Protein AF-A0A7X7KPQ0-F1 (afdb_monomer_lite)

Radius of gyration: 31.59 Å; chains: 1; bounding box: 66×69×85 Å

Sequence (508 aa):
SVRVAAQLVETLHAPEELTEAQRDRLWEPPRETTDCLDAAFTMAPGETRPIAFTYAIAGGGAKRISLRVAWERMATTIFAGSAATNVYDLRTATRDQRLALETLSNQFAAIGRLEDYRTLVEAFGGRLEAARRQLTLIDAPGGDPNANIVRSQDLAGQIRDLRRRYANELAPAVWAVKTGVKDLDFCVGVVHPTDKVFRDDVFAGSLGDQVEIGLAANEYESAQFVILRLGDRPGRLVCSATDLVHADDAGAVIPAGRIEFAEVGYIQVGDTGKGTRSGAWPDILYPTNSVAYGQHDLQPVMLTVFAAPGQKPGRYMGRVTFANERGQALSMRLGVTVFDFELPRFRSLRSSFWFWVHRPRTYYGHRLEGAFFSVELYREFADILGRYQMAPSPRGDLMPRLIRLRRDTGGNVTFDFSGIDPYWKASIEAGANVLYIDRLGTNFFLKPEKSWQPHAVIVDEATGAEEDFVADDPERMADDYLRAVVRHFKARGWFDKAVTQVSDEPWS

Structure (mmCIF, N/CA/C/O backbone):
data_AF-A0A7X7KPQ0-F1
#
_entry.id   AF-A0A7X7KPQ0-F1
#
loop_
_atom_site.group_PDB
_atom_site.id
_atom_site.type_symbol
_atom_site.label_atom_id
_atom_site.label_alt_id
_atom_site.label_comp_id
_atom_site.label_asym_id
_atom_site.label_entity_id
_atom_site.label_seq_id
_atom_site.pdbx_PDB_ins_code
_atom_site.Cartn_x
_atom_site.Cartn_y
_atom_site.Cartn_z
_atom_site.occupancy
_atom_site.B_iso_or_equiv
_atom_site.auth_seq_id
_atom_site.auth_comp_id
_atom_site.auth_asym_id
_atom_site.auth_atom_id
_atom_site.pdbx_PDB_model_num
ATOM 1 N N . SER A 1 1 ? 36.322 36.842 6.035 1.00 55.03 1 SER A N 1
ATOM 2 C CA . SER A 1 1 ? 35.451 37.438 7.066 1.00 55.03 1 SER A CA 1
ATOM 3 C C . SER A 1 1 ? 34.043 36.943 6.817 1.00 55.03 1 SER A C 1
ATOM 5 O O . SER A 1 1 ? 33.648 36.829 5.663 1.00 55.03 1 SER A O 1
ATOM 7 N N . VAL A 1 2 ? 33.314 36.596 7.873 1.00 54.75 2 VAL A N 1
ATOM 8 C CA . VAL A 1 2 ? 31.917 36.154 7.799 1.00 54.75 2 VAL A CA 1
ATOM 9 C C . VAL A 1 2 ? 31.077 37.257 8.424 1.00 54.75 2 VAL A C 1
ATOM 11 O O . VAL A 1 2 ? 31.297 37.606 9.584 1.00 54.75 2 VAL A O 1
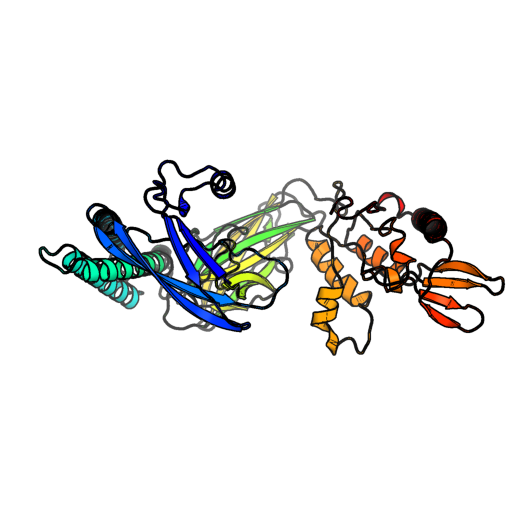ATOM 14 N N . ARG A 1 3 ? 30.155 37.849 7.663 1.00 54.16 3 ARG A N 1
ATOM 15 C CA . ARG A 1 3 ? 29.173 38.796 8.205 1.00 54.16 3 ARG A CA 1
ATOM 16 C C . ARG A 1 3 ? 27.871 38.043 8.410 1.00 54.16 3 ARG A C 1
ATOM 18 O O . ARG A 1 3 ? 27.388 37.408 7.478 1.00 54.16 3 ARG A O 1
ATOM 25 N N . VAL A 1 4 ? 27.342 38.095 9.623 1.00 53.47 4 VAL A N 1
ATOM 26 C CA . VAL A 1 4 ? 26.060 37.486 9.964 1.00 53.47 4 VAL A CA 1
ATOM 27 C C . VAL A 1 4 ? 25.117 38.628 10.305 1.00 53.47 4 VAL A C 1
ATOM 29 O O . VAL A 1 4 ? 25.308 39.311 11.308 1.00 53.47 4 VAL A O 1
ATOM 32 N N . ALA A 1 5 ? 24.125 38.841 9.446 1.00 54.78 5 ALA A N 1
ATOM 33 C CA . ALA A 1 5 ? 23.028 39.761 9.699 1.00 54.78 5 ALA A CA 1
ATOM 34 C C . ALA A 1 5 ? 21.781 38.938 10.032 1.00 54.78 5 ALA A C 1
ATOM 36 O O . ALA A 1 5 ? 21.442 38.005 9.304 1.00 54.78 5 ALA A O 1
ATOM 37 N N . ALA A 1 6 ? 21.121 39.268 11.137 1.00 53.78 6 ALA A N 1
ATOM 38 C CA . ALA A 1 6 ? 19.837 38.703 11.515 1.00 53.78 6 ALA A CA 1
ATOM 39 C C . ALA A 1 6 ? 18.778 39.803 11.423 1.00 53.78 6 ALA A C 1
ATOM 41 O O . ALA A 1 6 ? 18.865 40.823 12.105 1.00 53.78 6 ALA A O 1
ATOM 42 N N . GLN A 1 7 ? 17.780 39.588 10.572 1.00 53.16 7 GLN A N 1
ATOM 43 C CA . GLN A 1 7 ? 16.610 40.449 10.482 1.00 53.16 7 GLN A CA 1
ATOM 44 C C . GLN A 1 7 ? 15.493 39.809 11.299 1.00 53.16 7 GLN A C 1
ATOM 46 O O . GLN A 1 7 ? 15.141 38.650 11.062 1.00 53.16 7 GLN A O 1
ATOM 51 N N . LEU A 1 8 ? 14.954 40.541 12.272 1.00 52.06 8 LEU A N 1
ATOM 52 C CA . LEU A 1 8 ? 13.753 40.097 12.965 1.00 52.06 8 LEU A CA 1
ATOM 53 C C . LEU A 1 8 ? 12.549 40.441 12.084 1.00 52.06 8 LEU A C 1
ATOM 55 O O . LEU A 1 8 ? 12.340 41.605 11.746 1.00 52.06 8 LEU A O 1
ATOM 59 N N . VAL A 1 9 ? 11.784 39.423 11.696 1.00 51.19 9 VAL A N 1
ATOM 60 C CA . VAL A 1 9 ? 10.539 39.597 10.947 1.00 51.19 9 VAL A CA 1
ATOM 61 C C . VAL A 1 9 ? 9.406 39.043 11.793 1.00 51.19 9 VAL A C 1
ATOM 63 O O . VAL A 1 9 ? 9.348 37.841 12.058 1.00 51.19 9 VAL A O 1
ATOM 66 N N . GLU A 1 10 ? 8.511 39.921 12.232 1.00 46.94 10 GLU A N 1
ATOM 67 C CA . GLU A 1 10 ? 7.268 39.514 12.872 1.00 46.94 10 GLU A CA 1
ATOM 68 C C . GLU A 1 10 ? 6.284 39.098 11.774 1.00 46.94 10 GLU A C 1
ATOM 70 O O . GLU A 1 10 ? 5.876 39.903 10.939 1.00 46.94 10 GLU A O 1
ATOM 75 N N . THR A 1 11 ? 5.954 37.809 11.718 1.00 47.19 11 THR A N 1
ATOM 76 C CA . THR A 1 11 ? 4.972 37.280 10.765 1.00 47.19 11 THR A CA 1
ATOM 77 C C . THR A 1 11 ? 3.665 37.012 11.502 1.00 47.19 11 THR A C 1
ATOM 79 O O . THR A 1 11 ? 3.640 36.325 12.518 1.00 47.19 11 THR A O 1
ATOM 82 N N . LEU A 1 12 ? 2.562 37.568 10.993 1.00 42.78 12 LEU A N 1
ATOM 83 C CA . LEU A 1 12 ? 1.218 37.437 11.579 1.00 42.78 12 LEU A CA 1
ATOM 84 C C . LEU A 1 12 ? 0.555 36.070 11.305 1.00 42.78 12 LEU A C 1
ATOM 86 O O . LEU A 1 12 ? -0.612 35.880 11.640 1.00 42.78 12 LEU A O 1
ATOM 90 N N . HIS A 1 13 ? 1.270 35.130 10.683 1.00 42.28 13 HIS A N 1
ATOM 91 C CA . HIS A 1 13 ? 0.754 33.825 10.272 1.00 42.28 13 HIS A CA 1
ATOM 92 C C . HIS A 1 13 ? 1.662 32.709 10.783 1.00 42.28 13 HIS A C 1
ATOM 94 O O . HIS A 1 13 ? 2.887 32.819 10.689 1.00 42.28 13 HIS A O 1
ATOM 100 N N . ALA A 1 14 ? 1.075 31.623 11.292 1.00 47.34 14 ALA A N 1
ATOM 101 C CA . ALA A 1 14 ? 1.849 30.438 11.638 1.00 47.34 14 ALA A CA 1
ATOM 102 C C . ALA A 1 14 ? 2.444 29.819 10.350 1.00 47.34 14 ALA A C 1
ATOM 104 O O . ALA A 1 14 ? 1.742 29.746 9.339 1.00 47.34 14 ALA A O 1
ATOM 105 N N . PRO A 1 15 ? 3.707 29.347 10.338 1.00 43.91 15 PRO A N 1
ATOM 106 C CA . PRO A 1 15 ? 4.342 28.782 9.137 1.00 43.91 15 PRO A CA 1
ATOM 107 C C . PRO A 1 15 ? 3.569 27.609 8.510 1.00 43.91 15 PRO A C 1
ATOM 109 O O . PRO A 1 15 ? 3.638 27.375 7.299 1.00 43.91 15 PRO A O 1
ATOM 112 N N . GLU A 1 16 ? 2.819 26.883 9.340 1.00 45.25 16 GLU A N 1
ATOM 113 C CA . GLU A 1 16 ? 1.917 25.796 8.952 1.00 45.25 16 GLU A CA 1
ATOM 114 C C . GLU A 1 16 ? 0.645 26.259 8.216 1.00 45.25 16 GLU A C 1
ATOM 116 O O . GLU A 1 16 ? 0.072 25.472 7.465 1.00 45.25 16 GLU A O 1
ATOM 121 N N . GLU A 1 17 ? 0.226 27.518 8.367 1.00 43.38 17 GLU A N 1
ATOM 122 C CA . GLU A 1 17 ? -0.970 28.086 7.719 1.00 43.38 17 GLU A CA 1
ATOM 123 C C . GLU A 1 17 ? -0.679 28.686 6.332 1.00 43.38 17 GLU A C 1
ATOM 125 O O . GLU A 1 17 ? -1.598 29.064 5.604 1.00 43.38 17 GLU A O 1
ATOM 130 N N . LEU A 1 18 ? 0.597 28.766 5.941 1.00 50.44 18 LEU A N 1
ATOM 131 C CA . LEU A 1 18 ? 1.011 29.281 4.638 1.00 50.44 18 LEU A CA 1
ATOM 132 C C . LEU A 1 18 ? 0.859 28.207 3.553 1.00 50.44 18 LEU A C 1
ATOM 134 O O . LEU A 1 18 ? 1.383 27.095 3.662 1.00 50.44 18 LEU A O 1
ATOM 138 N N . THR A 1 19 ? 0.188 28.563 2.459 1.00 56.75 19 THR A N 1
ATOM 139 C CA . THR A 1 19 ? 0.162 27.749 1.235 1.00 56.75 19 THR A CA 1
ATOM 140 C C . THR A 1 19 ? 1.561 27.645 0.618 1.00 56.75 19 THR A C 1
ATOM 142 O O . THR A 1 19 ? 2.427 28.489 0.846 1.00 56.75 19 THR A O 1
ATOM 145 N N . GLU A 1 20 ? 1.797 26.621 -0.202 1.00 45.91 20 GLU A N 1
ATOM 146 C CA . GLU A 1 20 ? 3.072 26.413 -0.910 1.00 45.91 20 GLU A CA 1
ATOM 147 C C . GLU A 1 20 ? 3.477 27.644 -1.746 1.00 45.91 20 GLU A C 1
ATOM 149 O O . GLU A 1 20 ? 4.596 28.134 -1.630 1.00 45.91 20 GLU A O 1
ATOM 154 N N . ALA A 1 21 ? 2.513 28.273 -2.429 1.00 47.84 21 ALA A N 1
ATOM 155 C CA . ALA A 1 21 ? 2.718 29.521 -3.168 1.00 47.84 21 ALA A CA 1
ATOM 156 C C . ALA A 1 21 ? 3.050 30.739 -2.279 1.00 47.84 21 ALA A C 1
ATOM 158 O O . ALA A 1 21 ? 3.679 31.687 -2.745 1.00 47.84 21 ALA A O 1
ATOM 159 N N . GLN A 1 22 ? 2.622 30.748 -1.012 1.00 53.03 22 GLN A N 1
ATOM 160 C CA . GLN A 1 22 ? 2.979 31.794 -0.044 1.00 53.03 22 GLN A CA 1
ATOM 161 C C . GLN A 1 22 ? 4.364 31.554 0.565 1.00 53.03 22 GLN A C 1
ATOM 163 O O . GLN A 1 22 ? 5.072 32.521 0.840 1.00 53.03 22 GLN A O 1
ATOM 168 N N . ARG A 1 23 ? 4.780 30.290 0.719 1.00 57.81 23 ARG A N 1
ATOM 169 C CA . ARG A 1 23 ? 6.148 29.930 1.124 1.00 57.81 23 ARG A CA 1
ATOM 170 C C . ARG A 1 23 ? 7.172 30.311 0.052 1.00 57.81 23 ARG A C 1
ATOM 172 O O . ARG A 1 23 ? 8.201 30.894 0.382 1.00 57.81 23 ARG A O 1
ATOM 179 N N . ASP A 1 24 ? 6.848 30.104 -1.221 1.00 49.34 24 ASP A N 1
ATOM 180 C CA . ASP A 1 24 ? 7.722 30.479 -2.343 1.00 49.34 24 ASP A CA 1
ATOM 181 C C . ASP A 1 24 ? 7.819 32.002 -2.567 1.00 49.34 24 ASP A C 1
ATOM 183 O O . ASP A 1 24 ? 8.777 32.493 -3.165 1.00 49.34 24 ASP A O 1
ATOM 187 N N . ARG A 1 25 ? 6.859 32.780 -2.045 1.00 45.47 25 ARG A N 1
ATOM 188 C CA . ARG A 1 25 ? 6.833 34.254 -2.113 1.00 45.47 25 ARG A CA 1
ATOM 189 C C . ARG A 1 25 ? 7.531 34.962 -0.949 1.00 45.47 25 ARG A C 1
ATOM 191 O O . ARG A 1 25 ? 7.400 36.176 -0.827 1.00 45.47 25 ARG A O 1
ATOM 198 N N . LEU A 1 26 ? 8.347 34.272 -0.149 1.00 46.75 26 LEU A N 1
ATOM 199 C CA . LEU A 1 26 ? 9.178 34.885 0.908 1.00 46.75 26 LEU A CA 1
ATOM 200 C C . LEU A 1 26 ? 10.210 35.929 0.405 1.00 46.75 26 LEU A C 1
ATOM 202 O O . LEU A 1 26 ? 10.970 36.476 1.198 1.00 46.75 26 LEU A O 1
ATOM 206 N N . TRP A 1 27 ? 10.219 36.237 -0.896 1.00 41.25 27 TRP A N 1
ATOM 207 C CA . TRP A 1 27 ? 10.870 37.407 -1.496 1.00 41.25 27 TRP A CA 1
ATOM 208 C C . TRP A 1 27 ? 10.009 38.687 -1.510 1.00 41.25 27 TRP A C 1
ATOM 210 O O . TRP A 1 27 ? 10.426 39.690 -2.092 1.00 41.25 27 TRP A O 1
ATOM 220 N N . GLU A 1 28 ? 8.825 38.708 -0.891 1.00 43.50 28 GLU A N 1
ATOM 221 C CA . GLU A 1 28 ? 8.164 39.979 -0.575 1.00 43.50 28 GLU A CA 1
ATOM 222 C C . GLU A 1 28 ? 8.866 40.652 0.619 1.00 43.50 28 GLU A C 1
ATOM 224 O O . GLU A 1 28 ? 9.105 40.002 1.639 1.00 43.50 28 GLU A O 1
ATOM 229 N N . PRO A 1 29 ? 9.221 41.949 0.524 1.00 35.47 29 PRO A N 1
ATOM 230 C CA . PRO A 1 29 ? 9.895 42.634 1.614 1.00 35.47 29 PRO A CA 1
ATOM 231 C C . PRO A 1 29 ? 8.988 42.653 2.854 1.00 35.47 29 PRO A C 1
ATOM 233 O O . PRO A 1 29 ? 7.799 42.972 2.732 1.00 35.47 29 PRO A O 1
ATOM 236 N N . PRO A 1 30 ? 9.524 42.342 4.048 1.00 42.84 30 PRO A N 1
ATOM 237 C CA . PRO A 1 30 ? 8.750 42.379 5.279 1.00 42.84 30 PRO A CA 1
ATOM 238 C C . PRO A 1 30 ? 8.140 43.769 5.469 1.00 42.84 30 PRO A C 1
ATOM 240 O O . PRO A 1 30 ? 8.830 44.790 5.385 1.00 42.84 30 PRO A O 1
ATOM 243 N N . ARG A 1 31 ? 6.825 43.816 5.705 1.00 46.94 31 ARG A N 1
ATOM 244 C CA . ARG A 1 31 ? 6.149 45.051 6.102 1.00 46.94 31 ARG A CA 1
ATOM 245 C C . ARG A 1 31 ? 6.492 45.298 7.569 1.00 46.94 31 ARG A C 1
ATOM 247 O O . ARG A 1 31 ? 6.074 44.538 8.427 1.00 46.94 31 ARG A O 1
ATOM 254 N N . GLU A 1 32 ? 7.283 46.349 7.773 1.00 45.97 32 GLU A N 1
ATOM 255 C CA . GLU A 1 32 ? 7.939 46.777 9.016 1.00 45.97 32 GLU A CA 1
ATOM 256 C C . GLU A 1 32 ? 9.116 45.893 9.458 1.00 45.97 32 GLU A C 1
ATOM 258 O O . GLU A 1 32 ? 8.982 44.833 10.057 1.00 45.97 32 GLU A O 1
ATOM 263 N N . THR A 1 33 ? 10.325 46.371 9.147 1.00 42.41 33 THR A N 1
ATOM 264 C CA . THR A 1 33 ? 11.573 45.865 9.726 1.00 42.41 33 THR A CA 1
ATOM 265 C C . THR A 1 33 ? 11.858 46.679 10.978 1.00 42.41 33 THR A C 1
ATOM 267 O O . THR A 1 33 ? 12.162 47.865 10.859 1.00 42.41 33 THR A O 1
ATOM 270 N N . THR A 1 34 ? 11.737 46.087 12.161 1.00 50.34 34 THR A N 1
ATOM 271 C CA . THR A 1 34 ? 11.918 46.834 13.415 1.00 50.34 34 THR A CA 1
ATOM 272 C C . THR A 1 34 ? 13.352 46.814 13.927 1.00 50.34 34 THR A C 1
ATOM 274 O O . THR A 1 34 ? 13.770 47.826 14.467 1.00 50.34 34 THR A O 1
ATOM 277 N N . ASP A 1 35 ? 14.147 45.766 13.674 1.00 52.72 35 ASP A N 1
ATOM 278 C CA . ASP A 1 35 ? 15.564 45.730 14.068 1.00 52.72 35 ASP A CA 1
ATOM 279 C C . ASP A 1 35 ? 16.400 44.799 13.170 1.00 52.72 35 ASP A C 1
ATOM 281 O O . ASP A 1 35 ? 16.029 43.652 12.902 1.00 52.72 35 ASP A O 1
ATOM 285 N N . CYS A 1 36 ? 17.564 45.284 12.724 1.00 49.38 36 CYS A N 1
ATOM 286 C CA . CYS A 1 36 ? 18.579 44.480 12.042 1.00 49.38 36 CYS A CA 1
ATOM 287 C C . CYS A 1 36 ? 19.779 44.315 12.980 1.00 49.38 36 CYS A C 1
ATOM 289 O O . CYS A 1 36 ? 20.446 45.292 13.327 1.00 49.38 36 CYS A O 1
ATOM 291 N N . LEU A 1 37 ? 20.039 43.085 13.419 1.00 59.12 37 LEU A N 1
ATOM 292 C CA . LEU A 1 37 ? 21.166 42.757 14.286 1.00 59.12 37 LEU A CA 1
ATOM 293 C C . LEU A 1 37 ? 22.339 42.320 13.406 1.00 59.12 37 LEU A C 1
ATOM 295 O O . LEU A 1 37 ? 22.319 41.244 12.811 1.00 59.12 37 LEU A O 1
ATOM 299 N N . ASP A 1 38 ? 23.354 43.173 13.302 1.00 60.19 38 ASP A N 1
ATOM 300 C CA . ASP A 1 38 ? 24.506 42.982 12.420 1.00 60.19 38 ASP A CA 1
ATOM 301 C C . ASP A 1 38 ? 25.779 42.742 13.233 1.00 60.19 38 ASP A C 1
ATOM 303 O O . ASP A 1 38 ? 26.175 43.568 14.060 1.00 60.19 38 ASP A O 1
ATOM 307 N N . ALA A 1 39 ? 26.422 41.597 13.008 1.00 59.44 39 ALA A N 1
ATOM 308 C CA . ALA A 1 39 ? 27.684 41.255 13.645 1.00 59.44 39 ALA A CA 1
ATOM 309 C C . ALA A 1 39 ? 28.666 40.646 12.633 1.00 59.44 39 ALA A C 1
ATOM 311 O O . ALA A 1 39 ? 28.358 39.708 11.891 1.00 59.44 39 ALA A O 1
ATOM 312 N N . ALA A 1 40 ? 29.890 41.175 12.622 1.00 60.66 40 ALA A N 1
ATOM 313 C CA . ALA A 1 40 ? 30.972 40.698 11.771 1.00 60.66 40 ALA A CA 1
ATOM 314 C C . ALA A 1 40 ? 31.969 39.859 12.577 1.00 60.66 40 ALA A C 1
ATOM 316 O O . ALA A 1 40 ? 32.425 40.268 13.646 1.00 60.66 40 ALA A O 1
ATOM 317 N N . PHE A 1 41 ? 32.349 38.705 12.031 1.00 65.19 41 PHE A N 1
ATOM 318 C CA . PHE A 1 41 ? 33.295 37.784 12.651 1.00 65.19 41 PHE A CA 1
ATOM 319 C C . PHE A 1 41 ? 34.434 37.438 11.688 1.00 65.19 41 PHE A C 1
ATOM 321 O O . PHE A 1 41 ? 34.250 37.258 10.480 1.00 65.19 41 PHE A O 1
ATOM 328 N N . THR A 1 42 ? 35.635 37.288 12.237 1.00 67.19 42 THR A N 1
ATOM 329 C CA . THR A 1 42 ? 36.750 36.634 11.546 1.00 67.19 42 THR A CA 1
ATOM 330 C C . THR A 1 42 ? 36.816 35.197 12.045 1.00 67.19 42 THR A C 1
ATOM 332 O O . THR A 1 42 ? 36.888 34.983 13.254 1.00 67.19 42 THR A O 1
ATOM 335 N N . MET A 1 43 ? 36.741 34.236 11.122 1.00 63.22 43 MET A N 1
ATOM 336 C CA . MET A 1 43 ? 36.769 32.798 11.402 1.00 63.22 43 MET A CA 1
ATOM 337 C C . MET A 1 43 ? 37.821 32.119 10.524 1.00 63.22 43 MET A C 1
ATOM 339 O O . MET A 1 43 ? 38.013 32.520 9.370 1.00 63.22 43 MET A O 1
ATOM 343 N N . ALA A 1 44 ? 38.494 31.110 11.068 1.00 66.19 44 ALA A N 1
ATOM 344 C CA . ALA A 1 44 ? 39.420 30.260 10.333 1.00 66.19 44 ALA A CA 1
ATOM 345 C C . ALA A 1 44 ? 38.673 29.157 9.552 1.00 66.19 44 ALA A C 1
ATOM 347 O O . ALA A 1 44 ? 37.569 28.760 9.937 1.00 66.19 44 ALA A O 1
ATOM 348 N N . PRO A 1 45 ? 39.258 28.615 8.465 1.00 56.22 45 PRO A N 1
ATOM 349 C CA . PRO A 1 45 ? 38.669 27.483 7.762 1.00 56.22 45 PRO A CA 1
ATOM 350 C C . PRO A 1 45 ? 38.429 26.269 8.671 1.00 56.22 45 PRO A C 1
ATOM 352 O O . PRO A 1 45 ? 39.351 25.835 9.356 1.00 56.22 45 PRO A O 1
ATOM 355 N N . GLY A 1 46 ? 37.211 25.716 8.666 1.00 54.78 46 GLY A N 1
ATOM 356 C CA . GLY A 1 46 ? 36.807 24.595 9.525 1.00 54.78 46 GLY A CA 1
ATOM 357 C C . GLY A 1 46 ? 36.372 24.992 10.943 1.00 54.78 46 GLY A C 1
ATOM 358 O O . GLY A 1 46 ? 35.980 24.129 11.724 1.00 54.78 46 GLY A O 1
ATOM 359 N N . GLU A 1 47 ? 36.419 26.280 11.299 1.00 55.53 47 GLU A N 1
ATOM 360 C CA . GLU A 1 47 ? 35.981 26.764 12.611 1.00 55.53 47 GLU A CA 1
ATOM 361 C C . GLU A 1 47 ? 34.447 26.749 12.726 1.00 55.53 47 GLU A C 1
ATOM 363 O O . GLU A 1 47 ? 33.731 27.155 11.809 1.00 55.53 47 GLU A O 1
ATOM 368 N N . THR A 1 48 ? 33.937 26.322 13.886 1.00 61.47 48 THR A N 1
ATOM 369 C CA . THR A 1 48 ? 32.523 26.456 14.266 1.00 61.47 48 THR A CA 1
ATOM 370 C C . THR A 1 48 ? 32.400 27.375 15.472 1.00 61.47 48 THR A C 1
ATOM 372 O O . THR A 1 48 ? 33.027 27.124 16.503 1.00 61.47 48 THR A O 1
ATOM 375 N N . ARG A 1 49 ? 31.555 28.407 15.386 1.00 59.88 49 ARG A N 1
ATOM 376 C CA . ARG A 1 49 ? 31.385 29.410 16.444 1.00 59.88 49 ARG A CA 1
ATOM 377 C C . ARG A 1 49 ? 29.915 29.573 16.847 1.00 59.88 49 ARG A C 1
ATOM 379 O O . ARG A 1 49 ? 29.057 29.711 15.974 1.00 59.88 49 ARG A O 1
ATOM 386 N N . PRO A 1 50 ? 29.593 29.560 18.155 1.00 62.44 50 PRO A N 1
ATOM 387 C CA . PRO A 1 50 ? 28.272 29.945 18.626 1.00 62.44 50 PRO A CA 1
ATOM 388 C C . PRO A 1 50 ? 28.115 31.470 18.556 1.00 62.44 50 PRO A C 1
ATOM 390 O O . PRO A 1 50 ? 28.999 32.213 18.984 1.00 62.44 50 PRO A O 1
ATOM 393 N N . ILE A 1 51 ? 26.979 31.931 18.047 1.00 64.44 51 ILE A N 1
ATOM 394 C CA . ILE A 1 51 ? 26.600 33.345 17.973 1.00 64.44 51 ILE A CA 1
ATOM 395 C C . ILE A 1 51 ? 25.270 33.494 18.699 1.00 64.44 51 ILE A C 1
ATOM 397 O O . ILE A 1 51 ? 24.393 32.649 18.546 1.00 64.44 51 ILE A O 1
ATOM 401 N N . ALA A 1 52 ? 25.108 34.543 19.502 1.00 60.47 52 ALA A N 1
ATOM 402 C CA . ALA A 1 52 ? 23.836 34.826 20.145 1.00 60.47 52 ALA A CA 1
ATOM 403 C C . ALA A 1 52 ? 23.439 36.287 19.972 1.00 60.47 52 ALA A C 1
ATOM 405 O O . ALA A 1 52 ? 24.273 37.182 20.084 1.00 60.47 52 ALA A O 1
ATOM 406 N N . PHE A 1 53 ? 22.149 36.493 19.748 1.00 64.25 53 PHE A N 1
ATOM 407 C CA . PHE A 1 53 ? 21.521 37.790 19.580 1.00 64.25 53 PHE A CA 1
ATOM 408 C C . PHE A 1 53 ? 20.474 37.972 20.673 1.00 64.25 53 PHE A C 1
ATOM 410 O O . PHE A 1 53 ? 19.668 37.069 20.909 1.00 64.25 53 PHE A O 1
ATOM 417 N N . THR A 1 54 ? 20.489 39.124 21.338 1.00 59.31 54 THR A N 1
ATOM 418 C CA . THR A 1 54 ? 19.465 39.497 22.318 1.00 59.31 54 THR A CA 1
ATOM 419 C C . THR A 1 54 ? 18.572 40.561 21.703 1.00 59.31 54 THR A C 1
ATOM 421 O O . THR A 1 54 ? 19.081 41.531 21.151 1.00 59.31 54 THR A O 1
ATOM 424 N N . TYR A 1 55 ? 17.260 40.391 21.811 1.00 62.53 55 TYR A N 1
ATOM 425 C CA . TYR A 1 55 ? 16.266 41.343 21.314 1.00 62.53 55 TYR A CA 1
ATOM 426 C C . TYR A 1 55 ? 15.107 41.450 22.304 1.00 62.53 55 TYR A C 1
ATOM 428 O O . TYR A 1 55 ? 14.926 40.575 23.153 1.00 62.53 55 TYR A O 1
ATOM 436 N N . ALA A 1 56 ? 14.339 42.531 22.235 1.00 52.97 56 ALA A N 1
ATOM 437 C CA . ALA A 1 56 ? 13.174 42.740 23.086 1.00 52.97 56 ALA A CA 1
ATOM 438 C C . ALA A 1 56 ? 11.897 42.557 22.265 1.00 52.97 56 ALA A C 1
ATOM 440 O O . ALA A 1 56 ? 11.778 43.116 21.181 1.00 52.97 56 ALA A O 1
ATOM 441 N N . ILE A 1 57 ? 10.938 41.793 22.791 1.00 54.25 57 ILE A N 1
ATOM 442 C CA . ILE A 1 57 ? 9.586 41.713 22.220 1.00 54.25 57 ILE A CA 1
ATOM 443 C C . ILE A 1 57 ? 8.680 42.624 23.048 1.00 54.25 57 ILE A C 1
ATOM 445 O O . ILE A 1 57 ? 8.725 42.580 24.285 1.00 54.25 57 ILE A O 1
ATOM 449 N N . ALA A 1 58 ? 7.845 43.431 22.389 1.00 46.78 58 ALA A N 1
ATOM 450 C CA . ALA A 1 58 ? 6.859 44.269 23.063 1.00 46.78 58 ALA A CA 1
ATOM 451 C C . ALA A 1 58 ? 5.972 43.410 23.990 1.00 46.78 58 ALA A C 1
ATOM 453 O O . ALA A 1 58 ? 5.323 42.465 23.557 1.00 46.78 58 ALA A O 1
ATOM 454 N N . GLY A 1 59 ? 6.002 43.689 25.299 1.00 48.88 59 GLY A N 1
ATOM 455 C CA . GLY A 1 59 ? 5.253 42.935 26.316 1.00 48.88 59 GLY A CA 1
ATOM 456 C C . GLY A 1 59 ? 5.833 41.569 26.731 1.00 48.88 59 GLY A C 1
ATOM 457 O O . GLY A 1 59 ? 5.301 40.960 27.655 1.00 48.88 59 GLY A O 1
ATOM 458 N N . GLY A 1 60 ? 6.921 41.090 26.110 1.00 49.72 60 GLY A N 1
ATOM 459 C CA . GLY A 1 60 ? 7.478 39.739 26.323 1.00 49.72 60 GLY A CA 1
ATOM 460 C C . GLY A 1 60 ? 8.864 39.668 26.984 1.00 49.72 60 GLY A C 1
ATOM 461 O O . GLY A 1 60 ? 9.377 38.566 27.209 1.00 49.72 60 GLY A O 1
ATOM 462 N N . GLY A 1 61 ? 9.475 40.819 27.286 1.00 54.75 61 GLY A N 1
ATOM 463 C CA . GLY A 1 61 ? 10.825 40.919 27.852 1.00 54.75 61 GLY A CA 1
ATOM 464 C C . GLY A 1 61 ? 11.945 40.615 26.846 1.00 54.75 61 GLY A C 1
ATOM 465 O O . GLY A 1 61 ? 11.704 40.421 25.654 1.00 54.75 61 GLY A O 1
ATOM 466 N N . ALA A 1 62 ? 13.191 40.590 27.331 1.00 51.38 62 ALA A N 1
ATOM 467 C CA . ALA A 1 62 ? 14.360 40.266 26.514 1.00 51.38 62 ALA A CA 1
ATOM 468 C C . ALA A 1 62 ? 14.395 38.765 26.165 1.00 51.38 62 ALA A C 1
ATOM 470 O O . ALA A 1 62 ? 14.270 37.905 27.040 1.00 51.38 62 ALA A O 1
ATOM 471 N N . LYS A 1 63 ? 14.595 38.448 24.888 1.00 57.53 63 LYS A N 1
ATOM 472 C CA . LYS A 1 63 ? 14.764 37.097 24.343 1.00 57.53 63 LYS A CA 1
ATOM 473 C C . LYS A 1 63 ? 16.164 36.943 23.758 1.00 57.53 63 LYS A C 1
ATOM 475 O O . LYS A 1 63 ? 16.789 37.922 23.360 1.00 57.53 63 LYS A O 1
ATOM 480 N N . ARG A 1 64 ? 16.661 35.704 23.716 1.00 56.12 64 ARG A N 1
ATOM 481 C CA . ARG A 1 64 ? 17.986 35.359 23.188 1.00 56.12 64 ARG A CA 1
ATOM 482 C C . ARG A 1 64 ? 17.860 34.279 22.119 1.00 56.12 64 ARG A C 1
ATOM 484 O O . ARG A 1 64 ? 17.461 33.162 22.431 1.00 56.12 64 ARG A O 1
ATOM 491 N N . ILE A 1 65 ? 18.256 34.590 20.891 1.00 58.69 65 ILE A N 1
ATOM 492 C CA . ILE A 1 65 ? 18.469 33.601 19.827 1.00 58.69 65 ILE A CA 1
ATOM 493 C C . ILE A 1 65 ? 19.926 33.156 19.890 1.00 58.69 65 ILE A C 1
ATOM 495 O O . ILE A 1 65 ? 20.816 33.987 20.049 1.00 58.69 65 ILE A O 1
ATOM 499 N N . SER A 1 66 ? 20.177 31.850 19.790 1.00 54.56 66 SER A N 1
ATOM 500 C CA . SER A 1 66 ? 21.529 31.287 19.708 1.00 54.56 66 SER A CA 1
ATOM 501 C C . SER A 1 66 ? 21.648 30.420 18.457 1.00 54.56 66 SER A C 1
ATOM 503 O O . SER A 1 66 ? 20.798 29.575 18.203 1.00 54.56 66 SER A O 1
ATOM 505 N N . LEU A 1 67 ? 22.706 30.638 17.686 1.00 57.19 67 LEU A N 1
ATOM 506 C CA . LEU A 1 67 ? 23.007 29.996 16.412 1.00 57.19 67 LEU A CA 1
ATOM 507 C C . LEU A 1 67 ? 24.402 29.371 16.477 1.00 57.19 67 LEU A C 1
ATOM 509 O O . LEU A 1 67 ? 25.269 29.841 17.216 1.00 57.19 67 LEU A O 1
ATOM 513 N N . ARG A 1 68 ? 24.646 28.338 15.672 1.00 54.84 68 ARG A N 1
ATOM 514 C CA . ARG A 1 68 ? 25.993 27.827 15.391 1.00 54.84 68 ARG A CA 1
ATOM 515 C C . ARG A 1 68 ? 26.314 28.084 13.929 1.00 54.84 68 ARG A C 1
ATOM 517 O O . ARG A 1 68 ? 25.561 27.660 13.063 1.00 54.84 68 ARG A O 1
ATOM 524 N N . VAL A 1 69 ? 27.430 28.755 13.674 1.00 58.59 69 VAL A N 1
ATOM 525 C CA . VAL A 1 69 ? 27.935 28.998 12.319 1.00 58.59 69 VAL A CA 1
ATOM 526 C C . VAL A 1 69 ? 29.207 28.187 12.138 1.00 58.59 69 VAL A C 1
ATOM 528 O O . VAL A 1 69 ? 30.124 28.314 12.948 1.00 58.59 69 VAL A O 1
ATOM 531 N N . ALA A 1 70 ? 29.251 27.349 11.106 1.00 53.22 70 ALA A N 1
ATOM 532 C CA . ALA A 1 70 ? 30.425 26.576 10.715 1.00 53.22 70 ALA A CA 1
ATOM 533 C C . ALA A 1 70 ? 30.954 27.095 9.374 1.00 53.22 70 ALA A C 1
ATOM 535 O O . ALA A 1 70 ? 30.183 27.287 8.435 1.00 53.22 70 ALA A O 1
ATOM 536 N N . TRP A 1 71 ? 32.262 27.343 9.283 1.00 54.72 71 TRP A N 1
ATOM 537 C CA . TRP A 1 71 ? 32.909 27.699 8.021 1.00 54.72 71 TRP A CA 1
ATOM 538 C C . TRP A 1 71 ? 33.438 26.437 7.340 1.00 54.72 71 TRP A C 1
ATOM 540 O O . TRP A 1 71 ? 34.582 26.025 7.553 1.00 54.72 71 TRP A O 1
ATOM 550 N N . GLU A 1 72 ? 32.604 25.817 6.510 1.00 50.91 72 GLU A N 1
ATOM 551 C CA . GLU A 1 72 ? 33.004 24.683 5.679 1.00 50.91 72 GLU A CA 1
ATOM 552 C C . GLU A 1 72 ? 33.523 25.173 4.323 1.00 50.91 72 GLU A C 1
ATOM 554 O O . GLU A 1 72 ? 32.963 26.068 3.690 1.00 50.91 72 GLU A O 1
ATOM 559 N N . ARG A 1 73 ? 34.660 24.630 3.883 1.00 41.72 73 ARG A N 1
ATOM 560 C CA . ARG A 1 73 ? 35.363 25.089 2.681 1.00 41.72 73 ARG A CA 1
ATOM 561 C C . ARG A 1 73 ? 34.628 24.593 1.426 1.00 41.72 73 ARG A C 1
ATOM 563 O O . ARG A 1 73 ? 34.992 23.557 0.885 1.00 41.72 73 ARG A O 1
ATOM 570 N N . MET A 1 74 ? 33.629 25.335 0.949 1.00 37.88 74 MET A N 1
ATOM 571 C CA . MET A 1 74 ? 33.009 25.133 -0.370 1.00 37.88 74 MET A CA 1
ATOM 572 C C . MET A 1 74 ? 32.901 26.453 -1.144 1.00 37.88 74 MET A C 1
ATOM 574 O O . MET A 1 74 ? 32.682 27.513 -0.564 1.00 37.88 74 MET A O 1
ATOM 578 N N . ALA A 1 75 ? 33.113 26.386 -2.461 1.00 40.59 75 ALA A N 1
ATOM 579 C CA . ALA A 1 75 ? 33.409 27.537 -3.316 1.00 40.59 75 ALA A CA 1
ATOM 580 C C . ALA A 1 75 ? 32.227 28.489 -3.583 1.00 40.59 75 ALA A C 1
ATOM 582 O O . ALA A 1 75 ? 32.469 29.623 -3.981 1.00 40.59 75 ALA A O 1
ATOM 583 N N . THR A 1 76 ? 30.976 28.090 -3.346 1.00 42.25 76 THR A N 1
ATOM 584 C CA . THR A 1 76 ? 29.803 28.915 -3.682 1.00 42.25 76 THR A CA 1
ATOM 585 C C . THR A 1 76 ? 28.552 28.450 -2.932 1.00 42.25 76 THR A C 1
ATOM 587 O O . THR A 1 76 ? 27.817 27.627 -3.461 1.00 42.25 76 THR A O 1
ATOM 590 N N . THR A 1 77 ? 28.268 28.977 -1.734 1.00 41.19 77 THR A N 1
ATOM 591 C CA . THR A 1 77 ? 26.877 29.039 -1.230 1.00 41.19 77 THR A CA 1
ATOM 592 C C . THR A 1 77 ? 26.724 30.141 -0.180 1.00 41.19 77 THR A C 1
ATOM 594 O O . THR A 1 77 ? 27.481 30.192 0.787 1.00 41.19 77 THR A O 1
ATOM 597 N N . ILE A 1 78 ? 25.737 31.020 -0.360 1.00 40.03 78 ILE A N 1
ATOM 598 C CA . ILE A 1 78 ? 25.226 31.901 0.698 1.00 40.03 78 ILE A CA 1
ATOM 599 C C . ILE A 1 78 ? 24.311 31.037 1.571 1.00 40.03 78 ILE A C 1
ATOM 601 O O . ILE A 1 78 ? 23.341 30.478 1.066 1.00 40.03 78 ILE A O 1
ATOM 605 N N . PHE A 1 79 ? 24.604 30.913 2.865 1.00 40.62 79 PHE A N 1
ATOM 606 C CA . PHE A 1 79 ? 23.684 30.277 3.808 1.00 40.62 79 PHE A CA 1
ATOM 607 C C . PHE A 1 79 ? 22.623 31.295 4.242 1.00 40.62 79 PHE A C 1
ATOM 609 O O . PHE A 1 79 ? 22.945 32.273 4.914 1.00 40.62 79 PHE A O 1
ATOM 616 N N . ALA A 1 80 ? 21.362 31.057 3.881 1.00 40.31 80 ALA A N 1
ATOM 617 C CA . ALA A 1 80 ? 20.216 31.670 4.542 1.00 40.31 80 ALA A CA 1
ATOM 618 C C . ALA A 1 80 ? 19.736 30.705 5.635 1.00 40.31 80 ALA A C 1
ATOM 620 O O . ALA A 1 80 ? 19.419 29.553 5.350 1.00 40.31 80 ALA A O 1
ATOM 621 N N . GLY A 1 81 ? 19.729 31.151 6.890 1.00 37.94 81 GLY A N 1
ATOM 622 C CA . GLY A 1 81 ? 19.177 30.396 8.013 1.00 37.94 81 GLY A CA 1
ATOM 623 C C . GLY A 1 81 ? 18.047 31.189 8.655 1.00 37.94 81 GLY A C 1
ATOM 624 O O . GLY A 1 81 ? 18.229 32.361 8.972 1.00 37.94 81 GLY A O 1
ATOM 625 N N . SER A 1 82 ? 16.889 30.567 8.858 1.00 38.28 82 SER A N 1
ATOM 626 C CA . SER A 1 82 ? 15.790 31.145 9.633 1.00 38.28 82 SER A CA 1
ATOM 627 C C . SER A 1 82 ? 15.845 30.626 11.069 1.00 38.28 82 SER A C 1
ATOM 629 O O . SER A 1 82 ? 15.816 29.415 11.288 1.00 38.28 82 SER A O 1
ATOM 631 N N . ALA A 1 83 ? 15.885 31.521 12.055 1.00 37.62 83 ALA A N 1
ATOM 632 C CA . ALA A 1 83 ? 15.596 31.173 13.443 1.00 37.62 83 ALA A CA 1
ATOM 633 C C . ALA A 1 83 ? 14.144 31.556 13.740 1.00 37.62 83 ALA A C 1
ATOM 635 O O . ALA A 1 83 ? 13.842 32.731 13.932 1.00 37.62 83 ALA A O 1
ATOM 636 N N . ALA A 1 84 ? 13.241 30.577 13.759 1.00 37.81 84 ALA A N 1
ATOM 637 C CA . ALA A 1 84 ? 11.871 30.803 14.200 1.00 37.81 84 ALA A CA 1
ATOM 638 C C . ALA A 1 84 ? 11.831 30.794 15.734 1.00 37.81 84 ALA A C 1
ATOM 640 O O . ALA A 1 84 ? 12.106 29.773 16.367 1.00 37.81 84 ALA A O 1
ATOM 641 N N . THR A 1 85 ? 11.493 31.925 16.350 1.00 42.88 85 THR A N 1
ATOM 642 C CA . THR A 1 85 ? 11.053 31.935 17.748 1.00 42.88 85 THR A CA 1
ATOM 643 C C . THR A 1 85 ? 9.537 31.937 17.767 1.00 42.88 85 THR A C 1
ATOM 645 O O . THR A 1 85 ? 8.918 32.984 17.599 1.00 42.88 85 THR A O 1
ATOM 648 N N . ASN A 1 86 ? 8.935 30.767 17.965 1.00 45.12 86 ASN A N 1
ATOM 649 C CA . ASN A 1 86 ? 7.490 30.668 18.123 1.00 45.12 86 ASN A CA 1
ATOM 650 C C . ASN A 1 86 ? 7.099 31.302 19.464 1.00 45.12 86 ASN A C 1
ATOM 652 O O . ASN A 1 86 ? 7.536 30.849 20.527 1.00 45.12 86 ASN A O 1
ATOM 656 N N . VAL A 1 87 ? 6.285 32.359 19.425 1.00 53.38 87 VAL A N 1
ATOM 657 C CA . VAL A 1 87 ? 5.623 32.871 20.627 1.00 53.38 87 VAL A CA 1
ATOM 658 C C . VAL A 1 87 ? 4.600 31.819 21.044 1.00 53.38 87 VAL A C 1
ATOM 660 O O . VAL A 1 87 ? 3.595 31.612 20.373 1.00 53.38 87 VAL A O 1
ATOM 663 N N . TYR A 1 88 ? 4.882 31.102 22.131 1.00 62.53 88 TYR A N 1
ATOM 664 C CA . TYR A 1 88 ? 3.960 30.103 22.655 1.00 62.53 88 TYR A CA 1
ATOM 665 C C . TYR A 1 88 ? 2.825 30.797 23.416 1.00 62.53 88 TYR A C 1
ATOM 667 O O . TYR A 1 88 ? 3.010 31.226 24.559 1.00 62.53 88 TYR A O 1
ATOM 675 N N . ASP A 1 89 ? 1.654 30.918 22.788 1.00 76.06 89 ASP A N 1
ATOM 676 C CA . ASP A 1 89 ? 0.454 31.433 23.448 1.00 76.06 89 ASP A CA 1
ATOM 677 C C . ASP A 1 89 ? -0.132 30.375 24.389 1.00 76.06 89 ASP A C 1
ATOM 679 O O . ASP A 1 89 ? -0.923 29.509 24.005 1.00 76.06 89 ASP A O 1
ATOM 683 N N . LEU A 1 90 ? 0.258 30.478 25.658 1.00 78.56 90 LEU A N 1
ATOM 684 C CA . LEU A 1 90 ? -0.197 29.581 26.710 1.00 78.56 90 LEU A CA 1
ATOM 685 C C . LEU A 1 90 ? -1.725 29.601 26.884 1.00 78.56 90 LEU A C 1
ATOM 687 O O . LEU A 1 90 ? -2.292 28.563 27.207 1.00 78.56 90 LEU A O 1
ATOM 691 N N . ARG A 1 91 ? -2.408 30.735 26.668 1.00 80.88 91 ARG A N 1
ATOM 692 C CA . ARG A 1 91 ? -3.868 30.828 26.873 1.00 80.88 91 ARG A CA 1
ATOM 693 C C . ARG A 1 91 ? -4.629 30.068 25.797 1.00 80.88 91 ARG A C 1
ATOM 695 O O . ARG A 1 91 ? -5.562 29.329 26.109 1.00 80.88 91 ARG A O 1
ATOM 702 N N . THR A 1 92 ? -4.235 30.255 24.542 1.00 79.25 92 THR A N 1
ATOM 703 C CA . THR A 1 92 ? -4.824 29.521 23.417 1.00 79.25 92 THR A CA 1
ATOM 704 C C . THR A 1 92 ? -4.520 28.030 23.546 1.00 79.25 92 THR A C 1
ATOM 706 O O . THR A 1 92 ? -5.438 27.213 23.469 1.00 79.25 92 THR A O 1
ATOM 709 N N . ALA A 1 93 ? -3.272 27.676 23.878 1.00 80.69 93 ALA A N 1
ATOM 710 C CA . ALA A 1 93 ? -2.879 26.289 24.099 1.00 80.69 93 ALA A CA 1
ATOM 711 C C . ALA A 1 93 ? -3.717 25.604 25.194 1.00 80.69 93 ALA A C 1
ATOM 713 O O . ALA A 1 93 ? -4.273 24.534 24.947 1.00 80.69 93 ALA A O 1
ATOM 714 N N . THR A 1 94 ? -3.874 26.209 26.378 1.00 89.69 94 THR A N 1
ATOM 715 C CA . THR A 1 94 ? -4.650 25.589 27.469 1.00 89.69 94 THR A CA 1
ATOM 716 C C . THR A 1 94 ? -6.142 25.513 27.167 1.00 89.69 94 THR A C 1
ATOM 718 O O . THR A 1 94 ? -6.792 24.541 27.557 1.00 89.69 94 THR A O 1
ATOM 721 N N . ARG A 1 95 ? -6.707 26.486 26.438 1.00 92.50 95 ARG A N 1
ATOM 722 C CA . ARG A 1 95 ? -8.090 26.415 25.939 1.00 92.50 95 ARG A CA 1
ATOM 723 C C . ARG A 1 95 ? -8.297 25.189 25.050 1.00 92.50 95 ARG A C 1
ATOM 725 O O . ARG A 1 95 ? -9.230 24.422 25.287 1.00 92.50 95 ARG A O 1
ATOM 732 N N . ASP A 1 96 ? -7.428 24.989 24.068 1.00 91.88 96 ASP A N 1
ATOM 733 C CA . ASP A 1 96 ? -7.562 23.899 23.100 1.00 91.88 96 ASP A CA 1
ATOM 734 C C . ASP A 1 96 ? -7.290 22.532 23.756 1.00 91.88 96 ASP A C 1
ATOM 736 O O . ASP A 1 96 ? -7.981 21.545 23.484 1.00 91.88 96 ASP A O 1
ATOM 740 N N . GLN A 1 97 ? -6.342 22.478 24.696 1.00 96.88 97 GLN A N 1
ATOM 741 C CA . GLN A 1 97 ? -6.078 21.299 25.526 1.00 96.88 97 GLN A CA 1
ATOM 742 C C . GLN A 1 97 ? -7.279 20.924 26.400 1.00 96.88 97 GLN A C 1
ATOM 744 O O . GLN A 1 97 ? -7.605 19.740 26.509 1.00 96.88 97 GLN A O 1
ATOM 749 N N . ARG A 1 98 ? -7.969 21.910 26.991 1.00 97.62 98 ARG A N 1
ATOM 750 C CA . ARG A 1 98 ? -9.189 21.687 27.782 1.00 97.62 98 ARG A CA 1
ATOM 751 C C . ARG A 1 98 ? -10.283 21.046 26.936 1.00 97.62 98 ARG A C 1
ATOM 753 O O . ARG A 1 98 ? -10.794 19.994 27.311 1.00 97.62 98 ARG A O 1
ATOM 760 N N . LEU A 1 99 ? -10.556 21.609 25.758 1.00 97.50 99 LEU A N 1
ATOM 761 C CA . LEU A 1 99 ? -11.537 21.063 24.817 1.00 97.50 99 LEU A CA 1
ATOM 762 C C . LEU A 1 99 ? -11.183 19.628 24.385 1.00 97.50 99 LEU A C 1
ATOM 764 O O . LEU A 1 99 ? -12.050 18.752 24.304 1.00 97.50 99 LEU A O 1
ATOM 768 N N . ALA A 1 100 ? -9.899 19.362 24.133 1.00 96.81 100 ALA A N 1
ATOM 769 C CA . ALA A 1 100 ? -9.425 18.030 23.773 1.00 96.81 100 ALA A CA 1
ATOM 770 C C . ALA A 1 100 ? -9.635 17.009 24.904 1.00 96.81 100 ALA A C 1
ATOM 772 O O . ALA A 1 100 ? -10.105 15.899 24.644 1.00 96.81 100 ALA A O 1
ATOM 773 N N . LEU A 1 101 ? -9.314 17.377 26.149 1.00 98.06 101 LEU A N 1
ATOM 774 C CA . LEU A 1 101 ? -9.524 16.516 27.313 1.00 98.06 101 LEU A CA 1
ATOM 775 C C . LEU A 1 101 ? -11.010 16.291 27.596 1.00 98.06 101 LEU A C 1
ATOM 777 O O . LEU A 1 101 ? -11.389 15.162 27.899 1.00 98.06 101 LEU A O 1
ATOM 781 N N . GLU A 1 102 ? -11.861 17.310 27.465 1.00 97.81 102 GLU A N 1
ATOM 782 C CA . GLU A 1 102 ? -13.321 17.171 27.586 1.00 97.81 102 GLU A CA 1
ATOM 783 C C . GLU A 1 102 ? -13.878 16.183 26.556 1.00 97.81 102 GLU A C 1
ATOM 785 O O . GLU A 1 102 ? -14.618 15.266 26.915 1.00 97.81 102 GLU A O 1
ATOM 790 N N . THR A 1 103 ? -13.448 16.299 25.298 1.00 97.31 103 THR A N 1
ATOM 791 C CA . THR A 1 103 ? -13.839 15.373 24.223 1.00 97.31 103 THR A CA 1
ATOM 792 C C . THR A 1 103 ? -13.460 13.932 24.562 1.00 97.31 103 THR A C 1
ATOM 794 O O . THR A 1 103 ? -14.324 13.053 24.552 1.00 97.31 103 THR A O 1
ATOM 797 N N . LEU A 1 104 ? -12.196 13.696 24.937 1.00 96.88 104 LEU A N 1
ATOM 798 C CA . LEU A 1 104 ? -11.704 12.372 25.338 1.00 96.88 104 LEU A CA 1
ATOM 799 C C . LEU A 1 104 ? -12.448 11.826 26.559 1.00 96.88 104 LEU A C 1
ATOM 801 O O . LEU A 1 104 ? -12.688 10.627 26.659 1.00 96.88 104 LEU A O 1
ATOM 805 N N . SER A 1 105 ? -12.842 12.700 27.481 1.00 96.19 105 SER A N 1
ATOM 806 C CA . SER A 1 105 ? -13.578 12.312 28.684 1.00 96.19 105 SER A CA 1
ATOM 807 C C . SER A 1 105 ? -14.990 11.845 28.367 1.00 96.19 105 SER A C 1
ATOM 809 O O . SER A 1 105 ? -15.421 10.817 28.882 1.00 96.19 105 SER A O 1
ATOM 811 N N . ASN A 1 106 ? -15.694 12.567 27.495 1.00 95.50 106 ASN A N 1
ATOM 812 C CA . ASN A 1 106 ? -17.032 12.188 27.046 1.00 95.50 106 ASN A CA 1
ATOM 813 C C . ASN A 1 106 ? -16.989 10.868 26.267 1.00 95.50 106 ASN A C 1
ATOM 815 O O . ASN A 1 106 ? -17.785 9.963 26.511 1.00 95.50 106 ASN A O 1
ATOM 819 N N . GLN A 1 107 ? -16.006 10.741 25.377 1.00 94.06 107 GLN A N 1
ATOM 820 C CA . GLN A 1 107 ? -15.724 9.521 24.629 1.00 94.06 107 GLN A CA 1
ATOM 821 C C . GLN A 1 107 ? -15.422 8.326 25.539 1.00 94.06 107 GLN A C 1
ATOM 823 O O . GLN A 1 107 ? -15.936 7.235 25.302 1.00 94.06 107 GLN A O 1
ATOM 828 N N . PHE A 1 108 ? -14.612 8.523 26.579 1.00 94.62 108 PHE A N 1
ATOM 829 C CA . PHE A 1 108 ? -14.269 7.487 27.550 1.00 94.62 108 PHE A CA 1
ATOM 830 C C . PHE A 1 108 ? -15.462 7.101 28.429 1.00 94.62 108 PHE A C 1
ATOM 832 O O . PHE A 1 108 ? -15.717 5.919 28.630 1.00 94.62 108 PHE A O 1
ATOM 839 N N . ALA A 1 109 ? -16.251 8.072 28.894 1.00 91.00 109 ALA A N 1
ATOM 840 C CA . ALA A 1 109 ? -17.458 7.805 29.676 1.00 91.00 109 ALA A CA 1
ATOM 841 C C . ALA A 1 109 ? -18.491 6.970 28.895 1.00 91.00 109 ALA A C 1
ATOM 843 O O . ALA A 1 109 ? -19.175 6.130 29.480 1.00 91.00 109 ALA A O 1
ATOM 844 N N . ALA A 1 110 ? -18.570 7.151 27.572 1.00 88.62 110 ALA A N 1
ATOM 845 C CA . ALA A 1 110 ? -19.471 6.401 26.699 1.00 88.62 110 ALA A CA 1
ATOM 846 C C . ALA A 1 110 ? -19.094 4.915 26.519 1.00 88.62 110 ALA A C 1
ATOM 848 O O . ALA A 1 110 ? -19.916 4.137 26.033 1.00 88.62 110 ALA A O 1
ATOM 849 N N . ILE A 1 111 ? -17.877 4.505 26.899 1.00 85.88 111 ILE A N 1
ATOM 850 C CA . ILE A 1 111 ? -17.407 3.115 26.773 1.00 85.88 111 ILE A CA 1
ATOM 851 C C . ILE A 1 111 ? -18.163 2.168 27.717 1.00 85.88 111 ILE A C 1
ATOM 853 O O . ILE A 1 111 ? -18.433 1.024 27.354 1.00 85.88 111 ILE A O 1
ATOM 857 N N . GLY A 1 112 ? -18.539 2.635 28.911 1.00 77.81 112 GLY A N 1
ATOM 858 C CA . GLY A 1 112 ? -19.122 1.780 29.946 1.00 77.81 112 GLY A CA 1
ATOM 859 C C . GLY A 1 112 ? -18.107 0.790 30.539 1.00 77.81 112 GLY A C 1
ATOM 860 O O . GLY A 1 112 ? -16.918 1.087 30.636 1.00 77.81 112 GLY A O 1
ATOM 861 N N . ARG A 1 113 ? -18.574 -0.385 30.986 1.00 80.06 113 ARG A N 1
ATOM 862 C CA . ARG A 1 113 ? -17.703 -1.447 31.523 1.00 80.06 113 ARG A CA 1
ATOM 863 C C . ARG A 1 113 ? -17.274 -2.396 30.403 1.00 80.06 113 ARG A C 1
ATOM 865 O O . ARG A 1 113 ? -18.129 -3.014 29.779 1.00 80.06 113 ARG A O 1
ATOM 872 N N . LEU A 1 114 ? -15.964 -2.554 30.214 1.00 84.88 114 LEU A N 1
ATOM 873 C CA . LEU A 1 114 ? -15.365 -3.590 29.367 1.00 84.88 114 LEU A CA 1
ATOM 874 C C . LEU A 1 114 ? -14.591 -4.566 30.258 1.00 84.88 114 LEU A C 1
ATOM 876 O O . LEU A 1 114 ? -13.413 -4.347 30.528 1.00 84.88 114 LEU A O 1
ATOM 880 N N . GLU A 1 115 ? -15.253 -5.608 30.764 1.00 85.00 115 GLU A N 1
ATOM 881 C CA . GLU A 1 115 ? -14.619 -6.567 31.688 1.00 85.00 115 GLU A CA 1
ATOM 882 C C . GLU A 1 115 ? -13.434 -7.293 31.037 1.00 85.00 115 GLU A C 1
ATOM 884 O O . GLU A 1 115 ? -12.362 -7.354 31.638 1.00 85.00 115 GLU A O 1
ATOM 889 N N . ASP A 1 116 ? -13.591 -7.712 29.778 1.00 84.31 116 ASP A N 1
ATOM 890 C CA . ASP A 1 116 ? -12.551 -8.392 28.991 1.00 84.31 116 ASP A CA 1
ATOM 891 C C . ASP A 1 116 ? -11.315 -7.500 28.732 1.00 84.31 116 ASP A C 1
ATOM 893 O O . ASP A 1 116 ? -10.221 -7.999 28.502 1.00 84.31 116 ASP A O 1
ATOM 897 N N . TYR A 1 117 ? -11.462 -6.171 28.829 1.00 87.88 117 TYR A N 1
ATOM 898 C CA . TYR A 1 117 ? -10.397 -5.187 28.580 1.00 87.88 117 TYR A CA 1
ATOM 899 C C . TYR A 1 117 ? -10.159 -4.261 29.780 1.00 87.88 117 TYR A C 1
ATOM 901 O O . TYR A 1 117 ? -9.750 -3.105 29.631 1.00 87.88 117 TYR A O 1
ATOM 909 N N . ARG A 1 118 ? -10.411 -4.758 30.997 1.00 89.56 118 ARG A N 1
ATOM 910 C CA . ARG A 1 118 ? -10.364 -3.959 32.229 1.00 89.56 118 ARG A CA 1
ATOM 911 C C . ARG A 1 118 ? -9.037 -3.219 32.418 1.00 89.56 118 ARG A C 1
ATOM 913 O O . ARG A 1 118 ? -9.049 -2.026 32.711 1.00 89.56 118 ARG A O 1
ATOM 920 N N . THR A 1 119 ? -7.909 -3.899 32.213 1.00 89.88 119 THR A N 1
ATOM 921 C CA . THR A 1 119 ? -6.565 -3.313 32.356 1.00 89.88 119 THR A CA 1
ATOM 922 C C . THR A 1 119 ? -6.370 -2.110 31.433 1.00 89.88 119 THR A C 1
ATOM 924 O O . THR A 1 119 ? -5.833 -1.085 31.847 1.00 89.88 119 THR A O 1
ATOM 927 N N . LEU A 1 120 ? -6.854 -2.208 30.194 1.00 90.00 120 LEU A N 1
ATOM 928 C CA . LEU A 1 120 ? -6.750 -1.165 29.175 1.00 90.00 120 LEU A CA 1
ATOM 929 C C . LEU A 1 120 ? -7.608 0.054 29.558 1.00 90.00 120 LEU A C 1
ATOM 931 O O . LEU A 1 120 ? -7.130 1.190 29.517 1.00 90.00 120 LEU A O 1
ATOM 935 N N . VAL A 1 121 ? -8.837 -0.180 30.034 1.00 92.56 121 VAL A N 1
ATOM 936 C CA . VAL A 1 121 ? -9.737 0.872 30.541 1.00 92.56 121 VAL A CA 1
ATOM 937 C C . VAL A 1 121 ? -9.143 1.591 31.756 1.00 92.56 121 VAL A C 1
ATOM 939 O O . VAL A 1 121 ? -9.106 2.823 31.782 1.00 92.56 121 VAL A O 1
ATOM 942 N N . GLU A 1 122 ? -8.643 0.852 32.750 1.00 93.50 122 GLU A N 1
ATOM 943 C CA . GLU A 1 122 ? -8.027 1.425 33.956 1.00 93.50 122 GLU A CA 1
ATOM 944 C C . GLU A 1 122 ? -6.767 2.235 33.613 1.00 93.50 122 GLU A C 1
ATOM 946 O O . GLU A 1 122 ? -6.591 3.362 34.089 1.00 93.50 122 GLU A O 1
ATOM 951 N N . ALA A 1 123 ? -5.916 1.704 32.733 1.00 93.44 123 ALA A N 1
ATOM 952 C CA . ALA A 1 123 ? -4.687 2.364 32.315 1.00 93.44 123 ALA A CA 1
ATOM 953 C C . ALA A 1 123 ? -4.955 3.644 31.503 1.00 93.44 123 ALA A C 1
ATOM 955 O O . ALA A 1 123 ? -4.211 4.623 31.634 1.00 93.44 123 ALA A O 1
ATOM 956 N N . PHE A 1 124 ? -5.999 3.669 30.672 1.00 95.62 124 PHE A N 1
ATOM 957 C CA . PHE A 1 124 ? -6.416 4.887 29.977 1.00 95.62 124 PHE A CA 1
ATOM 958 C C . PHE A 1 124 ? -6.982 5.924 30.950 1.00 95.62 124 PHE A C 1
ATOM 960 O O . PHE A 1 124 ? -6.544 7.076 30.939 1.00 95.62 124 PHE A O 1
ATOM 967 N N . GLY A 1 125 ? -7.895 5.513 31.836 1.00 96.25 125 GLY A N 1
ATOM 968 C CA . GLY A 1 125 ? -8.499 6.395 32.838 1.00 96.25 125 GLY A CA 1
ATOM 969 C C . GLY A 1 125 ? -7.452 7.057 33.738 1.00 96.25 125 GLY A C 1
ATOM 970 O O . GLY A 1 125 ? -7.487 8.270 33.944 1.00 96.25 125 GLY A O 1
ATOM 971 N N . GLY A 1 126 ? -6.451 6.297 34.194 1.00 97.06 126 GLY A N 1
ATOM 972 C CA . GLY A 1 126 ? -5.344 6.832 34.991 1.00 97.06 126 GLY A CA 1
ATOM 973 C C . GLY A 1 126 ? -4.531 7.914 34.268 1.00 97.06 126 GLY A C 1
ATOM 974 O O . GLY A 1 126 ? -4.176 8.927 34.879 1.00 97.06 126 GLY A O 1
ATOM 975 N N . ARG A 1 127 ? -4.274 7.740 32.963 1.00 97.44 127 ARG A N 1
ATOM 976 C CA . ARG A 1 127 ? -3.573 8.735 32.128 1.00 97.44 127 ARG A CA 1
ATOM 977 C C . ARG A 1 127 ? -4.424 9.976 31.880 1.00 97.44 127 ARG A C 1
ATOM 979 O O . ARG A 1 127 ? -3.909 11.087 31.987 1.00 97.44 127 ARG A O 1
ATOM 986 N N . LEU A 1 128 ? -5.713 9.797 31.595 1.00 97.81 128 LEU A N 1
ATOM 987 C CA . LEU A 1 128 ? -6.645 10.904 31.390 1.00 97.81 128 LEU A CA 1
ATOM 988 C C . LEU A 1 128 ? -6.733 11.789 32.644 1.00 97.81 128 LEU A C 1
ATOM 990 O O . LEU A 1 128 ? -6.642 13.014 32.553 1.00 97.81 128 LEU A O 1
ATOM 994 N N . GLU A 1 129 ? -6.822 11.175 33.824 1.00 97.69 129 GLU A N 1
ATOM 995 C CA . GLU A 1 129 ? -6.827 11.894 35.100 1.00 97.69 129 GLU A CA 1
ATOM 996 C C . GLU A 1 129 ? -5.483 12.572 35.411 1.00 97.69 129 GLU A C 1
ATOM 998 O O . GLU A 1 129 ? -5.456 13.674 35.961 1.00 97.69 129 GLU A O 1
ATOM 1003 N N . ALA A 1 130 ? -4.353 11.968 35.032 1.00 97.50 130 ALA A N 1
ATOM 1004 C CA . ALA A 1 130 ? -3.045 12.614 35.154 1.00 97.50 130 ALA A CA 1
ATOM 1005 C C . ALA A 1 130 ? -2.941 13.878 34.281 1.00 97.50 130 ALA A C 1
ATOM 1007 O O . ALA A 1 130 ? -2.528 14.926 34.782 1.00 97.50 130 ALA A O 1
ATOM 1008 N N . ALA A 1 131 ? -3.393 13.808 33.026 1.00 97.81 131 ALA A N 1
ATOM 1009 C CA . ALA A 1 131 ? -3.408 14.949 32.111 1.00 97.81 131 ALA A CA 1
ATOM 1010 C C . ALA A 1 131 ? -4.316 16.088 32.620 1.00 97.81 131 ALA A C 1
ATOM 1012 O O . ALA A 1 131 ? -3.935 17.259 32.581 1.00 97.81 131 ALA A O 1
ATOM 1013 N N . ARG A 1 132 ? -5.485 15.757 33.189 1.00 97.44 132 ARG A N 1
ATOM 1014 C CA . ARG A 1 132 ? -6.392 16.730 33.835 1.00 97.44 132 ARG A CA 1
ATOM 1015 C C . ARG A 1 132 ? -5.758 17.422 35.044 1.00 97.44 132 ARG A C 1
ATOM 1017 O O . ARG A 1 132 ? -5.865 18.644 35.185 1.00 97.44 132 ARG A O 1
ATOM 1024 N N . ARG A 1 133 ? -5.060 16.668 35.903 1.00 96.56 133 ARG A N 1
ATOM 1025 C CA . ARG A 1 133 ? -4.302 17.246 37.028 1.00 96.56 133 ARG A CA 1
ATOM 1026 C C . ARG A 1 133 ? -3.213 18.197 36.535 1.00 96.56 133 ARG A C 1
ATOM 1028 O O . ARG A 1 133 ? -3.047 19.268 37.110 1.00 96.56 133 ARG A O 1
ATOM 1035 N N . GLN A 1 134 ? -2.514 17.846 35.457 1.00 95.50 134 GLN A N 1
ATOM 1036 C CA . GLN A 1 134 ? -1.496 18.710 34.862 1.00 95.50 134 GLN A CA 1
ATOM 1037 C C . GLN A 1 134 ? -2.087 20.005 34.293 1.00 95.50 134 GLN A C 1
ATOM 1039 O O . GLN A 1 134 ? -1.535 21.069 34.562 1.00 95.50 134 GLN A O 1
ATOM 1044 N N . LEU A 1 135 ? -3.231 19.947 33.600 1.00 95.94 135 LEU A N 1
ATOM 1045 C CA . LEU A 1 135 ? -3.939 21.151 33.143 1.00 95.94 135 LEU A CA 1
ATOM 1046 C C . LEU A 1 135 ? -4.304 22.072 34.319 1.00 95.94 135 LEU A C 1
ATOM 1048 O O . LEU A 1 135 ? -4.059 23.273 34.264 1.00 95.94 135 LEU A O 1
ATOM 1052 N N . THR A 1 136 ? -4.792 21.496 35.421 1.00 94.75 136 THR A N 1
ATOM 1053 C CA . THR A 1 136 ? -5.130 22.252 36.642 1.00 94.75 136 THR A CA 1
ATOM 1054 C C . THR A 1 136 ? -3.909 22.970 37.234 1.00 94.75 136 THR A C 1
ATOM 1056 O O . THR A 1 136 ? -4.022 24.099 37.702 1.00 94.75 136 THR A O 1
ATOM 1059 N N . LEU A 1 137 ? -2.727 22.343 37.196 1.00 92.50 137 LEU A N 1
ATOM 1060 C CA . LEU A 1 137 ? -1.476 22.963 37.651 1.00 92.50 137 LEU A CA 1
ATOM 1061 C C . LEU A 1 137 ? -1.011 24.105 36.738 1.00 92.50 137 LEU A C 1
ATOM 1063 O O . LEU A 1 137 ? -0.398 25.051 37.227 1.00 92.50 137 LEU A O 1
ATOM 1067 N N . ILE A 1 138 ? -1.274 24.013 35.431 1.00 89.75 138 ILE A N 1
ATOM 1068 C CA . ILE A 1 138 ? -0.945 25.070 34.462 1.00 89.75 138 ILE A CA 1
ATOM 1069 C C . ILE A 1 138 ? -1.859 26.287 34.670 1.00 89.75 138 ILE A C 1
ATOM 1071 O O . ILE A 1 138 ? -1.379 27.419 34.633 1.00 89.75 138 ILE A O 1
ATOM 1075 N N . ASP A 1 139 ? -3.148 26.056 34.936 1.00 88.62 139 ASP A N 1
ATOM 1076 C CA . ASP A 1 139 ? -4.152 27.106 35.164 1.00 88.62 139 ASP A CA 1
ATOM 1077 C C . ASP A 1 139 ? -4.051 27.767 36.557 1.00 88.62 139 ASP A C 1
ATOM 1079 O O . ASP A 1 139 ? -4.717 28.773 36.818 1.00 88.62 139 ASP A O 1
ATOM 1083 N N . ALA A 1 140 ? -3.235 27.225 37.469 1.00 88.69 140 ALA A N 1
ATOM 1084 C CA . ALA A 1 140 ? -3.121 27.733 38.831 1.00 88.69 140 ALA A CA 1
ATOM 1085 C C . ALA A 1 140 ? -2.564 29.179 38.867 1.00 88.69 140 ALA A C 1
ATOM 1087 O O . ALA A 1 140 ? -1.520 29.463 38.264 1.00 88.69 140 ALA A O 1
ATOM 1088 N N . PRO A 1 141 ? -3.211 30.108 39.599 1.00 81.75 141 PRO A N 1
ATOM 1089 C CA . PRO A 1 141 ? -2.757 31.492 39.684 1.00 81.75 141 PRO A CA 1
ATOM 1090 C C . PRO A 1 141 ? -1.389 31.600 40.376 1.00 81.75 141 PRO A C 1
ATOM 1092 O O . PRO A 1 141 ? -1.127 30.930 41.372 1.00 81.75 141 PRO A O 1
ATOM 1095 N N . GLY A 1 142 ? -0.523 32.483 39.863 1.00 76.69 142 GLY A N 1
ATOM 1096 C CA . GLY A 1 142 ? 0.787 32.783 40.461 1.00 76.69 142 GLY A CA 1
ATOM 1097 C C . GLY A 1 142 ? 1.925 31.809 40.118 1.00 76.69 142 GLY A C 1
ATOM 1098 O O . GLY A 1 142 ? 2.983 31.893 40.736 1.00 76.69 142 GLY A O 1
ATOM 1099 N N . GLY A 1 143 ? 1.737 30.896 39.159 1.00 74.81 143 GLY A N 1
ATOM 1100 C CA . GLY A 1 143 ? 2.801 30.007 38.674 1.00 74.81 143 GLY A CA 1
ATOM 1101 C C . GLY A 1 143 ? 3.868 30.715 37.824 1.00 74.81 143 GLY A C 1
ATOM 1102 O O . GLY A 1 143 ? 3.594 31.738 37.199 1.00 74.81 143 GLY A O 1
ATOM 1103 N N . ASP A 1 144 ? 5.079 30.145 37.771 1.00 77.56 144 ASP A N 1
ATOM 1104 C CA . ASP A 1 144 ? 6.138 30.585 36.850 1.00 77.56 144 ASP A CA 1
ATOM 1105 C C . ASP A 1 144 ? 5.692 30.3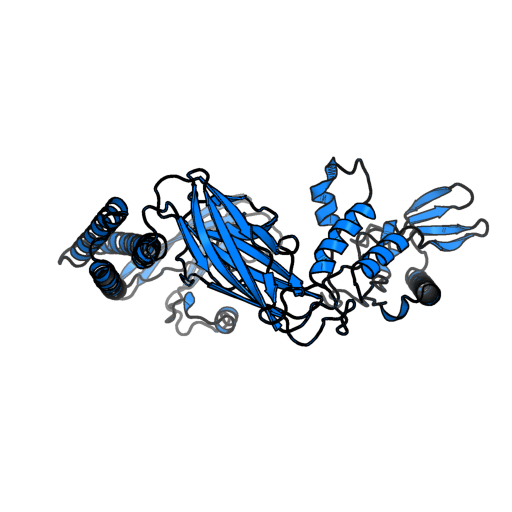75 35.385 1.00 77.56 144 ASP A C 1
ATOM 1107 O O . ASP A 1 144 ? 5.477 29.226 34.974 1.00 77.56 144 ASP A O 1
ATOM 1111 N N . PRO A 1 145 ? 5.576 31.447 34.574 1.00 68.69 145 PRO A N 1
ATOM 1112 C CA . PRO A 1 145 ? 5.149 31.349 33.182 1.00 68.69 145 PRO A CA 1
ATOM 1113 C C . PRO A 1 145 ? 6.014 30.414 32.332 1.00 68.69 145 PRO A C 1
ATOM 1115 O O . PRO A 1 145 ? 5.478 29.694 31.491 1.00 68.69 145 PRO A O 1
ATOM 1118 N N . ASN A 1 146 ? 7.332 30.372 32.555 1.00 71.62 146 ASN A N 1
ATOM 1119 C CA . ASN A 1 146 ? 8.223 29.519 31.763 1.00 71.62 146 ASN A CA 1
ATOM 1120 C C . ASN A 1 146 ? 8.009 28.037 32.091 1.00 71.62 146 ASN A C 1
ATOM 1122 O O . ASN A 1 146 ? 7.896 27.211 31.185 1.00 71.62 146 ASN A O 1
ATOM 1126 N N . ALA A 1 147 ? 7.878 27.703 33.376 1.00 76.25 147 ALA A N 1
ATOM 1127 C CA . ALA A 1 147 ? 7.537 26.350 33.805 1.00 76.25 147 ALA A CA 1
ATOM 1128 C C . ALA A 1 147 ? 6.167 25.901 33.264 1.00 76.25 147 ALA A C 1
ATOM 1130 O O . ALA A 1 147 ? 6.006 24.747 32.867 1.00 76.25 147 ALA A O 1
ATOM 1131 N N . ASN A 1 148 ? 5.187 26.805 33.204 1.00 80.62 148 ASN A N 1
ATOM 1132 C CA . ASN A 1 148 ? 3.864 26.503 32.660 1.00 80.62 148 ASN A CA 1
ATOM 1133 C C . ASN A 1 148 ? 3.874 26.273 31.141 1.00 80.62 148 ASN A C 1
ATOM 1135 O O . ASN A 1 148 ? 3.139 25.408 30.668 1.00 80.62 148 ASN A O 1
ATOM 1139 N N . ILE A 1 149 ? 4.735 26.962 30.386 1.00 78.19 149 ILE A N 1
ATOM 1140 C CA . ILE A 1 149 ? 4.942 26.684 28.955 1.00 78.19 149 ILE A CA 1
ATOM 1141 C C . ILE A 1 149 ? 5.465 25.258 28.754 1.00 78.19 149 ILE A C 1
ATOM 1143 O O . ILE A 1 149 ? 4.883 24.509 27.971 1.00 78.19 149 ILE A O 1
ATOM 1147 N N . VAL A 1 150 ? 6.503 24.857 29.496 1.00 79.94 150 VAL A N 1
ATOM 1148 C CA . VAL A 1 150 ? 7.068 23.496 29.408 1.00 79.94 150 VAL A CA 1
ATOM 1149 C C . VAL A 1 150 ? 6.005 22.449 29.750 1.00 79.94 150 VAL A C 1
ATOM 1151 O O . VAL A 1 150 ? 5.756 21.536 28.968 1.00 79.94 150 VAL A O 1
ATOM 1154 N N . ARG A 1 151 ? 5.279 22.636 30.861 1.00 86.69 151 ARG A N 1
ATOM 1155 C CA . ARG A 1 151 ? 4.170 21.744 31.246 1.00 86.69 151 ARG A CA 1
ATOM 1156 C C . ARG A 1 151 ? 3.076 21.675 30.185 1.00 86.69 151 ARG A C 1
ATOM 1158 O O . ARG A 1 151 ? 2.490 20.614 29.995 1.00 86.69 151 ARG A O 1
ATOM 1165 N N . SER A 1 152 ? 2.768 22.785 29.522 1.00 87.19 152 SER A N 1
ATOM 1166 C CA . SER A 1 152 ? 1.765 22.827 28.458 1.00 87.19 152 SER A CA 1
ATOM 1167 C C . SER A 1 152 ? 2.228 22.066 27.213 1.00 87.19 152 SER A C 1
ATOM 1169 O O . SER A 1 152 ? 1.446 21.334 26.608 1.00 87.19 152 SER A O 1
ATOM 1171 N N . GLN A 1 153 ? 3.506 22.159 26.849 1.00 85.06 153 GLN A N 1
ATOM 1172 C CA . GLN A 1 153 ? 4.082 21.368 25.757 1.00 85.06 153 GLN A CA 1
ATOM 1173 C C . GLN A 1 153 ? 4.061 19.866 26.076 1.00 85.06 153 GLN A C 1
ATOM 1175 O O . GLN A 1 153 ? 3.633 19.066 25.239 1.00 85.06 153 GLN A O 1
ATOM 1180 N N . ASP A 1 154 ? 4.420 19.492 27.305 1.00 91.62 154 ASP A N 1
ATOM 1181 C CA . ASP A 1 154 ? 4.330 18.108 27.780 1.00 91.62 154 ASP A CA 1
ATOM 1182 C C . ASP A 1 154 ? 2.881 17.598 27.757 1.00 91.62 154 ASP A C 1
ATOM 1184 O O . ASP A 1 154 ? 2.614 16.491 27.281 1.00 91.62 154 ASP A O 1
ATOM 1188 N N . LEU A 1 155 ? 1.924 18.418 28.209 1.00 95.56 155 LEU A N 1
ATOM 1189 C CA . LEU A 1 155 ? 0.497 18.090 28.191 1.00 95.56 155 LEU A CA 1
ATOM 1190 C C . LEU A 1 155 ? -0.021 17.896 26.760 1.00 95.56 155 LEU A C 1
ATOM 1192 O O . LEU A 1 155 ? -0.785 16.966 26.506 1.00 95.56 155 LEU A O 1
ATOM 1196 N N . ALA A 1 156 ? 0.423 18.712 25.801 1.00 91.31 156 ALA A N 1
ATOM 1197 C CA . ALA A 1 156 ? 0.098 18.506 24.390 1.00 91.31 156 ALA A CA 1
ATOM 1198 C C . ALA A 1 156 ? 0.614 17.145 23.879 1.00 91.31 156 ALA A C 1
ATOM 1200 O O . ALA A 1 156 ? -0.084 16.454 23.133 1.00 91.31 156 ALA A O 1
ATOM 1201 N N . GLY A 1 157 ? 1.804 16.718 24.319 1.00 92.94 157 GLY A N 1
ATOM 1202 C CA . GLY A 1 157 ? 2.322 15.367 24.086 1.00 92.94 157 GLY A CA 1
ATOM 1203 C C . GLY A 1 157 ? 1.424 14.274 24.674 1.00 92.94 157 GLY A C 1
ATOM 1204 O O . GLY A 1 157 ? 1.056 13.337 23.964 1.00 92.94 157 GLY A O 1
ATOM 1205 N N . GLN A 1 158 ? 1.006 14.426 25.932 1.00 96.75 158 GLN A N 1
ATOM 1206 C CA . GLN A 1 158 ? 0.114 13.479 26.614 1.00 96.75 158 GLN A CA 1
ATOM 1207 C C . GLN A 1 158 ? -1.268 13.386 25.955 1.00 96.75 158 GLN A C 1
ATOM 1209 O O . GLN A 1 158 ? -1.803 12.292 25.809 1.00 96.75 158 GLN A O 1
ATOM 1214 N N . ILE A 1 159 ? -1.846 14.507 25.516 1.00 97.00 159 ILE A N 1
ATOM 1215 C CA . ILE A 1 159 ? -3.136 14.521 24.810 1.00 97.00 159 ILE A CA 1
ATOM 1216 C C . ILE A 1 159 ? -3.031 13.799 23.464 1.00 97.00 159 ILE A C 1
ATOM 1218 O O . ILE A 1 159 ? -3.949 13.064 23.100 1.00 97.00 159 ILE A O 1
ATOM 1222 N N . ARG A 1 160 ? -1.920 13.963 22.732 1.00 95.00 160 ARG A N 1
ATOM 1223 C CA . ARG A 1 160 ? -1.670 13.188 21.505 1.00 95.00 160 ARG A CA 1
ATOM 1224 C C . ARG A 1 160 ? -1.585 11.688 21.795 1.00 95.00 160 ARG A C 1
ATOM 1226 O O . ARG A 1 160 ? -2.237 10.920 21.094 1.00 95.00 160 ARG A O 1
ATOM 1233 N N . ASP A 1 161 ? -0.864 11.282 22.844 1.00 94.75 161 ASP A N 1
ATOM 1234 C CA . ASP A 1 161 ? -0.807 9.875 23.282 1.00 94.75 161 ASP A CA 1
ATOM 1235 C C . ASP A 1 161 ? -2.196 9.340 23.659 1.00 94.75 161 ASP A C 1
ATOM 1237 O O . ASP A 1 161 ? -2.584 8.267 23.209 1.00 94.75 161 ASP A O 1
ATOM 1241 N N . LEU A 1 162 ? -2.990 10.112 24.409 1.00 96.81 162 LEU A N 1
ATOM 1242 C CA . LEU A 1 162 ? -4.360 9.742 24.774 1.00 96.81 162 LEU A CA 1
ATOM 1243 C C . LEU A 1 162 ? -5.258 9.572 23.545 1.00 96.81 162 LEU A C 1
ATOM 1245 O O . LEU A 1 162 ? -5.975 8.582 23.457 1.00 96.81 162 LEU A O 1
ATOM 1249 N N . ARG A 1 163 ? -5.213 10.489 22.573 1.00 96.12 163 ARG A N 1
ATOM 1250 C CA . ARG A 1 163 ? -5.975 10.344 21.318 1.00 96.12 163 ARG A CA 1
ATOM 1251 C C . ARG A 1 163 ? -5.583 9.074 20.570 1.00 96.12 163 ARG A C 1
ATOM 1253 O O . ARG A 1 163 ? -6.462 8.335 20.133 1.00 96.12 163 ARG A O 1
ATOM 1260 N N . ARG A 1 164 ? -4.279 8.807 20.481 1.00 95.44 164 ARG A N 1
ATOM 1261 C CA . ARG A 1 164 ? -3.737 7.609 19.838 1.00 95.44 164 ARG A CA 1
ATOM 1262 C C . ARG A 1 164 ? -4.217 6.338 20.531 1.00 95.44 164 ARG A C 1
ATOM 1264 O O . ARG A 1 164 ? -4.799 5.485 19.878 1.00 95.44 164 ARG A O 1
ATOM 1271 N N . ARG A 1 165 ? -4.087 6.241 21.855 1.00 94.38 165 ARG A N 1
ATOM 1272 C CA . ARG A 1 165 ? -4.581 5.090 22.635 1.00 94.38 165 ARG A CA 1
ATOM 1273 C C . ARG A 1 165 ? -6.088 4.914 22.535 1.00 94.38 165 ARG A C 1
ATOM 1275 O O . ARG A 1 165 ? -6.573 3.794 22.428 1.00 94.38 165 ARG A O 1
ATOM 1282 N N . TYR A 1 166 ? -6.843 6.011 22.549 1.00 95.00 166 TYR A N 1
ATOM 1283 C CA . TYR A 1 166 ? -8.288 5.928 22.395 1.00 95.00 166 TYR A CA 1
ATOM 1284 C C . TYR A 1 166 ? -8.664 5.294 21.049 1.00 95.00 166 TYR A C 1
ATOM 1286 O O . TYR A 1 166 ? -9.429 4.332 21.020 1.00 95.00 166 TYR A O 1
ATOM 1294 N N . ALA A 1 167 ? -8.100 5.801 19.950 1.00 95.31 167 ALA A N 1
ATOM 1295 C CA . ALA A 1 167 ? -8.405 5.325 18.602 1.00 95.31 167 ALA A CA 1
ATOM 1296 C C . ALA A 1 167 ? -7.836 3.928 18.305 1.00 95.31 167 ALA A C 1
ATOM 1298 O O . ALA A 1 167 ? -8.489 3.141 17.624 1.00 95.31 167 ALA A O 1
ATOM 1299 N N . ASN A 1 168 ? -6.643 3.619 18.818 1.00 95.44 168 ASN A N 1
ATOM 1300 C CA . ASN A 1 168 ? -5.902 2.412 18.452 1.00 95.44 168 ASN A CA 1
ATOM 1301 C C . ASN A 1 168 ? -6.194 1.227 19.385 1.00 95.44 168 ASN A C 1
ATOM 1303 O O . ASN A 1 168 ? -6.059 0.084 18.962 1.00 95.44 168 ASN A O 1
ATOM 1307 N N . GLU A 1 169 ? -6.596 1.488 20.635 1.00 93.19 169 GLU A N 1
ATOM 1308 C CA . GLU A 1 169 ? -6.757 0.462 21.677 1.00 93.19 169 GLU A CA 1
ATOM 1309 C C . GLU A 1 169 ? -8.210 0.409 22.196 1.00 93.19 169 GLU A C 1
ATOM 1311 O O . GLU A 1 169 ? -8.880 -0.618 22.097 1.00 93.19 169 GLU A O 1
ATOM 1316 N N . LEU A 1 170 ? -8.752 1.523 22.708 1.00 93.25 170 LEU A N 1
ATOM 1317 C CA . LEU A 1 170 ? -10.077 1.520 23.352 1.00 93.25 170 LEU A CA 1
ATOM 1318 C C . LEU A 1 170 ? -11.241 1.370 22.371 1.00 93.25 170 LEU A C 1
ATOM 1320 O O . LEU A 1 170 ? -12.121 0.540 22.589 1.00 93.25 170 LEU A O 1
ATOM 1324 N N . ALA A 1 171 ? -11.294 2.189 21.320 1.00 93.56 171 ALA A N 1
ATOM 1325 C CA . ALA A 1 171 ? -12.387 2.135 20.352 1.00 93.56 171 ALA A CA 1
ATOM 1326 C C . ALA A 1 171 ? -12.483 0.758 19.655 1.00 93.56 171 ALA A C 1
ATOM 1328 O O . ALA A 1 171 ? -13.599 0.236 19.550 1.00 93.56 171 ALA A O 1
ATOM 1329 N N . PRO A 1 172 ? -11.367 0.106 19.270 1.00 94.00 172 PRO A N 1
ATOM 1330 C CA . PRO A 1 172 ? -11.412 -1.249 18.729 1.00 94.00 172 PRO A CA 1
ATOM 1331 C C . PRO A 1 172 ? -11.806 -2.304 19.772 1.00 94.00 172 PRO A C 1
ATOM 1333 O O . PRO A 1 172 ? -12.582 -3.199 19.444 1.00 94.00 172 PRO A O 1
ATOM 1336 N N . ALA A 1 173 ? -11.394 -2.166 21.039 1.00 92.38 173 ALA A N 1
ATOM 1337 C CA . ALA A 1 173 ? -11.865 -3.039 22.121 1.00 92.38 173 ALA A CA 1
ATOM 1338 C C . ALA A 1 173 ? -13.388 -2.933 22.338 1.00 92.38 173 ALA A C 1
ATOM 1340 O O . ALA A 1 173 ? -14.078 -3.945 22.474 1.00 92.38 173 ALA A O 1
ATOM 1341 N N . VAL A 1 174 ? -13.942 -1.713 22.306 1.00 91.81 174 VAL A N 1
ATOM 1342 C CA . VAL A 1 174 ? -15.400 -1.487 22.360 1.00 91.81 174 VAL A CA 1
ATOM 1343 C C . VAL A 1 174 ? -16.101 -2.180 21.199 1.00 91.81 174 VAL A C 1
ATOM 1345 O O . VAL A 1 174 ? -17.139 -2.815 21.393 1.00 91.81 174 VAL A O 1
ATOM 1348 N N . TRP A 1 175 ? -15.564 -2.033 19.989 1.00 92.25 175 TRP A N 1
ATOM 1349 C CA . TRP A 1 175 ? -16.125 -2.662 18.800 1.00 92.25 175 TRP A CA 1
ATOM 1350 C C . TRP A 1 175 ? -16.095 -4.193 18.898 1.00 92.25 175 TRP A C 1
ATOM 1352 O O . TRP A 1 175 ? -17.116 -4.828 18.628 1.00 92.25 175 TRP A O 1
ATOM 1362 N N . ALA A 1 176 ? -14.986 -4.781 19.358 1.00 89.25 176 ALA A N 1
ATOM 1363 C CA . ALA A 1 176 ? -14.851 -6.226 19.543 1.00 89.25 176 ALA A CA 1
ATOM 1364 C C . ALA A 1 176 ? -15.926 -6.766 20.504 1.00 89.25 176 ALA A C 1
ATOM 1366 O O . ALA A 1 176 ? -16.716 -7.636 20.134 1.00 89.25 176 ALA A O 1
ATOM 1367 N N . VAL A 1 177 ? -16.069 -6.155 21.686 1.00 88.00 177 VAL A N 1
ATOM 1368 C CA . VAL A 1 177 ? -17.095 -6.564 22.663 1.00 88.00 177 VAL A CA 1
ATOM 1369 C C . VAL A 1 177 ? -18.508 -6.428 22.089 1.00 88.00 177 VAL A C 1
ATOM 1371 O O . VAL A 1 177 ? -19.326 -7.339 22.231 1.00 88.00 177 VAL A O 1
ATOM 1374 N N . LYS A 1 178 ? -18.811 -5.318 21.400 1.00 87.62 178 LYS A N 1
ATOM 1375 C CA . LYS A 1 178 ? -20.136 -5.085 20.792 1.00 87.62 178 LYS A CA 1
ATOM 1376 C C . LYS A 1 178 ? -20.480 -6.077 19.684 1.00 87.62 178 LYS A C 1
ATOM 1378 O O . LYS A 1 178 ? -21.658 -6.342 19.464 1.00 87.62 178 LYS A O 1
ATOM 1383 N N . THR A 1 179 ? -19.479 -6.615 18.997 1.00 84.94 179 THR A N 1
ATOM 1384 C CA . THR A 1 179 ? -19.654 -7.605 17.925 1.00 84.94 179 THR A CA 1
ATOM 1385 C C . THR A 1 179 ? -19.609 -9.048 18.433 1.00 84.94 179 THR A C 1
ATOM 1387 O O . THR A 1 179 ? -19.671 -9.984 17.640 1.00 84.94 179 THR A O 1
ATOM 1390 N N . GLY A 1 180 ? -19.573 -9.248 19.758 1.00 82.50 180 GLY A N 1
ATOM 1391 C CA . GLY A 1 180 ? -19.588 -10.570 20.392 1.00 82.50 180 GLY A CA 1
ATOM 1392 C C . GLY A 1 180 ? -18.228 -11.266 20.400 1.00 82.50 180 GLY A C 1
ATOM 1393 O O . GLY A 1 180 ? -18.143 -12.448 20.735 1.00 82.50 180 GLY A O 1
ATOM 1394 N N . VAL A 1 181 ? -17.172 -10.540 20.048 1.00 75.69 181 VAL A N 1
ATOM 1395 C CA . VAL A 1 181 ? -15.802 -11.025 19.986 1.00 75.69 181 VAL A CA 1
ATOM 1396 C C . VAL A 1 181 ? -15.121 -10.703 21.316 1.00 75.69 181 VAL A C 1
ATOM 1398 O O . VAL A 1 181 ? -14.928 -9.539 21.663 1.00 75.69 181 VAL A O 1
ATOM 1401 N N . LYS A 1 182 ? -14.807 -11.740 22.097 1.00 73.94 182 LYS A N 1
ATOM 1402 C CA . LYS A 1 182 ? -14.251 -11.599 23.450 1.00 73.94 182 LYS A CA 1
ATOM 1403 C C . LYS A 1 182 ? -12.768 -11.927 23.480 1.00 73.94 182 LYS A C 1
ATOM 1405 O O . LYS A 1 182 ? -12.337 -12.841 22.782 1.00 73.94 182 LYS A O 1
ATOM 1410 N N . ASP A 1 183 ? -12.039 -11.209 24.333 1.00 75.50 183 ASP A N 1
ATOM 1411 C CA . ASP A 1 183 ? -10.650 -11.508 24.705 1.00 75.50 183 ASP A CA 1
ATOM 1412 C C . ASP A 1 183 ? -9.710 -11.684 23.497 1.00 75.50 183 ASP A C 1
ATOM 1414 O O . ASP A 1 183 ? -8.894 -12.599 23.457 1.00 75.50 183 ASP A O 1
ATOM 1418 N N . LEU A 1 184 ? -9.851 -10.846 22.460 1.00 85.06 184 LEU A N 1
ATOM 1419 C CA . LEU A 1 184 ? -8.874 -10.802 21.372 1.00 85.06 184 LEU A CA 1
ATOM 1420 C C . LEU A 1 184 ? -7.678 -9.933 21.746 1.00 85.06 184 LEU A C 1
ATOM 1422 O O . LEU A 1 184 ? -7.844 -8.803 22.208 1.00 85.06 184 LEU A O 1
ATOM 1426 N N . ASP A 1 185 ? -6.486 -10.408 21.388 1.00 90.00 185 ASP A N 1
ATOM 1427 C CA . ASP A 1 185 ? -5.248 -9.628 21.482 1.00 90.00 185 ASP A CA 1
ATOM 1428 C C . ASP A 1 185 ? -5.118 -8.554 20.393 1.00 90.00 185 ASP A C 1
ATOM 1430 O O . ASP A 1 185 ? -4.198 -7.730 20.431 1.00 90.00 185 ASP A O 1
ATOM 1434 N N . PHE A 1 186 ? -5.993 -8.576 19.391 1.00 92.88 186 PHE A N 1
ATOM 1435 C CA . PHE A 1 186 ? -5.940 -7.686 18.243 1.00 92.88 186 PHE A CA 1
ATOM 1436 C C . PHE A 1 186 ? -7.334 -7.380 17.698 1.00 92.88 186 PHE A C 1
ATOM 1438 O O . PHE A 1 186 ? -8.293 -8.113 17.919 1.00 92.88 186 PHE A O 1
ATOM 1445 N N . CYS A 1 187 ? -7.422 -6.304 16.932 1.00 94.12 187 CYS A N 1
ATOM 1446 C CA . CYS A 1 187 ? -8.551 -5.982 16.076 1.00 94.12 187 CYS A CA 1
ATOM 1447 C C . CYS A 1 187 ? -8.030 -5.673 14.670 1.00 94.12 187 CYS A C 1
ATOM 1449 O O . CYS A 1 187 ? -6.834 -5.440 14.479 1.00 94.12 187 CYS A O 1
ATOM 1451 N N . VAL A 1 188 ? -8.920 -5.668 13.683 1.00 95.31 188 VAL A N 1
ATOM 1452 C CA . VAL A 1 188 ? -8.585 -5.274 12.315 1.00 95.31 188 VAL A CA 1
ATOM 1453 C C . VAL A 1 188 ? -9.501 -4.137 11.894 1.00 95.31 188 VAL A C 1
ATOM 1455 O O . VAL A 1 188 ? -10.720 -4.226 12.027 1.00 95.31 188 VAL A O 1
ATOM 1458 N N . GLY A 1 189 ? -8.892 -3.056 11.428 1.00 96.50 189 GLY A N 1
ATOM 1459 C CA . GLY A 1 189 ? -9.570 -1.955 10.761 1.00 96.50 189 GLY A CA 1
ATOM 1460 C C . GLY A 1 189 ? -9.246 -1.926 9.272 1.00 96.50 189 GLY A C 1
ATOM 1461 O O . GLY A 1 189 ? -8.354 -2.634 8.804 1.00 96.50 189 GLY A O 1
ATOM 1462 N N . VAL A 1 190 ? -9.956 -1.083 8.530 1.00 97.56 190 VAL A N 1
ATOM 1463 C CA . VAL A 1 190 ? -9.746 -0.864 7.094 1.00 97.56 190 VAL A CA 1
ATOM 1464 C C . VAL A 1 190 ? -9.503 0.618 6.843 1.00 97.56 190 VAL A C 1
ATOM 1466 O O . VAL A 1 190 ? -10.197 1.474 7.398 1.00 97.56 190 VAL A O 1
ATOM 1469 N N . VAL A 1 191 ? -8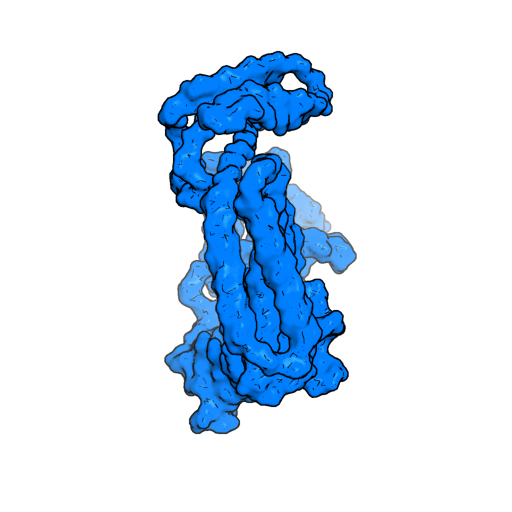.524 0.910 5.994 1.00 97.06 191 VAL A N 1
ATOM 1470 C CA . VAL A 1 191 ? -8.234 2.245 5.452 1.00 97.06 191 VAL A CA 1
ATOM 1471 C C . VAL A 1 191 ? -8.249 2.183 3.927 1.00 97.06 191 VAL A C 1
ATOM 1473 O O . VAL A 1 191 ? -8.267 1.095 3.342 1.00 97.06 191 VAL A O 1
ATOM 1476 N N . HIS A 1 192 ? -8.209 3.337 3.266 1.00 95.69 192 HIS A N 1
ATOM 1477 C CA . HIS A 1 192 ? -8.045 3.345 1.820 1.00 95.69 192 HIS A CA 1
ATOM 1478 C C . HIS A 1 192 ? -6.644 2.808 1.446 1.00 95.69 192 HIS A C 1
ATOM 1480 O O . HIS A 1 192 ? -5.668 3.088 2.152 1.00 95.69 192 HIS A O 1
ATOM 1486 N N . PRO A 1 193 ? -6.481 2.040 0.351 1.00 94.31 193 PRO A N 1
ATOM 1487 C CA . PRO A 1 193 ? -5.177 1.496 -0.048 1.00 94.31 193 PRO A CA 1
ATOM 1488 C C . PRO A 1 193 ? -4.123 2.564 -0.386 1.00 94.31 193 PRO A C 1
ATOM 1490 O O . PRO A 1 193 ? -2.930 2.276 -0.349 1.00 94.31 193 PRO A O 1
ATOM 1493 N N . THR A 1 194 ? -4.534 3.802 -0.679 1.00 94.69 194 THR A N 1
ATOM 1494 C CA . THR A 1 194 ? -3.605 4.920 -0.931 1.00 94.69 194 THR A CA 1
ATOM 1495 C C . THR A 1 194 ? -3.177 5.661 0.335 1.00 94.69 194 THR A C 1
ATOM 1497 O O . THR A 1 194 ? -2.285 6.508 0.262 1.00 94.69 194 THR A O 1
ATOM 1500 N N . ASP A 1 195 ? -3.802 5.383 1.481 1.00 95.50 195 ASP A N 1
ATOM 1501 C CA . ASP A 1 195 ? -3.468 6.056 2.732 1.00 95.50 195 ASP A CA 1
ATOM 1502 C C . ASP A 1 195 ? -2.153 5.509 3.291 1.00 95.50 195 ASP A C 1
ATOM 1504 O O . ASP A 1 195 ? -1.938 4.298 3.401 1.00 95.50 195 ASP A O 1
ATOM 1508 N N . LYS A 1 196 ? -1.257 6.418 3.681 1.00 95.31 196 LYS A N 1
ATOM 1509 C CA . LYS A 1 196 ? 0.004 6.070 4.338 1.00 95.31 196 LYS A CA 1
ATOM 1510 C C . LYS A 1 196 ? -0.250 5.877 5.832 1.00 95.31 196 LYS A C 1
ATOM 1512 O O . LYS A 1 196 ? -0.416 6.843 6.572 1.00 95.31 196 LYS A O 1
ATOM 1517 N N . VAL A 1 197 ? -0.253 4.624 6.282 1.00 96.38 197 VAL A N 1
ATOM 1518 C CA . VAL A 1 197 ? -0.459 4.277 7.696 1.00 96.38 197 VAL A CA 1
ATOM 1519 C C . VAL A 1 197 ? 0.874 4.249 8.440 1.00 96.38 197 VAL A C 1
ATOM 1521 O O . VAL A 1 197 ? 1.659 3.300 8.353 1.00 96.38 197 VAL A O 1
ATOM 1524 N N . PHE A 1 198 ? 1.143 5.310 9.190 1.00 95.44 198 PHE A N 1
ATOM 1525 C CA . PHE A 1 198 ? 2.318 5.400 10.049 1.00 95.44 198 PHE A CA 1
ATOM 1526 C C . PHE A 1 198 ? 2.096 4.610 11.344 1.00 95.44 198 PHE A C 1
ATOM 1528 O O . PHE A 1 198 ? 1.076 4.756 12.011 1.00 95.44 198 PHE A O 1
ATOM 1535 N N . ARG A 1 199 ? 3.070 3.771 11.713 1.00 93.44 199 ARG A N 1
ATOM 1536 C CA . ARG A 1 199 ? 2.978 2.816 12.836 1.00 93.44 199 ARG A CA 1
ATOM 1537 C C . ARG A 1 199 ? 2.816 3.446 14.229 1.00 93.44 199 ARG A C 1
ATOM 1539 O O . ARG A 1 199 ? 2.509 2.746 15.190 1.00 93.44 199 ARG A O 1
ATOM 1546 N N . ASP A 1 200 ? 3.081 4.744 14.332 1.00 90.00 200 ASP A N 1
ATOM 1547 C CA . ASP A 1 200 ? 3.077 5.583 15.535 1.00 90.00 200 ASP A CA 1
ATOM 1548 C C . ASP A 1 200 ? 1.970 6.656 15.519 1.00 90.00 200 ASP A C 1
ATOM 1550 O O . ASP A 1 200 ? 1.967 7.560 16.360 1.00 90.00 200 ASP A O 1
ATOM 1554 N N . ASP A 1 201 ? 1.039 6.572 14.566 1.00 92.44 201 ASP A N 1
ATOM 1555 C CA . ASP A 1 201 ? -0.036 7.545 14.374 1.00 92.44 201 ASP A CA 1
ATOM 1556 C C . ASP A 1 201 ? -1.385 7.069 14.927 1.00 92.44 201 ASP A C 1
ATOM 1558 O O . ASP A 1 201 ? -1.545 5.942 15.408 1.00 92.44 201 ASP A O 1
ATOM 1562 N N . VAL A 1 202 ? -2.367 7.961 14.879 1.00 94.06 202 VAL A N 1
ATOM 1563 C CA . VAL A 1 202 ? -3.760 7.673 15.211 1.00 94.06 202 VAL A CA 1
ATOM 1564 C C . VAL A 1 202 ? -4.395 6.894 14.060 1.00 94.06 202 VAL A C 1
ATOM 1566 O O . VAL A 1 202 ? -4.331 7.308 12.903 1.00 94.06 202 VAL A O 1
ATOM 1569 N N . PHE A 1 203 ? -5.050 5.779 14.371 1.00 96.19 203 PHE A N 1
ATOM 1570 C CA . PHE A 1 203 ? -5.857 5.041 13.413 1.00 96.19 203 PHE A CA 1
ATOM 1571 C C . PHE A 1 203 ? -7.003 5.926 12.914 1.00 96.19 203 PHE A C 1
ATOM 1573 O O . PHE A 1 203 ? -7.869 6.336 13.686 1.00 96.19 203 PHE A O 1
ATOM 1580 N N . ALA A 1 204 ? -6.997 6.209 11.613 1.00 93.00 204 ALA A N 1
ATOM 1581 C CA . ALA A 1 204 ? -7.980 7.061 10.943 1.00 93.00 204 ALA A CA 1
ATOM 1582 C C . ALA A 1 204 ? -8.922 6.274 10.012 1.00 93.00 204 ALA A C 1
ATOM 1584 O O . ALA A 1 204 ? -9.607 6.862 9.179 1.00 93.00 204 ALA A O 1
ATOM 1585 N N . GLY A 1 205 ? -8.931 4.943 10.124 1.00 95.00 205 GLY A N 1
ATOM 1586 C CA . GLY A 1 205 ? -9.781 4.075 9.320 1.00 95.00 205 GLY A CA 1
ATOM 1587 C C . GLY A 1 205 ? -11.135 3.788 9.958 1.00 95.00 205 GLY A C 1
ATOM 1588 O O . GLY A 1 205 ? -11.570 4.430 10.914 1.00 95.00 205 GLY A O 1
ATOM 1589 N N . SER A 1 206 ? -11.792 2.764 9.429 1.00 95.06 206 SER A N 1
ATOM 1590 C CA . SER A 1 206 ? -13.059 2.256 9.948 1.00 95.06 206 SER A CA 1
ATOM 1591 C C . SER A 1 206 ? -12.895 0.859 10.537 1.00 95.06 206 SER A C 1
ATOM 1593 O O . SER A 1 206 ? -12.086 0.054 10.077 1.00 95.06 206 SER A O 1
ATOM 1595 N N . LEU A 1 207 ? -13.672 0.582 11.580 1.00 94.56 207 LEU A N 1
ATOM 1596 C CA . LEU A 1 207 ? -13.842 -0.758 12.131 1.00 94.56 207 LEU A CA 1
ATOM 1597 C C . LEU A 1 207 ? -15.100 -1.365 11.516 1.00 94.56 207 LEU A C 1
ATOM 1599 O O . LEU A 1 207 ? -16.136 -0.701 11.440 1.00 94.56 207 LEU A O 1
ATOM 1603 N N . GLY A 1 208 ? -15.026 -2.620 11.095 1.00 89.00 208 GLY A N 1
ATOM 1604 C CA . GLY A 1 208 ? -16.128 -3.278 10.409 1.00 89.00 208 GLY A CA 1
ATOM 1605 C C . GLY A 1 208 ? -15.864 -4.757 10.189 1.00 89.00 208 GLY A C 1
ATOM 1606 O O . GLY A 1 208 ? -14.779 -5.260 10.461 1.00 89.00 208 GLY A O 1
ATOM 1607 N N . ASP A 1 209 ? -16.880 -5.458 9.698 1.00 90.50 209 ASP A N 1
ATOM 1608 C CA . ASP A 1 209 ? -16.823 -6.888 9.390 1.00 90.50 209 ASP A CA 1
ATOM 1609 C C . ASP A 1 209 ? -16.770 -7.153 7.878 1.00 90.50 209 ASP A C 1
ATOM 1611 O O . ASP A 1 209 ? -16.956 -8.290 7.451 1.00 90.50 209 ASP A O 1
ATOM 1615 N N . GLN A 1 210 ? -16.571 -6.115 7.061 1.00 94.25 210 GLN A N 1
ATOM 1616 C CA . GLN A 1 210 ? -16.686 -6.181 5.610 1.00 94.25 210 GLN A CA 1
ATOM 1617 C C . GLN A 1 210 ? -15.692 -5.239 4.928 1.00 94.25 210 GLN A C 1
ATOM 1619 O O . GLN A 1 210 ? -15.434 -4.137 5.407 1.00 94.25 210 GLN A O 1
ATOM 1624 N N . VAL A 1 211 ? -15.177 -5.681 3.785 1.00 96.38 211 VAL A N 1
ATOM 1625 C CA . VAL A 1 211 ? -14.397 -4.888 2.836 1.00 96.38 211 VAL A CA 1
ATOM 1626 C C . VAL A 1 211 ? -14.946 -5.127 1.429 1.00 96.38 211 VAL A C 1
ATOM 1628 O O . VAL A 1 211 ? -15.400 -6.230 1.115 1.00 96.38 211 VAL A O 1
ATOM 1631 N N . GLU A 1 212 ? -14.935 -4.090 0.599 1.00 97.19 212 GLU A N 1
ATOM 1632 C CA . GLU A 1 212 ? -15.428 -4.131 -0.778 1.00 97.19 212 GLU A CA 1
ATOM 1633 C C . GLU A 1 212 ? -14.334 -3.648 -1.729 1.00 97.19 212 GLU A C 1
ATOM 1635 O O . GLU A 1 212 ? -13.669 -2.650 -1.453 1.00 97.19 212 GLU A O 1
ATOM 1640 N N . ILE A 1 213 ? -14.164 -4.357 -2.843 1.00 98.00 213 ILE A N 1
ATOM 1641 C CA . ILE A 1 213 ? -13.235 -4.014 -3.925 1.00 98.00 213 ILE A CA 1
ATOM 1642 C C . ILE A 1 213 ? -14.021 -4.017 -5.238 1.00 98.00 213 ILE A C 1
ATOM 1644 O O . ILE A 1 213 ? -14.833 -4.911 -5.477 1.00 98.00 213 ILE A O 1
ATOM 1648 N N . GLY A 1 214 ? -13.794 -3.023 -6.093 1.00 98.31 214 GLY A N 1
ATOM 1649 C CA . GLY A 1 214 ? -14.325 -2.989 -7.455 1.00 98.31 214 GLY A CA 1
ATOM 1650 C C . GLY A 1 214 ? -13.176 -3.008 -8.450 1.00 98.31 214 GLY A C 1
ATOM 1651 O O . GLY A 1 214 ? -12.254 -2.219 -8.289 1.00 98.31 214 GLY A O 1
ATOM 1652 N N . LEU A 1 215 ? -13.236 -3.891 -9.445 1.00 98.12 215 LEU A N 1
ATOM 1653 C CA . LEU A 1 215 ? -12.207 -4.037 -10.476 1.00 98.12 215 LEU A CA 1
ATOM 1654 C C . LEU A 1 215 ? -12.794 -4.557 -11.791 1.00 98.12 215 LEU A C 1
ATOM 1656 O O . LEU A 1 215 ? -13.879 -5.132 -11.823 1.00 98.12 215 LEU A O 1
ATOM 1660 N N . ALA A 1 216 ? -12.089 -4.360 -12.889 1.00 97.56 216 ALA A N 1
ATOM 1661 C CA . ALA A 1 216 ? -12.364 -4.951 -14.188 1.00 97.56 216 ALA A CA 1
ATOM 1662 C C . ALA A 1 216 ? -11.805 -6.379 -14.285 1.00 97.56 216 ALA A C 1
ATOM 1664 O O . ALA A 1 216 ? -10.983 -6.811 -13.475 1.00 97.56 216 ALA A O 1
ATOM 1665 N N . ALA A 1 217 ? -12.197 -7.122 -15.322 1.00 97.25 217 ALA A N 1
ATOM 1666 C CA . ALA A 1 217 ? -11.440 -8.314 -15.697 1.00 97.25 217 ALA A CA 1
ATOM 1667 C C . ALA A 1 217 ? -10.024 -7.917 -16.164 1.00 97.25 217 ALA A C 1
ATOM 1669 O O . ALA A 1 217 ? -9.828 -6.855 -16.760 1.00 97.25 217 ALA A O 1
ATOM 1670 N N . ASN A 1 218 ? -9.041 -8.786 -15.913 1.00 94.75 218 ASN A N 1
ATOM 1671 C CA . ASN A 1 218 ? -7.616 -8.536 -16.159 1.00 94.75 218 ASN A CA 1
ATOM 1672 C C . ASN A 1 218 ? -7.042 -7.323 -15.387 1.00 94.75 218 ASN A C 1
ATOM 1674 O O . ASN A 1 218 ? -6.179 -6.597 -15.890 1.00 94.75 218 ASN A O 1
ATOM 1678 N N . GLU A 1 219 ? -7.515 -7.109 -14.158 1.00 95.19 219 GLU A N 1
ATOM 1679 C CA . GLU A 1 219 ? -7.075 -6.034 -13.264 1.00 95.19 219 GLU A CA 1
ATOM 1680 C C . GLU A 1 219 ? -6.688 -6.581 -11.883 1.00 95.19 219 GLU A C 1
ATOM 1682 O O . GLU A 1 219 ? -7.205 -7.608 -11.431 1.00 95.19 219 GLU A O 1
ATOM 1687 N N . TYR A 1 220 ? -5.755 -5.887 -11.229 1.00 95.44 220 TYR A N 1
ATOM 1688 C CA . TYR A 1 220 ? -5.396 -6.079 -9.829 1.00 95.44 220 TYR A CA 1
ATOM 1689 C C . TYR A 1 220 ? -5.907 -4.884 -9.035 1.00 95.44 220 TYR A C 1
ATOM 1691 O O . TYR A 1 220 ? -5.554 -3.757 -9.368 1.00 95.44 220 TYR A O 1
ATOM 1699 N N . GLU A 1 221 ? -6.652 -5.128 -7.963 1.00 96.94 221 GLU A N 1
ATOM 1700 C CA . GLU A 1 221 ? -7.091 -4.072 -7.051 1.00 96.94 221 GLU A CA 1
ATOM 1701 C C . GLU A 1 221 ? -6.881 -4.467 -5.598 1.00 96.94 221 GLU A C 1
ATOM 1703 O O . GLU A 1 221 ? -6.879 -5.653 -5.245 1.00 96.94 221 GLU A O 1
ATOM 1708 N N . SER A 1 222 ? -6.680 -3.460 -4.751 1.00 97.06 222 SER A N 1
ATOM 1709 C CA . SER A 1 222 ? -6.217 -3.670 -3.384 1.00 97.06 222 SER A CA 1
ATOM 1710 C C . SER A 1 222 ? -7.147 -3.089 -2.327 1.00 97.06 222 SER A C 1
ATOM 1712 O O . SER A 1 222 ? -7.845 -2.101 -2.533 1.00 97.06 222 SER A O 1
ATOM 1714 N N . ALA A 1 223 ? -7.084 -3.678 -1.138 1.00 97.50 223 ALA A N 1
ATOM 1715 C CA . ALA A 1 223 ? -7.593 -3.096 0.093 1.00 97.50 223 ALA A CA 1
ATOM 1716 C C . ALA A 1 223 ? -6.492 -3.116 1.154 1.00 97.50 223 ALA A C 1
ATOM 1718 O O . ALA A 1 223 ? -5.648 -4.013 1.167 1.00 97.50 223 ALA A O 1
ATOM 1719 N N . GLN A 1 224 ? -6.509 -2.148 2.069 1.00 97.88 224 GLN A N 1
ATOM 1720 C CA . GLN A 1 224 ? -5.516 -2.061 3.133 1.00 97.88 224 GLN A CA 1
ATOM 1721 C C . GLN A 1 224 ? -6.177 -2.248 4.497 1.00 97.88 224 GLN A C 1
ATOM 1723 O O . GLN A 1 224 ? -7.002 -1.448 4.944 1.00 97.88 224 GLN A O 1
ATOM 1728 N N . PHE A 1 225 ? -5.779 -3.323 5.166 1.00 98.06 225 PHE A N 1
ATOM 1729 C CA . PHE A 1 225 ? -6.140 -3.605 6.544 1.00 98.06 225 PHE A CA 1
ATOM 1730 C C . PHE A 1 225 ? -5.113 -2.994 7.491 1.00 98.06 225 PHE A C 1
ATOM 1732 O O . PHE A 1 225 ? -3.940 -2.854 7.150 1.00 98.06 225 PHE A O 1
ATOM 1739 N N . VAL A 1 226 ? -5.541 -2.677 8.707 1.00 97.75 226 VAL A N 1
ATOM 1740 C CA . VAL A 1 226 ? -4.667 -2.219 9.787 1.00 97.75 226 VAL A CA 1
ATOM 1741 C C . VAL A 1 226 ? -4.910 -3.091 11.004 1.00 97.75 226 VAL A C 1
ATOM 1743 O O . VAL A 1 226 ? -6.015 -3.124 11.545 1.00 97.75 226 VAL A O 1
ATOM 1746 N N . ILE A 1 227 ? -3.871 -3.799 11.433 1.00 96.69 227 ILE A N 1
ATOM 1747 C CA . ILE A 1 227 ? -3.887 -4.573 12.666 1.00 96.69 227 ILE A CA 1
ATOM 1748 C C . ILE A 1 227 ? -3.686 -3.611 13.834 1.00 96.69 227 ILE A C 1
ATOM 1750 O O . ILE A 1 227 ? -2.690 -2.887 13.899 1.00 96.69 227 ILE A O 1
ATOM 1754 N N . LEU A 1 228 ? -4.649 -3.634 14.747 1.00 95.25 228 LEU A N 1
ATOM 1755 C CA . LEU A 1 228 ? -4.725 -2.810 15.945 1.00 95.25 228 LEU A CA 1
ATOM 1756 C C . LEU A 1 228 ? -4.443 -3.699 17.151 1.00 95.25 228 LEU A C 1
ATOM 1758 O O . LEU A 1 228 ? -5.076 -4.743 17.321 1.00 95.25 228 LEU A O 1
ATOM 1762 N N . ARG A 1 229 ? -3.479 -3.315 17.983 1.00 90.75 229 ARG A N 1
ATOM 1763 C CA . ARG A 1 229 ? -3.090 -4.092 19.164 1.00 90.75 229 ARG A CA 1
ATOM 1764 C C . ARG A 1 229 ? -4.074 -3.843 20.314 1.00 90.75 229 ARG A C 1
ATOM 1766 O O . ARG A 1 229 ? -4.242 -2.704 20.733 1.00 90.75 229 ARG A O 1
ATOM 1773 N N . LEU A 1 230 ? -4.651 -4.911 20.867 1.00 89.00 230 LEU A N 1
ATOM 1774 C CA . LEU A 1 230 ? -5.503 -4.857 22.066 1.00 89.00 230 LEU A CA 1
ATOM 1775 C C . LEU A 1 230 ? -4.867 -5.522 23.294 1.00 89.00 230 LEU A C 1
ATOM 1777 O O . LEU A 1 230 ? -5.125 -5.105 24.420 1.00 89.00 230 LEU A O 1
ATOM 1781 N N . GLY A 1 231 ? -4.038 -6.547 23.083 1.00 79.94 231 GLY A N 1
ATOM 1782 C CA . GLY A 1 231 ? -3.367 -7.298 24.146 1.00 79.94 231 GLY A CA 1
ATOM 1783 C C . GLY A 1 231 ? -1.942 -6.820 24.431 1.00 79.94 231 GLY A C 1
ATOM 1784 O O . GLY A 1 231 ? -1.335 -6.073 23.664 1.00 79.94 231 GLY A O 1
ATOM 1785 N N . ASP A 1 232 ? -1.348 -7.312 25.519 1.00 76.38 232 ASP A N 1
ATOM 1786 C CA . ASP A 1 232 ? -0.019 -6.875 25.971 1.00 76.38 232 ASP A CA 1
ATOM 1787 C C . ASP A 1 232 ? 1.163 -7.602 25.309 1.00 76.38 232 ASP A C 1
ATOM 1789 O O . ASP A 1 232 ? 2.328 -7.262 25.543 1.00 76.38 232 ASP A O 1
ATOM 1793 N N . ARG A 1 233 ? 0.886 -8.606 24.474 1.00 80.56 233 ARG A N 1
ATOM 1794 C CA . ARG A 1 233 ? 1.911 -9.486 23.907 1.00 80.56 233 ARG A CA 1
ATOM 1795 C C . ARG A 1 233 ? 1.989 -9.329 22.390 1.00 80.56 233 ARG A C 1
ATOM 1797 O O . ARG A 1 233 ? 0.990 -9.610 21.726 1.00 80.56 233 ARG A O 1
ATOM 1804 N N . PRO A 1 234 ? 3.156 -8.957 21.831 1.00 88.38 234 PRO A N 1
ATOM 1805 C CA . PRO A 1 234 ? 3.355 -9.024 20.391 1.00 88.38 234 PRO A CA 1
ATOM 1806 C C . PRO A 1 234 ? 3.247 -10.475 19.903 1.00 88.38 234 PRO A C 1
ATOM 1808 O O . PRO A 1 234 ? 3.410 -11.426 20.677 1.00 88.38 234 PRO A O 1
ATOM 1811 N N . GLY A 1 235 ? 2.980 -10.646 18.615 1.00 91.06 235 GLY A N 1
ATOM 1812 C CA . GLY A 1 235 ? 2.829 -11.960 18.000 1.00 91.06 235 GLY A CA 1
ATOM 1813 C C . GLY A 1 235 ? 2.831 -11.891 16.480 1.00 91.06 235 GLY A C 1
ATOM 1814 O O . GLY A 1 235 ? 3.244 -10.890 15.891 1.00 91.06 235 GLY A O 1
ATOM 1815 N N . ARG A 1 236 ? 2.356 -12.964 15.847 1.00 94.31 236 ARG A N 1
ATOM 1816 C CA . ARG A 1 236 ? 2.116 -13.032 14.405 1.00 94.31 236 ARG A CA 1
ATOM 1817 C C . ARG A 1 236 ? 0.667 -13.402 14.113 1.00 94.31 236 ARG A C 1
ATOM 1819 O O . ARG A 1 236 ? 0.069 -14.186 14.850 1.00 94.31 236 ARG A O 1
ATOM 1826 N N . LEU A 1 237 ? 0.131 -12.833 13.040 1.00 96.06 237 LEU A N 1
ATOM 1827 C CA . LEU A 1 237 ? -1.145 -13.220 12.450 1.00 96.06 237 LEU A CA 1
ATOM 1828 C C . LEU A 1 237 ? -0.887 -13.924 11.125 1.00 96.06 237 LEU A C 1
ATOM 1830 O O . LEU A 1 237 ? -0.088 -13.452 10.319 1.00 96.06 237 LEU A O 1
ATOM 1834 N N . VAL A 1 238 ? -1.573 -15.036 10.899 1.00 97.94 238 VAL A N 1
ATOM 1835 C CA . VAL A 1 238 ? -1.709 -15.668 9.593 1.00 97.94 238 VAL A CA 1
ATOM 1836 C C . VAL A 1 238 ? -2.964 -15.109 8.932 1.00 97.94 238 VAL A C 1
ATOM 1838 O O . VAL A 1 238 ? -4.073 -15.255 9.448 1.00 97.94 238 VAL A O 1
ATOM 1841 N N . CYS A 1 239 ? -2.767 -14.461 7.795 1.00 98.25 239 CYS A N 1
ATOM 1842 C CA . CYS A 1 239 ? -3.797 -13.963 6.905 1.00 98.25 239 CYS A CA 1
ATOM 1843 C C . CYS A 1 239 ? -4.178 -15.065 5.911 1.00 98.25 239 CYS A C 1
ATOM 1845 O O . CYS A 1 239 ? -3.321 -15.744 5.344 1.00 98.25 239 CYS A O 1
ATOM 1847 N N . SER A 1 240 ? -5.468 -15.250 5.677 1.00 98.31 240 SER A N 1
ATOM 1848 C CA . SER A 1 240 ? -5.975 -16.196 4.682 1.00 98.31 240 SER A CA 1
ATOM 1849 C C . SER A 1 240 ? -7.245 -15.658 4.044 1.00 98.31 240 SER A C 1
ATOM 1851 O O . SER A 1 240 ? -7.959 -14.864 4.657 1.00 98.31 240 SER A O 1
ATOM 1853 N N . ALA A 1 241 ? -7.530 -16.093 2.822 1.00 98.50 241 ALA A N 1
ATOM 1854 C CA . ALA A 1 241 ? -8.778 -15.804 2.136 1.00 98.50 241 ALA A CA 1
ATOM 1855 C C . ALA A 1 241 ? -9.417 -17.102 1.634 1.00 98.50 241 ALA A C 1
ATOM 1857 O O . ALA A 1 241 ? -8.717 -18.074 1.346 1.00 98.50 241 ALA A O 1
ATOM 1858 N N . THR A 1 242 ? -10.743 -17.124 1.547 1.00 98.62 242 THR A N 1
ATOM 1859 C CA . THR A 1 242 ? -11.463 -18.184 0.834 1.00 98.62 242 THR A CA 1
ATOM 1860 C C . THR A 1 242 ? -11.468 -17.902 -0.664 1.00 98.62 242 THR A C 1
ATOM 1862 O O . THR A 1 242 ? -11.210 -16.778 -1.093 1.00 98.62 242 THR A O 1
ATOM 1865 N N . ASP A 1 243 ? -11.858 -18.898 -1.456 1.00 98.62 243 ASP A N 1
ATOM 1866 C CA . ASP A 1 243 ? -12.352 -18.632 -2.804 1.00 98.62 243 ASP A CA 1
ATOM 1867 C C . ASP A 1 243 ? -13.482 -17.593 -2.740 1.00 98.62 243 ASP A C 1
ATOM 1869 O O . ASP A 1 243 ? -14.276 -17.575 -1.785 1.00 98.62 243 ASP A O 1
ATOM 1873 N N . LEU A 1 244 ? -13.541 -16.719 -3.743 1.00 98.75 244 LEU A N 1
ATOM 1874 C CA . LEU A 1 244 ? -14.655 -15.798 -3.921 1.00 98.75 244 LEU A CA 1
ATOM 1875 C C . LEU A 1 244 ? -15.605 -16.412 -4.936 1.00 98.75 244 LEU A C 1
ATOM 1877 O O . LEU A 1 244 ? -15.219 -16.674 -6.076 1.00 98.75 244 LEU A O 1
ATOM 1881 N N . VAL A 1 245 ? -16.844 -16.636 -4.521 1.00 98.56 245 VAL A N 1
ATOM 1882 C CA . VAL A 1 245 ? -17.864 -17.294 -5.340 1.00 98.56 245 VAL A CA 1
ATOM 1883 C C . VAL A 1 245 ? -18.823 -16.241 -5.873 1.00 98.56 245 VAL A C 1
ATOM 1885 O O . VAL A 1 245 ? -19.278 -15.380 -5.115 1.00 98.56 245 VAL A O 1
ATOM 1888 N N . HIS A 1 246 ? -19.116 -16.294 -7.171 1.00 98.38 246 HIS A N 1
ATOM 1889 C CA . HIS A 1 246 ? -20.073 -15.393 -7.800 1.00 98.38 246 HIS A CA 1
ATOM 1890 C C . HIS A 1 246 ? -21.479 -15.600 -7.214 1.00 98.38 246 HIS A C 1
ATOM 1892 O O . HIS A 1 246 ? -21.946 -16.732 -7.078 1.00 98.38 246 HIS A O 1
ATOM 1898 N N . ALA A 1 247 ? -22.172 -14.507 -6.891 1.00 96.31 247 ALA A N 1
ATOM 1899 C CA . ALA A 1 247 ? -23.457 -14.527 -6.190 1.00 96.31 247 ALA A CA 1
ATOM 1900 C C . ALA A 1 247 ? -24.548 -15.314 -6.941 1.00 96.31 247 ALA A C 1
ATOM 1902 O O . ALA A 1 247 ? -25.328 -16.024 -6.312 1.00 96.31 247 ALA A O 1
ATOM 1903 N N . ASP A 1 248 ? -24.553 -15.231 -8.275 1.00 96.00 248 ASP A N 1
ATOM 1904 C CA . ASP A 1 248 ? -25.573 -15.859 -9.131 1.00 96.00 248 ASP A CA 1
ATOM 1905 C C . ASP A 1 248 ? -25.070 -17.090 -9.911 1.00 96.00 248 ASP A C 1
ATOM 1907 O O . ASP A 1 248 ? -25.796 -17.640 -10.738 1.00 96.00 248 ASP A O 1
ATOM 1911 N N . ASP A 1 249 ? -23.815 -17.510 -9.715 1.00 95.75 249 ASP A N 1
ATOM 1912 C CA . ASP A 1 249 ? -23.216 -18.618 -10.475 1.00 95.75 249 ASP A CA 1
ATOM 1913 C C . ASP A 1 249 ? -22.100 -19.298 -9.676 1.00 95.75 249 ASP A C 1
ATOM 1915 O O . ASP A 1 249 ? -20.945 -18.888 -9.718 1.00 95.75 249 ASP A O 1
ATOM 1919 N N . ALA A 1 250 ? -22.427 -20.383 -8.977 1.00 92.19 250 ALA A N 1
ATOM 1920 C CA . ALA A 1 250 ? -21.455 -21.100 -8.152 1.00 92.19 250 ALA A CA 1
ATOM 1921 C C . ALA A 1 250 ? -20.266 -21.694 -8.942 1.00 92.19 250 ALA A C 1
ATOM 1923 O O . ALA A 1 250 ? -19.267 -22.070 -8.330 1.00 92.19 250 ALA A O 1
ATOM 1924 N N . GLY A 1 251 ? -20.355 -21.793 -10.277 1.00 94.12 251 GLY A N 1
ATOM 1925 C CA . GLY A 1 251 ? -19.252 -22.229 -11.138 1.00 94.12 251 GLY A CA 1
ATOM 1926 C C . GLY A 1 251 ? -18.254 -21.118 -11.475 1.00 94.12 251 GLY A C 1
ATOM 1927 O O . GLY A 1 251 ? -17.125 -21.411 -11.872 1.00 94.12 251 GLY A O 1
ATOM 1928 N N . ALA A 1 252 ? -18.636 -19.850 -11.302 1.00 97.50 252 ALA A N 1
ATOM 1929 C CA . ALA A 1 252 ? -17.756 -18.706 -11.502 1.00 97.50 252 ALA A CA 1
ATOM 1930 C C . ALA A 1 252 ? -17.050 -18.347 -10.186 1.00 97.50 252 ALA A C 1
ATOM 1932 O O . ALA A 1 252 ? -17.664 -17.878 -9.226 1.00 97.50 252 ALA A O 1
ATOM 1933 N N . VAL A 1 253 ? -15.732 -18.562 -10.150 1.00 98.50 253 VAL A N 1
ATOM 1934 C CA . VAL A 1 253 ? -14.911 -18.428 -8.939 1.00 98.50 253 VAL A CA 1
ATOM 1935 C C . VAL A 1 253 ? -13.669 -17.582 -9.217 1.00 98.50 253 VAL A C 1
ATOM 1937 O O . VAL A 1 253 ? -13.015 -17.745 -10.250 1.00 98.50 253 VAL A O 1
ATOM 1940 N N . ILE A 1 254 ? -13.321 -16.703 -8.275 1.00 98.62 254 ILE A N 1
ATOM 1941 C CA . ILE A 1 254 ? -11.967 -16.152 -8.145 1.00 98.62 254 ILE A CA 1
ATOM 1942 C C . ILE A 1 254 ? -11.266 -16.995 -7.071 1.00 98.62 254 ILE A C 1
ATOM 1944 O O . ILE A 1 254 ? -11.645 -16.910 -5.901 1.00 98.62 254 ILE A O 1
ATOM 1948 N N . PRO A 1 255 ? -10.295 -17.848 -7.440 1.00 98.44 255 PRO A N 1
ATOM 1949 C CA . PRO A 1 255 ? -9.666 -18.749 -6.483 1.00 98.44 255 PRO A CA 1
ATOM 1950 C C . PRO A 1 255 ? -8.846 -17.965 -5.456 1.00 98.44 255 PRO A C 1
ATOM 1952 O O . PRO A 1 255 ? -8.222 -16.959 -5.801 1.00 98.44 255 PRO A O 1
ATOM 1955 N N . ALA A 1 256 ? -8.757 -18.469 -4.226 1.00 98.25 256 ALA A N 1
ATOM 1956 C CA . ALA A 1 256 ? -7.973 -17.866 -3.146 1.00 98.25 256 ALA A CA 1
ATOM 1957 C C . ALA A 1 256 ? -6.502 -17.630 -3.537 1.00 98.25 256 ALA A C 1
ATOM 1959 O O . ALA A 1 256 ? -5.881 -16.681 -3.076 1.00 98.25 256 ALA A O 1
ATOM 1960 N N . GLY A 1 257 ? -5.954 -18.447 -4.446 1.00 97.56 257 GLY A N 1
ATOM 1961 C CA . GLY A 1 257 ? -4.608 -18.269 -5.005 1.00 97.56 257 GLY A CA 1
ATOM 1962 C C . GLY A 1 257 ? -4.411 -17.009 -5.863 1.00 97.56 257 GLY A C 1
ATOM 1963 O O . GLY A 1 257 ? -3.291 -16.748 -6.286 1.00 97.56 257 GLY A O 1
ATOM 1964 N N . ARG A 1 258 ? -5.470 -16.237 -6.138 1.00 97.75 258 ARG A N 1
ATOM 1965 C CA . ARG A 1 258 ? -5.423 -14.901 -6.766 1.00 97.75 258 ARG A CA 1
ATOM 1966 C C . ARG A 1 258 ? -5.627 -13.762 -5.766 1.00 97.75 258 ARG A C 1
ATOM 1968 O O . ARG A 1 258 ? -5.864 -12.625 -6.171 1.00 97.75 258 ARG A O 1
ATOM 1975 N N . ILE A 1 259 ? -5.574 -14.079 -4.478 1.00 98.38 259 ILE A N 1
ATOM 1976 C CA . ILE A 1 259 ? -5.653 -13.121 -3.387 1.00 98.38 259 ILE A CA 1
ATOM 1977 C C . ILE A 1 259 ? -4.314 -13.163 -2.667 1.00 98.38 259 ILE A C 1
ATOM 1979 O O . ILE A 1 259 ? -3.951 -14.159 -2.041 1.00 98.38 259 ILE A O 1
ATOM 1983 N N . GLU A 1 260 ? -3.566 -12.078 -2.783 1.00 97.56 260 GLU A N 1
ATOM 1984 C CA . GLU A 1 260 ? -2.235 -11.951 -2.206 1.00 97.56 260 GLU A CA 1
ATOM 1985 C C . GLU A 1 260 ? -2.277 -11.023 -0.997 1.00 97.56 260 GLU A C 1
ATOM 1987 O O . GLU A 1 260 ? -3.015 -10.039 -0.977 1.00 97.56 260 GLU A O 1
ATOM 1992 N N . PHE A 1 261 ? -1.458 -11.331 0.004 1.00 98.44 261 PHE A N 1
ATOM 1993 C CA . PHE A 1 261 ? -1.241 -10.479 1.166 1.00 98.44 261 PHE A CA 1
ATOM 1994 C C . PHE A 1 261 ? 0.194 -9.959 1.152 1.00 98.44 261 PHE A C 1
ATOM 1996 O O . PHE A 1 261 ? 1.126 -10.677 0.774 1.00 98.44 261 PHE A O 1
ATOM 2003 N N . ALA A 1 262 ? 0.377 -8.722 1.602 1.00 97.94 262 ALA A N 1
ATOM 2004 C CA . ALA A 1 262 ? 1.686 -8.150 1.845 1.00 97.94 262 ALA A CA 1
ATOM 2005 C C . ALA A 1 262 ? 1.717 -7.377 3.166 1.00 97.94 262 ALA A C 1
ATOM 2007 O O . ALA A 1 262 ? 0.853 -6.543 3.438 1.00 97.94 262 ALA A O 1
ATOM 2008 N N . GLU A 1 263 ? 2.741 -7.627 3.978 1.00 97.56 263 GLU A N 1
ATOM 2009 C CA . GLU A 1 263 ? 3.043 -6.795 5.141 1.00 97.56 263 GLU A CA 1
ATOM 2010 C C . GLU A 1 263 ? 3.581 -5.449 4.651 1.00 97.56 263 GLU A C 1
ATOM 2012 O O . GLU A 1 263 ? 4.516 -5.407 3.843 1.00 97.56 263 GLU A O 1
ATOM 2017 N N . VAL A 1 264 ? 3.007 -4.346 5.137 1.00 97.44 264 VAL A N 1
ATOM 2018 C CA . VAL A 1 264 ? 3.531 -3.015 4.826 1.00 97.44 264 VAL A CA 1
ATOM 2019 C C . VAL A 1 264 ? 4.753 -2.744 5.702 1.00 97.44 264 VAL A C 1
ATOM 2021 O O . VAL A 1 264 ? 4.665 -2.602 6.923 1.00 97.44 264 VAL A O 1
ATOM 2024 N N . GLY A 1 265 ? 5.910 -2.697 5.054 1.00 96.31 265 GLY A N 1
ATOM 2025 C CA . GLY A 1 265 ? 7.201 -2.393 5.642 1.00 96.31 265 GLY A CA 1
ATOM 2026 C C . GLY A 1 265 ? 7.538 -0.907 5.623 1.00 96.31 265 GLY A C 1
ATOM 2027 O O . GLY A 1 265 ? 6.973 -0.114 4.865 1.00 96.31 265 GLY A O 1
ATOM 2028 N N . TYR A 1 266 ? 8.526 -0.546 6.441 1.00 95.62 266 TYR A N 1
ATOM 2029 C CA . TYR A 1 266 ? 8.886 0.843 6.688 1.00 95.62 266 TYR A CA 1
ATOM 2030 C C . TYR A 1 266 ? 10.327 1.167 6.291 1.00 95.62 266 TYR A C 1
ATOM 2032 O O . TYR A 1 266 ? 11.247 0.410 6.604 1.00 95.62 266 TYR A O 1
ATOM 2040 N N . ILE A 1 267 ? 10.524 2.334 5.676 1.00 95.25 267 ILE A N 1
ATOM 2041 C CA . ILE A 1 267 ? 11.844 2.932 5.431 1.00 95.25 267 ILE A CA 1
ATOM 2042 C C . ILE A 1 267 ? 12.088 4.085 6.400 1.00 95.25 267 ILE A C 1
ATOM 2044 O O . ILE A 1 267 ? 11.187 4.873 6.678 1.00 95.25 267 ILE A O 1
ATOM 2048 N N . GLN A 1 268 ? 13.307 4.204 6.923 1.00 93.81 268 GLN A N 1
ATOM 2049 C CA . GLN A 1 268 ? 13.649 5.315 7.805 1.00 93.81 268 GLN A CA 1
ATOM 2050 C C . GLN A 1 268 ? 14.073 6.530 6.978 1.00 93.81 268 GLN A C 1
ATOM 2052 O O . GLN A 1 268 ? 15.097 6.501 6.299 1.00 93.81 268 GLN A O 1
ATOM 2057 N N . VAL A 1 269 ? 13.295 7.606 7.068 1.00 89.81 269 VAL A N 1
ATOM 2058 C CA . VAL A 1 269 ? 13.556 8.885 6.400 1.00 89.81 269 VAL A CA 1
ATOM 2059 C C . VAL A 1 269 ? 14.051 9.893 7.436 1.00 89.81 269 VAL A C 1
ATOM 2061 O O . VAL A 1 269 ? 13.433 10.077 8.485 1.00 89.81 269 VAL A O 1
ATOM 2064 N N . GLY A 1 270 ? 15.200 10.516 7.171 1.00 85.62 270 GLY A N 1
ATOM 2065 C CA . GLY A 1 270 ? 15.755 11.581 8.011 1.00 85.62 270 GLY A CA 1
ATOM 2066 C C . GLY A 1 270 ? 15.044 12.923 7.815 1.00 85.62 270 GLY A C 1
ATOM 2067 O O . GLY A 1 270 ? 14.029 13.015 7.128 1.00 85.62 270 GLY A O 1
ATOM 2068 N N . ASP A 1 271 ? 15.583 13.981 8.413 1.00 85.06 271 ASP A N 1
ATOM 2069 C CA . ASP A 1 271 ? 15.176 15.341 8.059 1.00 85.06 271 ASP A CA 1
ATOM 2070 C C . ASP A 1 271 ? 15.698 15.671 6.655 1.00 85.06 271 ASP A C 1
ATOM 2072 O O . ASP A 1 271 ? 16.899 15.595 6.388 1.00 85.06 271 ASP A O 1
ATOM 2076 N N . THR A 1 272 ? 14.783 15.983 5.742 1.00 80.06 272 THR A N 1
ATOM 2077 C CA . THR A 1 272 ? 15.107 16.327 4.354 1.00 80.06 272 THR A CA 1
ATOM 2078 C C . THR A 1 272 ? 15.303 17.829 4.157 1.00 80.06 272 THR A C 1
ATOM 2080 O O . THR A 1 272 ? 15.661 18.248 3.055 1.00 80.06 272 THR A O 1
ATOM 2083 N N . GLY A 1 273 ? 15.011 18.652 5.172 1.00 71.00 273 GLY A N 1
ATOM 2084 C CA . GLY A 1 273 ? 14.929 20.109 5.056 1.00 71.00 273 GLY A CA 1
ATOM 2085 C C . GLY A 1 273 ? 13.764 20.600 4.186 1.00 71.00 273 GLY A C 1
ATOM 2086 O O . GLY A 1 273 ? 13.662 21.794 3.926 1.00 71.00 273 GLY A O 1
ATOM 2087 N N . LYS A 1 274 ? 12.885 19.697 3.721 1.00 75.81 274 LYS A N 1
ATOM 2088 C CA . LYS A 1 274 ? 11.770 19.986 2.795 1.00 75.81 274 LYS A CA 1
ATOM 2089 C C . LYS A 1 274 ? 10.387 19.772 3.421 1.00 75.81 274 LYS A C 1
ATOM 2091 O O . LYS A 1 274 ? 9.411 19.571 2.709 1.00 75.81 274 LYS A O 1
ATOM 2096 N N . GLY A 1 275 ? 10.301 19.739 4.751 1.00 73.19 275 GLY A N 1
ATOM 2097 C CA . GLY A 1 275 ? 9.040 19.508 5.470 1.00 73.19 275 GLY A CA 1
ATOM 2098 C C . GLY A 1 275 ? 8.488 18.080 5.358 1.00 73.19 275 GLY A C 1
ATOM 2099 O O . GLY A 1 275 ? 7.368 17.819 5.789 1.00 73.19 275 GLY A O 1
ATOM 2100 N N . THR A 1 276 ? 9.253 17.134 4.805 1.00 81.12 276 THR A N 1
ATOM 2101 C CA . THR A 1 276 ? 8.903 15.709 4.833 1.00 81.12 276 THR A CA 1
ATOM 2102 C C . THR A 1 276 ? 8.950 15.210 6.276 1.00 81.12 276 THR A C 1
ATOM 2104 O O . THR A 1 276 ? 9.948 15.429 6.962 1.00 81.12 276 THR A O 1
ATOM 2107 N N . ARG A 1 277 ? 7.901 14.513 6.741 1.00 85.06 277 ARG A N 1
ATOM 2108 C CA . ARG A 1 277 ? 7.904 13.849 8.057 1.00 85.06 277 ARG A CA 1
ATOM 2109 C C . ARG A 1 277 ? 9.171 13.003 8.188 1.00 85.06 277 ARG A C 1
ATOM 2111 O O . ARG A 1 277 ? 9.423 12.150 7.349 1.00 85.06 277 ARG A O 1
ATOM 2118 N N . SER A 1 278 ? 9.962 13.206 9.232 1.00 89.31 278 SER A N 1
ATOM 2119 C CA . SER A 1 278 ? 11.044 12.275 9.558 1.00 89.31 278 SER A CA 1
ATOM 2120 C C . SER A 1 278 ? 10.488 11.044 10.273 1.00 89.31 278 SER A C 1
ATOM 2122 O O . SER A 1 278 ? 9.467 11.116 10.958 1.00 89.31 278 SER A O 1
ATOM 2124 N N . GLY A 1 279 ? 11.180 9.916 10.148 1.00 91.06 279 GLY A N 1
ATOM 2125 C CA . GLY A 1 279 ? 10.824 8.662 10.802 1.00 91.06 279 GLY A CA 1
ATOM 2126 C C . GLY A 1 279 ? 10.497 7.545 9.819 1.00 91.06 279 GLY A C 1
ATOM 2127 O O . GLY A 1 279 ? 10.980 7.525 8.690 1.00 91.06 279 GLY A O 1
ATOM 2128 N N . ALA A 1 280 ? 9.702 6.588 10.284 1.00 94.12 280 ALA A N 1
ATOM 2129 C CA . ALA A 1 280 ? 9.406 5.360 9.563 1.00 94.12 280 ALA A CA 1
ATOM 2130 C C . ALA A 1 280 ? 8.254 5.572 8.569 1.00 94.12 280 ALA A C 1
ATOM 2132 O O . ALA A 1 280 ? 7.106 5.716 8.982 1.00 94.12 280 ALA A O 1
ATOM 2133 N N . TRP A 1 281 ? 8.548 5.555 7.270 1.00 96.00 281 TRP A N 1
ATOM 2134 C CA . TRP A 1 281 ? 7.567 5.707 6.192 1.00 96.00 281 TRP A CA 1
ATOM 2135 C C . TRP A 1 281 ? 7.070 4.362 5.666 1.00 96.00 281 TRP A C 1
ATOM 2137 O O . TRP A 1 281 ? 7.910 3.541 5.301 1.00 96.00 281 TRP A O 1
ATOM 2147 N N . PRO A 1 282 ? 5.745 4.142 5.580 1.00 96.44 282 PRO A N 1
ATOM 2148 C CA . PRO A 1 282 ? 5.166 2.915 5.037 1.00 96.44 282 PRO A CA 1
ATOM 2149 C C . PRO A 1 282 ? 5.277 2.915 3.508 1.00 96.44 282 PRO A C 1
ATOM 2151 O O . PRO A 1 282 ? 4.542 3.631 2.820 1.00 96.44 282 PRO A O 1
ATOM 2154 N N . ASP A 1 283 ? 6.213 2.139 2.970 1.00 95.06 283 ASP A N 1
ATOM 2155 C CA . ASP A 1 283 ? 6.506 2.179 1.530 1.00 95.06 283 ASP A CA 1
ATOM 2156 C C . ASP A 1 283 ? 6.882 0.832 0.913 1.00 95.06 283 ASP A C 1
ATOM 2158 O O . ASP A 1 283 ? 6.819 0.668 -0.302 1.00 95.06 283 ASP A O 1
ATOM 2162 N N . ILE A 1 284 ? 7.241 -0.155 1.734 1.00 95.38 284 ILE A N 1
ATOM 2163 C CA . ILE A 1 284 ? 7.622 -1.477 1.240 1.00 95.38 284 ILE A CA 1
ATOM 2164 C C . ILE A 1 284 ? 6.407 -2.397 1.315 1.00 95.38 284 ILE A C 1
ATOM 2166 O O . ILE A 1 284 ? 5.711 -2.413 2.324 1.00 95.38 284 ILE A O 1
ATOM 2170 N N . LEU A 1 285 ? 6.176 -3.204 0.282 1.00 94.94 285 LEU A N 1
ATOM 2171 C CA . LEU A 1 285 ? 5.231 -4.318 0.328 1.00 94.94 285 LEU A CA 1
ATOM 2172 C C . LEU A 1 285 ? 6.029 -5.617 0.375 1.00 94.94 285 LEU A C 1
ATOM 2174 O O . LEU A 1 285 ? 6.695 -5.961 -0.599 1.00 94.94 285 LEU A O 1
ATOM 2178 N N . TYR A 1 286 ? 5.984 -6.325 1.502 1.00 96.12 286 TYR A N 1
ATOM 2179 C CA . TYR A 1 286 ? 6.599 -7.642 1.647 1.00 96.12 286 TYR A CA 1
ATOM 2180 C C . TYR A 1 286 ? 5.547 -8.722 1.394 1.00 96.12 286 TYR A C 1
ATOM 2182 O O . TYR A 1 286 ? 4.696 -8.907 2.263 1.00 96.12 286 TYR A O 1
ATOM 2190 N N . PRO A 1 287 ? 5.571 -9.452 0.261 1.00 95.56 287 PRO A N 1
ATOM 2191 C CA . PRO A 1 287 ? 4.615 -10.527 0.012 1.00 95.56 287 PRO A CA 1
ATOM 2192 C C . PRO A 1 287 ? 4.725 -11.599 1.098 1.00 95.56 287 PRO A C 1
ATOM 2194 O O . PRO A 1 287 ? 5.752 -12.266 1.235 1.00 95.56 287 PRO A O 1
ATOM 2197 N N . THR A 1 288 ? 3.684 -11.727 1.911 1.00 97.12 288 THR A N 1
ATOM 2198 C CA . THR A 1 288 ? 3.621 -12.673 3.025 1.00 97.12 288 THR A CA 1
ATOM 2199 C C . THR A 1 288 ? 2.182 -12.801 3.487 1.00 97.12 288 THR A C 1
ATOM 2201 O O . THR A 1 288 ? 1.440 -11.824 3.551 1.00 97.12 288 THR A O 1
ATOM 2204 N N . ASN A 1 289 ? 1.796 -14.008 3.879 1.00 96.25 289 ASN A N 1
ATOM 2205 C CA . ASN A 1 289 ? 0.543 -14.247 4.582 1.00 96.25 289 ASN A CA 1
ATOM 2206 C C . ASN A 1 289 ? 0.733 -14.293 6.104 1.00 96.25 289 ASN A C 1
ATOM 2208 O O . ASN A 1 289 ? -0.210 -14.597 6.819 1.00 96.25 289 ASN A O 1
ATOM 2212 N N . SER A 1 290 ? 1.937 -14.035 6.615 1.00 96.31 290 SER A N 1
ATOM 2213 C CA . SER A 1 290 ? 2.217 -14.000 8.046 1.00 96.31 290 SER A CA 1
ATOM 2214 C C . SER A 1 290 ? 2.801 -12.647 8.422 1.00 96.31 290 SER A C 1
ATOM 2216 O O . SER A 1 290 ? 3.911 -12.316 7.992 1.00 96.31 290 SER A O 1
ATOM 2218 N N . VAL A 1 291 ? 2.068 -11.895 9.241 1.00 95.44 291 VAL A N 1
ATOM 2219 C CA . VAL A 1 291 ? 2.361 -10.499 9.591 1.00 95.44 291 VAL A CA 1
ATOM 2220 C C . VAL A 1 291 ? 2.644 -10.370 11.081 1.00 95.44 291 VAL A C 1
ATOM 2222 O O . VAL A 1 291 ? 1.947 -10.964 11.908 1.00 95.44 291 VAL A O 1
ATOM 2225 N N . ALA A 1 292 ? 3.685 -9.628 11.449 1.00 91.50 292 ALA A N 1
ATOM 2226 C CA . ALA A 1 292 ? 3.954 -9.331 12.855 1.00 91.50 292 ALA A CA 1
ATOM 2227 C C . ALA A 1 292 ? 2.934 -8.320 13.396 1.00 91.50 292 ALA A C 1
ATOM 2229 O O . ALA A 1 292 ? 2.496 -7.438 12.675 1.00 91.50 292 ALA A O 1
ATOM 2230 N N . TYR A 1 293 ? 2.562 -8.401 14.671 1.00 89.50 293 TYR A N 1
ATOM 2231 C CA . TYR A 1 293 ? 1.745 -7.367 15.306 1.00 89.50 293 TYR A CA 1
ATOM 2232 C C . TYR A 1 293 ? 2.186 -7.102 16.741 1.00 89.50 293 TYR A C 1
ATOM 2234 O O . TYR A 1 293 ? 2.863 -7.907 17.386 1.00 89.50 293 TYR A O 1
ATOM 2242 N N . GLY A 1 294 ? 1.809 -5.927 17.235 1.00 84.88 294 GLY A N 1
ATOM 2243 C CA . GLY A 1 294 ? 2.045 -5.497 18.604 1.00 84.88 294 GLY A CA 1
ATOM 2244 C C . GLY A 1 294 ? 3.461 -5.005 18.915 1.00 84.88 294 GLY A C 1
ATOM 2245 O O . GLY A 1 294 ? 3.721 -4.640 20.058 1.00 84.88 294 GLY A O 1
ATOM 2246 N N . GLN A 1 295 ? 4.370 -4.943 17.936 1.00 84.12 295 GLN A N 1
ATOM 2247 C CA . GLN A 1 295 ? 5.642 -4.209 18.077 1.00 84.12 295 GLN A CA 1
ATOM 2248 C C . GLN A 1 295 ? 5.441 -2.688 18.016 1.00 84.12 295 GLN A C 1
ATOM 2250 O O . GLN A 1 295 ? 6.220 -1.923 18.585 1.00 84.12 295 GLN A O 1
ATOM 2255 N N . HIS A 1 296 ? 4.377 -2.272 17.335 1.00 89.00 296 HIS A N 1
ATOM 2256 C CA . HIS A 1 296 ? 3.945 -0.897 17.146 1.00 89.00 296 HIS A CA 1
ATOM 2257 C C . HIS A 1 296 ? 2.426 -0.820 17.314 1.00 89.00 296 HIS A C 1
ATOM 2259 O O . HIS A 1 296 ? 1.769 -1.859 17.445 1.00 89.00 296 HIS A O 1
ATOM 2265 N N . ASP A 1 297 ? 1.880 0.394 17.309 1.00 88.69 297 ASP A N 1
ATOM 2266 C CA . ASP A 1 297 ? 0.452 0.601 17.544 1.00 88.69 297 ASP A CA 1
ATOM 2267 C C . ASP A 1 297 ? -0.377 0.150 16.340 1.00 88.69 297 ASP A C 1
ATOM 2269 O O . ASP A 1 297 ? -1.422 -0.477 16.515 1.00 88.69 297 ASP A O 1
ATOM 2273 N N . LEU A 1 298 ? 0.122 0.429 15.131 1.00 95.44 298 LEU A N 1
ATOM 2274 C CA . LEU A 1 298 ? -0.507 0.072 13.862 1.00 95.44 298 LEU A CA 1
ATOM 2275 C C . LEU A 1 298 ? 0.443 -0.788 13.025 1.00 95.44 298 LEU A C 1
ATOM 2277 O O . LEU A 1 298 ? 1.594 -0.402 12.810 1.00 95.44 298 LEU A O 1
ATOM 2281 N N . GLN A 1 299 ? -0.052 -1.915 12.511 1.00 96.69 299 GLN A N 1
ATOM 2282 C CA . GLN A 1 299 ? 0.618 -2.676 11.452 1.00 96.69 299 GLN A CA 1
ATOM 2283 C C . GLN A 1 299 ? -0.311 -2.793 10.235 1.00 96.69 299 GLN A C 1
ATOM 2285 O O . GLN A 1 299 ? -1.317 -3.501 10.316 1.00 96.69 299 GLN A O 1
ATOM 2290 N N . PRO A 1 300 ? 0.000 -2.148 9.101 1.00 97.44 300 PRO A N 1
ATOM 2291 C CA . PRO A 1 300 ? -0.798 -2.267 7.896 1.00 97.44 300 PRO A CA 1
ATOM 2292 C C . PRO A 1 300 ? -0.477 -3.560 7.135 1.00 97.44 300 PRO A C 1
ATOM 2294 O O . PRO A 1 300 ? 0.661 -4.049 7.130 1.00 97.44 300 PRO A O 1
ATOM 2297 N N . VAL A 1 301 ? -1.499 -4.097 6.475 1.00 97.88 301 VAL A N 1
ATOM 2298 C CA . VAL A 1 301 ? -1.441 -5.283 5.619 1.00 97.88 301 VAL A CA 1
ATOM 2299 C C . VAL A 1 301 ? -2.211 -4.979 4.344 1.00 97.88 301 VAL A C 1
ATOM 2301 O O . VAL A 1 301 ? -3.407 -4.691 4.389 1.00 97.88 301 VAL A O 1
ATOM 2304 N N . MET A 1 302 ? -1.531 -5.050 3.207 1.00 98.19 302 MET A N 1
ATOM 2305 C CA . MET A 1 302 ? -2.166 -4.924 1.903 1.00 98.19 302 MET A CA 1
ATOM 2306 C C . MET A 1 302 ? -2.734 -6.281 1.486 1.00 98.19 302 MET A C 1
ATOM 2308 O O . MET A 1 302 ? -2.049 -7.296 1.596 1.00 98.19 302 MET A O 1
ATOM 2312 N N . LEU A 1 303 ? -3.968 -6.295 0.997 1.00 98.19 303 LEU A N 1
ATOM 2313 C CA . LEU A 1 303 ? -4.555 -7.406 0.257 1.00 98.19 303 LEU A CA 1
ATOM 2314 C C . LEU A 1 303 ? -4.732 -6.966 -1.190 1.00 98.19 303 LEU A C 1
ATOM 2316 O O . LEU A 1 303 ? -5.230 -5.870 -1.429 1.00 98.19 303 LEU A O 1
ATOM 2320 N N . THR A 1 304 ? -4.382 -7.826 -2.139 1.00 97.88 304 THR A N 1
ATOM 2321 C CA . THR A 1 304 ? -4.563 -7.580 -3.574 1.00 97.88 304 THR A CA 1
ATOM 2322 C C . THR A 1 304 ? -5.340 -8.732 -4.190 1.00 97.88 304 THR A C 1
ATOM 2324 O O . THR A 1 304 ? -4.956 -9.890 -4.034 1.00 97.88 304 THR A O 1
ATOM 2327 N N . VAL A 1 305 ? -6.424 -8.418 -4.895 1.00 98.25 305 VAL A N 1
ATOM 2328 C CA . VAL A 1 305 ? -7.237 -9.375 -5.653 1.00 98.25 305 VAL A CA 1
ATOM 2329 C C . VAL A 1 305 ? -6.934 -9.218 -7.133 1.00 98.25 305 VAL A C 1
ATOM 2331 O O . VAL A 1 305 ? -6.909 -8.101 -7.642 1.00 98.25 305 VAL A O 1
ATOM 2334 N N . PHE A 1 306 ? -6.758 -10.339 -7.829 1.00 97.62 306 PHE A N 1
ATOM 2335 C CA . PHE A 1 306 ? -6.655 -10.376 -9.284 1.00 97.62 306 PHE A CA 1
ATOM 2336 C C . PHE A 1 306 ? -7.889 -11.019 -9.922 1.00 97.62 306 PHE A C 1
ATOM 2338 O O . PHE A 1 306 ? -8.163 -12.207 -9.706 1.00 97.62 306 PHE A O 1
ATOM 2345 N N . ALA A 1 307 ? -8.596 -10.266 -10.764 1.00 97.94 307 ALA A N 1
ATOM 2346 C CA . ALA A 1 307 ? -9.599 -10.818 -11.668 1.00 97.94 307 ALA A CA 1
ATOM 2347 C C . ALA A 1 307 ? -8.921 -11.200 -12.988 1.00 97.94 307 ALA A C 1
ATOM 2349 O O . ALA A 1 307 ? -8.326 -10.364 -13.662 1.00 97.94 307 ALA A O 1
ATOM 2350 N N . ALA A 1 308 ? -8.998 -12.472 -13.376 1.00 96.56 308 ALA A N 1
ATOM 2351 C CA . ALA A 1 308 ? -8.347 -12.942 -14.597 1.00 96.56 308 ALA A CA 1
ATOM 2352 C C . ALA A 1 308 ? -8.986 -12.359 -15.874 1.00 96.56 308 ALA A C 1
ATOM 2354 O O . ALA A 1 308 ? -10.132 -11.905 -15.838 1.00 96.56 308 ALA A O 1
ATOM 2355 N N . PRO A 1 309 ? -8.289 -12.417 -17.024 1.00 95.75 309 PRO A N 1
ATOM 2356 C CA . PRO A 1 309 ? -8.929 -12.224 -18.321 1.00 95.75 309 PRO A CA 1
ATOM 2357 C C . PRO A 1 309 ? -10.149 -13.140 -18.470 1.00 95.75 309 PRO A C 1
ATOM 2359 O O . PRO A 1 309 ? -10.097 -14.318 -18.103 1.00 95.75 309 PRO A O 1
ATOM 2362 N N . GLY A 1 310 ? -11.247 -12.593 -18.979 1.00 97.12 310 GLY A N 1
ATOM 2363 C CA . GLY A 1 310 ? -12.526 -13.276 -19.129 1.00 97.12 310 GLY A CA 1
ATOM 2364 C C . GLY A 1 310 ? -13.247 -13.590 -17.816 1.00 97.12 310 GLY A C 1
ATOM 2365 O O . GLY A 1 310 ? -14.216 -14.352 -17.843 1.00 97.12 310 GLY A O 1
ATOM 2366 N N . GLN A 1 311 ? -12.803 -13.056 -16.668 1.00 98.25 311 GLN A N 1
ATOM 2367 C CA . GLN A 1 311 ? -13.518 -13.236 -15.404 1.00 98.25 311 GLN A CA 1
ATOM 2368 C C . GLN A 1 311 ? -14.947 -12.703 -15.549 1.00 98.25 311 GLN A C 1
ATOM 2370 O O . GLN A 1 311 ? -15.157 -11.560 -15.948 1.00 98.25 311 GLN A O 1
ATOM 2375 N N . LYS A 1 312 ? -15.933 -13.542 -15.219 1.00 98.25 312 LYS A N 1
ATOM 2376 C CA . LYS A 1 312 ? -17.348 -13.202 -15.377 1.00 98.25 312 LYS A CA 1
ATOM 2377 C C . LYS A 1 312 ? -17.698 -11.942 -14.560 1.00 98.25 312 LYS A C 1
ATOM 2379 O O . LYS A 1 312 ? -17.381 -11.926 -13.368 1.00 98.25 312 LYS A O 1
ATOM 2384 N N . PRO A 1 313 ? -18.357 -10.930 -15.148 1.00 98.56 313 PRO A N 1
ATOM 2385 C CA . PRO A 1 313 ? -18.818 -9.751 -14.421 1.00 98.56 313 PRO A CA 1
ATOM 2386 C C . PRO A 1 313 ? -19.841 -10.104 -13.343 1.00 98.56 313 PRO A C 1
ATOM 2388 O O . PRO A 1 313 ? -20.633 -11.027 -13.525 1.00 98.56 313 PRO A O 1
ATOM 2391 N N . GLY A 1 314 ? -19.854 -9.334 -12.258 1.00 98.44 314 GLY A N 1
ATOM 2392 C CA . GLY A 1 314 ? -20.801 -9.475 -11.156 1.00 98.44 314 GLY A CA 1
ATOM 2393 C C . GLY A 1 314 ? -20.136 -9.478 -9.785 1.00 98.44 314 GLY A C 1
ATOM 2394 O O . GLY A 1 314 ? -18.951 -9.172 -9.635 1.00 98.44 314 GLY A O 1
ATOM 2395 N N . ARG A 1 315 ? -20.927 -9.788 -8.754 1.00 98.50 315 ARG A N 1
ATOM 2396 C CA . ARG A 1 315 ? -20.474 -9.758 -7.360 1.00 98.50 315 ARG A CA 1
ATOM 2397 C C . ARG A 1 315 ? -19.973 -11.127 -6.924 1.00 98.50 315 ARG A C 1
ATOM 2399 O O . ARG A 1 315 ? -20.706 -12.108 -6.994 1.00 98.50 315 ARG A O 1
ATOM 2406 N N . TYR A 1 316 ? -18.761 -11.161 -6.395 1.00 98.75 316 TYR A N 1
ATOM 2407 C CA . TYR A 1 316 ? -18.129 -12.314 -5.778 1.00 98.75 316 TYR A CA 1
ATOM 2408 C C . TYR A 1 316 ? -18.032 -12.103 -4.272 1.00 98.75 316 TYR A C 1
ATOM 2410 O O . TYR A 1 316 ? -17.748 -10.998 -3.807 1.00 98.75 316 TYR A O 1
ATOM 2418 N N . MET A 1 317 ? -18.269 -13.165 -3.509 1.00 98.50 317 MET A N 1
ATOM 2419 C CA . MET A 1 317 ? -18.265 -13.124 -2.051 1.00 98.50 317 MET A CA 1
ATOM 2420 C C . MET A 1 317 ? -17.344 -14.196 -1.481 1.00 98.50 317 MET A C 1
ATOM 2422 O O . MET A 1 317 ? -17.391 -15.356 -1.890 1.00 98.50 317 MET A O 1
ATOM 2426 N N . GLY A 1 318 ? -16.560 -13.811 -0.483 1.00 98.31 318 GLY A N 1
ATOM 2427 C CA . GLY A 1 318 ? -15.744 -14.715 0.315 1.00 98.31 318 GLY A CA 1
ATOM 2428 C C . GLY A 1 318 ? -15.426 -14.117 1.679 1.00 98.31 318 GLY A C 1
ATOM 2429 O O . GLY A 1 318 ? -16.121 -13.219 2.172 1.00 98.31 318 GLY A O 1
ATOM 2430 N N . ARG A 1 319 ? -14.379 -14.632 2.319 1.00 98.31 319 ARG A N 1
ATOM 2431 C CA . ARG A 1 319 ? -13.919 -14.157 3.627 1.00 98.31 319 ARG A CA 1
ATOM 2432 C C . ARG A 1 319 ? -12.412 -14.001 3.662 1.00 98.31 319 ARG A C 1
ATOM 2434 O O . ARG A 1 319 ? -11.700 -14.796 3.061 1.00 98.31 319 ARG A O 1
ATOM 2441 N N . VAL A 1 320 ? -11.962 -13.022 4.436 1.00 98.25 320 VAL A N 1
ATOM 2442 C CA . VAL A 1 320 ? -10.570 -12.846 4.854 1.00 98.25 320 VAL A CA 1
ATOM 2443 C C . VAL A 1 320 ? -10.498 -13.117 6.348 1.00 98.25 320 VAL A C 1
ATOM 2445 O O . VAL A 1 320 ? -11.328 -12.610 7.099 1.00 98.25 320 VAL A O 1
ATOM 2448 N N . THR A 1 321 ? -9.533 -13.916 6.784 1.00 97.62 321 THR A N 1
ATOM 2449 C CA . THR A 1 321 ? -9.355 -14.294 8.188 1.00 97.62 321 THR A CA 1
ATOM 2450 C C . THR A 1 321 ? -7.942 -13.982 8.643 1.00 97.62 321 THR A C 1
ATOM 2452 O O . THR A 1 321 ? -6.977 -14.363 7.981 1.00 97.62 321 THR A O 1
ATOM 2455 N N . PHE A 1 322 ? -7.844 -13.345 9.804 1.00 96.50 322 PHE A N 1
ATOM 2456 C CA . PHE A 1 322 ? -6.607 -13.079 10.525 1.00 96.50 322 PHE A CA 1
ATOM 2457 C C . PHE A 1 322 ? -6.607 -13.945 11.777 1.00 96.50 322 PHE A C 1
ATOM 2459 O O . PHE A 1 322 ? -7.489 -13.783 12.619 1.00 96.50 322 PHE A O 1
ATOM 2466 N N . ALA A 1 323 ? -5.659 -14.870 11.896 1.00 95.62 323 ALA A N 1
ATOM 2467 C CA . ALA A 1 323 ? -5.586 -15.800 13.019 1.00 95.62 323 ALA A CA 1
ATOM 2468 C C . ALA A 1 323 ? -4.216 -15.750 13.691 1.00 95.62 323 ALA A C 1
ATOM 2470 O O . ALA A 1 323 ? -3.198 -15.751 13.005 1.00 95.62 323 ALA A O 1
ATOM 2471 N N . ASN A 1 324 ? -4.170 -15.732 15.021 1.00 93.06 324 ASN A N 1
ATOM 2472 C CA . ASN A 1 324 ? -2.913 -15.838 15.757 1.00 93.06 324 ASN A CA 1
ATOM 2473 C C . ASN A 1 324 ? -2.622 -17.281 16.194 1.00 93.06 324 ASN A C 1
ATOM 2475 O O . ASN A 1 324 ? -3.469 -18.172 16.141 1.00 93.06 324 ASN A O 1
ATOM 2479 N N . GLU A 1 325 ? -1.409 -17.500 16.694 1.00 88.81 325 GLU A N 1
ATOM 2480 C CA . GLU A 1 325 ? -0.939 -18.805 17.184 1.00 88.81 325 GLU A CA 1
ATOM 2481 C C . GLU A 1 325 ? -1.704 -19.314 18.420 1.00 88.81 325 GLU A C 1
ATOM 2483 O O . GLU A 1 325 ? -1.611 -20.489 18.768 1.00 88.81 325 GLU A O 1
ATOM 2488 N N . ARG A 1 326 ? -2.476 -18.447 19.089 1.00 87.06 326 ARG A N 1
ATOM 2489 C CA . ARG A 1 326 ? -3.296 -18.784 20.262 1.00 87.06 326 ARG A CA 1
ATOM 2490 C C . ARG A 1 326 ? -4.701 -19.271 19.888 1.00 87.06 326 ARG A C 1
ATOM 2492 O O . ARG A 1 326 ? -5.506 -19.529 20.778 1.00 87.06 326 ARG A O 1
ATOM 2499 N N . GLY A 1 327 ? -5.002 -19.396 18.594 1.00 88.38 327 GLY A N 1
ATOM 2500 C CA . GLY A 1 327 ? -6.311 -19.828 18.096 1.00 88.38 327 GLY A CA 1
ATOM 2501 C C . GLY A 1 327 ? -7.368 -18.722 18.079 1.00 88.38 327 GLY A C 1
ATOM 2502 O O . GLY A 1 327 ? -8.528 -18.997 17.778 1.00 88.38 327 GLY A O 1
ATOM 2503 N N . GLN A 1 328 ? -6.988 -17.475 18.372 1.00 91.25 328 GLN A N 1
ATOM 2504 C CA . GLN A 1 328 ? -7.862 -16.321 18.192 1.00 91.25 328 GLN A CA 1
ATOM 2505 C C . GLN A 1 328 ? -7.918 -15.963 16.707 1.00 91.25 328 GLN A C 1
ATOM 2507 O O . GLN A 1 328 ? -6.877 -15.873 16.052 1.00 91.25 328 GLN A O 1
ATOM 2512 N N . ALA A 1 329 ? -9.119 -15.722 16.184 1.00 93.25 329 ALA A N 1
ATOM 2513 C CA . ALA A 1 329 ? -9.317 -15.356 14.791 1.00 93.25 329 ALA A CA 1
ATOM 2514 C C . ALA A 1 329 ? -10.379 -14.266 14.634 1.00 93.25 329 ALA A C 1
ATOM 2516 O O . ALA A 1 329 ? -11.402 -14.275 15.318 1.00 93.25 329 ALA A O 1
ATOM 2517 N N . LEU A 1 330 ? -10.141 -13.359 13.689 1.00 93.50 330 LEU A N 1
ATOM 2518 C CA . LEU A 1 330 ? -11.108 -12.373 13.228 1.00 93.50 330 LEU A CA 1
ATOM 2519 C C . LEU A 1 330 ? -11.330 -12.576 11.728 1.00 93.50 330 LEU A C 1
ATOM 2521 O O . LEU A 1 330 ? -10.373 -12.555 10.951 1.00 93.50 330 LEU A O 1
ATOM 2525 N N . SER A 1 331 ? -12.586 -12.758 11.321 1.00 94.50 331 SER A N 1
ATOM 2526 C CA . SER A 1 331 ? -12.958 -12.932 9.916 1.00 94.50 331 SER A CA 1
ATOM 2527 C C . SER A 1 331 ? -13.822 -11.778 9.425 1.00 94.50 331 SER A C 1
ATOM 2529 O O . SER A 1 331 ? -14.822 -11.433 10.050 1.00 94.50 331 SER A O 1
ATOM 2531 N N . MET A 1 332 ? -13.484 -11.252 8.254 1.00 95.38 332 MET A N 1
ATOM 2532 C CA . MET A 1 332 ? -14.211 -10.197 7.555 1.00 95.38 332 MET A CA 1
ATOM 2533 C C . MET A 1 332 ? -14.779 -10.742 6.243 1.00 95.38 332 MET A C 1
ATOM 2535 O O . MET A 1 332 ? -14.181 -11.607 5.601 1.00 95.38 332 MET A O 1
ATOM 2539 N N . ARG A 1 333 ? -15.949 -10.257 5.837 1.00 97.56 333 ARG A N 1
ATOM 2540 C CA . ARG A 1 333 ? -16.540 -10.511 4.522 1.00 97.56 333 ARG A CA 1
ATOM 2541 C C . ARG A 1 333 ? -15.754 -9.730 3.472 1.00 97.56 333 ARG A C 1
ATOM 2543 O O . ARG A 1 333 ? -15.543 -8.533 3.632 1.00 97.56 333 ARG A O 1
ATOM 2550 N N . LEU A 1 334 ? -15.344 -10.405 2.407 1.00 98.38 334 LEU A N 1
ATOM 2551 C CA . LEU A 1 334 ? -14.719 -9.784 1.244 1.00 98.38 334 LEU A CA 1
ATOM 2552 C C . LEU A 1 334 ? -15.720 -9.835 0.092 1.00 98.38 334 LEU A C 1
ATOM 2554 O O . LEU A 1 334 ? -16.059 -10.921 -0.385 1.00 98.38 334 LEU A O 1
ATOM 2558 N N . GLY A 1 335 ? -16.221 -8.665 -0.290 1.00 98.44 335 GLY A N 1
ATOM 2559 C CA . GLY A 1 335 ? -17.018 -8.471 -1.492 1.00 98.44 335 GLY A CA 1
ATOM 2560 C C . GLY A 1 335 ? -16.146 -7.931 -2.617 1.00 98.44 335 GLY A C 1
ATOM 2561 O O . GLY A 1 335 ? -15.346 -7.017 -2.419 1.00 98.44 335 GLY A O 1
ATOM 2562 N N . VAL A 1 336 ? -16.266 -8.532 -3.796 1.00 98.69 336 VAL A N 1
ATOM 2563 C CA . VAL A 1 336 ? -15.523 -8.123 -4.987 1.00 98.69 336 VAL A CA 1
ATOM 2564 C C . VAL A 1 336 ? -16.499 -7.959 -6.139 1.00 98.69 336 VAL A C 1
ATOM 2566 O O . VAL A 1 336 ? -17.191 -8.903 -6.507 1.00 98.69 336 VAL A O 1
ATOM 2569 N N . THR A 1 337 ? -16.569 -6.763 -6.710 1.00 98.75 337 THR A N 1
ATOM 2570 C CA . THR A 1 337 ? -17.382 -6.483 -7.895 1.00 98.75 337 THR A CA 1
ATOM 2571 C C . THR A 1 337 ? -16.488 -6.483 -9.121 1.00 98.75 337 THR A C 1
ATOM 2573 O O . THR A 1 337 ? -15.649 -5.597 -9.260 1.00 98.75 337 THR A O 1
ATOM 2576 N N . VAL A 1 338 ? -16.687 -7.456 -10.011 1.00 98.75 338 VAL A N 1
ATOM 2577 C CA . VAL A 1 338 ? -16.065 -7.465 -11.338 1.00 98.75 338 VAL A CA 1
ATOM 2578 C C . VAL A 1 338 ? -16.972 -6.694 -12.293 1.00 98.75 338 VAL A C 1
ATOM 2580 O O . VAL A 1 338 ? -18.118 -7.093 -12.512 1.00 98.75 338 VAL A O 1
ATOM 2583 N N . PHE A 1 339 ? -16.496 -5.574 -12.828 1.00 98.69 339 PHE A N 1
ATOM 2584 C CA . PHE A 1 339 ? -17.256 -4.765 -13.780 1.00 98.69 339 PHE A CA 1
ATOM 2585 C C . PHE A 1 339 ? -17.408 -5.469 -15.136 1.00 98.69 339 PHE A C 1
ATOM 2587 O O . PHE A 1 339 ? -16.611 -6.330 -15.500 1.00 98.69 339 PHE A O 1
ATOM 2594 N N . ASP A 1 340 ? -18.427 -5.075 -15.904 1.00 98.00 340 ASP A N 1
ATOM 2595 C CA . ASP A 1 340 ? -18.726 -5.624 -17.238 1.00 98.00 340 ASP A CA 1
ATOM 2596 C C . ASP A 1 340 ? -17.809 -5.049 -18.332 1.00 98.00 340 ASP A C 1
ATOM 2598 O O . ASP A 1 340 ? -18.251 -4.538 -19.360 1.00 98.00 340 ASP A O 1
ATOM 2602 N N . PHE A 1 341 ? -16.502 -5.051 -18.064 1.00 97.19 341 PHE A N 1
ATOM 2603 C CA . PHE A 1 341 ? -15.458 -4.756 -19.035 1.00 97.19 341 PHE A CA 1
ATOM 2604 C C . PHE A 1 341 ? -14.125 -5.390 -18.614 1.00 97.19 341 PHE A C 1
ATOM 2606 O O . PHE A 1 341 ? -13.894 -5.709 -17.446 1.00 97.19 341 PHE A O 1
ATOM 2613 N N . GLU A 1 342 ? -13.233 -5.559 -19.587 1.00 95.44 342 GLU A N 1
ATOM 2614 C CA . GLU A 1 342 ? -11.893 -6.113 -19.397 1.00 95.44 342 GLU A CA 1
ATOM 2615 C C . GLU A 1 342 ? -10.834 -5.074 -19.770 1.00 95.44 342 GLU A C 1
ATOM 2617 O O . GLU A 1 342 ? -10.936 -4.416 -20.813 1.00 95.44 342 GLU A O 1
ATOM 2622 N N . LEU A 1 343 ? -9.794 -4.942 -18.943 1.00 93.00 343 LEU A N 1
ATOM 2623 C CA . LEU A 1 343 ? -8.624 -4.155 -19.311 1.00 93.00 343 LEU A CA 1
ATOM 2624 C C . LEU A 1 343 ? -7.777 -4.907 -20.344 1.00 93.00 343 LEU A C 1
ATOM 2626 O O . LEU A 1 343 ? -7.428 -6.072 -20.139 1.00 93.00 343 LEU A O 1
ATOM 2630 N N . PRO A 1 344 ? -7.366 -4.253 -21.444 1.00 90.19 344 PRO A N 1
ATOM 2631 C CA . PRO A 1 344 ? -6.574 -4.918 -22.463 1.00 90.19 344 PRO A CA 1
ATOM 2632 C C . PRO A 1 344 ? -5.191 -5.279 -21.918 1.00 90.19 344 PRO A C 1
ATOM 2634 O O . PRO A 1 344 ? -4.579 -4.514 -21.172 1.00 90.19 344 PRO A O 1
ATOM 2637 N N . ARG A 1 345 ? -4.638 -6.405 -22.383 1.00 84.31 345 ARG A N 1
ATOM 2638 C CA . ARG A 1 345 ? -3.249 -6.794 -22.079 1.00 84.31 345 ARG A CA 1
ATOM 2639 C C . ARG A 1 345 ? -2.240 -5.691 -22.423 1.00 84.31 345 ARG A C 1
ATOM 2641 O O . ARG A 1 345 ? -1.266 -5.506 -21.704 1.00 84.31 345 ARG A O 1
ATOM 2648 N N . PHE A 1 346 ? -2.471 -4.973 -23.521 1.00 85.25 346 PHE A N 1
ATOM 2649 C CA . PHE A 1 346 ? -1.682 -3.811 -23.916 1.00 85.25 346 PHE A CA 1
ATOM 2650 C C . PHE A 1 346 ? -2.535 -2.556 -23.782 1.00 85.25 346 PHE A C 1
ATOM 2652 O O . PHE A 1 346 ? -3.564 -2.428 -24.447 1.00 85.25 346 PHE A O 1
ATOM 2659 N N . ARG A 1 347 ? -2.091 -1.611 -22.949 1.00 80.56 347 ARG A N 1
ATOM 2660 C CA . ARG A 1 347 ? -2.779 -0.328 -22.782 1.00 80.56 347 ARG A CA 1
ATOM 2661 C C . ARG A 1 347 ? -2.831 0.437 -24.106 1.00 80.56 347 ARG A C 1
ATOM 2663 O O . ARG A 1 347 ? -1.869 0.439 -24.875 1.00 80.56 347 ARG A O 1
ATOM 2670 N N . SER A 1 348 ? -3.935 1.141 -24.337 1.00 84.19 348 SER A N 1
ATOM 2671 C CA . SER A 1 348 ? -4.056 2.107 -25.435 1.00 84.19 348 SER A CA 1
ATOM 2672 C C . SER A 1 348 ? -3.251 3.383 -25.159 1.00 84.19 348 SER A C 1
ATOM 2674 O O . SER A 1 348 ? -2.685 3.971 -26.079 1.00 84.19 348 SER A O 1
ATOM 2676 N N . LEU A 1 349 ? -3.145 3.784 -23.886 1.00 87.56 349 LEU A N 1
ATOM 2677 C CA . LEU A 1 349 ? -2.290 4.886 -23.456 1.00 87.56 349 LEU A CA 1
ATOM 2678 C C . LEU A 1 349 ? -0.821 4.466 -23.525 1.00 87.56 349 LEU A C 1
ATOM 2680 O O . LEU A 1 349 ? -0.388 3.597 -22.768 1.00 87.56 349 LEU A O 1
ATOM 2684 N N . ARG A 1 350 ? -0.046 5.102 -24.408 1.00 88.06 350 ARG A N 1
ATOM 2685 C CA . ARG A 1 350 ? 1.410 4.920 -24.473 1.00 88.06 350 ARG A CA 1
ATOM 2686 C C . ARG A 1 350 ? 2.040 5.488 -23.202 1.00 88.06 350 ARG A C 1
ATOM 2688 O O . ARG A 1 350 ? 2.046 6.702 -23.011 1.00 88.06 350 ARG A O 1
ATOM 2695 N N . SER A 1 351 ? 2.564 4.615 -22.347 1.00 82.88 351 SER A N 1
ATOM 2696 C CA . SER A 1 351 ? 3.149 4.994 -21.059 1.00 82.88 351 SER A CA 1
ATOM 2697 C C . SER A 1 351 ? 4.614 4.598 -21.010 1.00 82.88 351 SER A C 1
ATOM 2699 O O . SER A 1 351 ? 4.979 3.468 -21.315 1.00 82.88 351 SER A O 1
ATOM 2701 N N . SER A 1 352 ? 5.458 5.546 -20.616 1.00 82.44 352 SER A N 1
ATOM 2702 C CA . SER A 1 352 ? 6.890 5.332 -20.466 1.00 82.44 352 SER A CA 1
ATOM 2703 C C . SER A 1 352 ? 7.262 5.345 -18.986 1.00 82.44 352 SER A C 1
ATOM 2705 O O . SER A 1 352 ? 7.251 6.409 -18.366 1.00 82.44 352 SER A O 1
ATOM 2707 N N . PHE A 1 353 ? 7.681 4.197 -18.455 1.00 82.12 353 PHE A N 1
ATOM 2708 C CA . PHE A 1 353 ? 8.224 4.078 -17.103 1.00 82.12 353 PHE A CA 1
ATOM 2709 C C . PHE A 1 353 ? 9.737 3.880 -17.144 1.00 82.12 353 PHE A C 1
ATOM 2711 O O . PHE A 1 353 ? 10.252 2.973 -17.800 1.00 82.12 353 PHE A O 1
ATOM 2718 N N . TRP A 1 354 ? 10.462 4.770 -16.467 1.00 81.00 354 TRP A N 1
ATOM 2719 C CA . TRP A 1 354 ? 11.921 4.764 -16.464 1.00 81.00 354 TRP A CA 1
ATOM 2720 C C . TRP A 1 354 ? 12.441 3.795 -15.412 1.00 81.00 354 TRP A C 1
ATOM 2722 O O . TRP A 1 354 ? 12.358 4.060 -14.214 1.00 81.00 354 TRP A O 1
ATOM 2732 N N . PHE A 1 355 ? 13.010 2.686 -15.876 1.00 81.19 355 PHE A N 1
ATOM 2733 C CA . PHE A 1 355 ? 13.634 1.692 -15.018 1.00 81.19 355 PHE A CA 1
ATOM 2734 C C . PHE A 1 355 ? 15.158 1.777 -15.120 1.00 81.19 355 PHE A C 1
ATOM 2736 O O . PHE A 1 355 ? 15.754 1.425 -16.136 1.00 81.19 355 PHE A O 1
ATOM 2743 N N . TRP A 1 356 ? 15.780 2.278 -14.055 1.00 77.94 356 TRP A N 1
ATOM 2744 C CA . TRP A 1 356 ? 17.219 2.512 -13.983 1.00 77.94 356 TRP A CA 1
ATOM 2745 C C . TRP A 1 356 ? 17.955 1.280 -13.453 1.00 77.94 356 TRP A C 1
ATOM 2747 O O . TRP A 1 356 ? 18.005 1.045 -12.242 1.00 77.94 356 TRP A O 1
ATOM 2757 N N . VAL A 1 357 ? 18.556 0.502 -14.352 1.00 76.94 357 VAL A N 1
ATOM 2758 C CA . VAL A 1 357 ? 19.150 -0.807 -14.031 1.00 76.94 357 VAL A CA 1
ATOM 2759 C C . VAL A 1 357 ? 20.370 -0.729 -13.102 1.00 76.94 357 VAL A C 1
ATOM 2761 O O . VAL A 1 357 ? 20.627 -1.681 -12.360 1.00 76.94 357 VAL A O 1
ATOM 2764 N N . HIS A 1 358 ? 21.107 0.391 -13.063 1.00 72.81 358 HIS A N 1
ATOM 2765 C CA . HIS A 1 358 ? 22.252 0.552 -12.155 1.00 72.81 358 HIS A CA 1
ATOM 2766 C C . HIS A 1 358 ? 21.869 0.462 -10.675 1.00 72.81 358 HIS A C 1
ATOM 2768 O O . HIS A 1 358 ? 22.715 0.080 -9.863 1.00 72.81 358 HIS A O 1
ATOM 2774 N N . ARG A 1 359 ? 20.624 0.798 -10.300 1.00 76.94 359 ARG A N 1
ATOM 2775 C CA . ARG A 1 359 ? 20.170 0.742 -8.901 1.00 76.94 359 ARG A CA 1
ATOM 2776 C C . ARG A 1 359 ? 20.047 -0.715 -8.429 1.00 76.94 359 ARG A C 1
ATOM 2778 O O . ARG A 1 359 ? 20.794 -1.075 -7.515 1.00 76.94 359 ARG A O 1
ATOM 2785 N N . PRO A 1 360 ? 19.239 -1.586 -9.074 1.00 78.19 360 PRO A N 1
ATOM 2786 C CA . PRO A 1 360 ? 19.261 -3.021 -8.799 1.00 78.19 360 PRO A CA 1
ATOM 2787 C C . PRO A 1 360 ? 20.652 -3.639 -8.923 1.00 78.19 360 PRO A C 1
ATOM 2789 O O . PRO A 1 360 ? 21.058 -4.396 -8.048 1.00 78.19 360 PRO A O 1
ATOM 2792 N N . ARG A 1 361 ? 21.417 -3.293 -9.968 1.00 74.25 361 ARG A N 1
ATOM 2793 C CA . ARG A 1 361 ? 22.774 -3.825 -10.167 1.00 74.25 361 ARG A CA 1
ATOM 2794 C C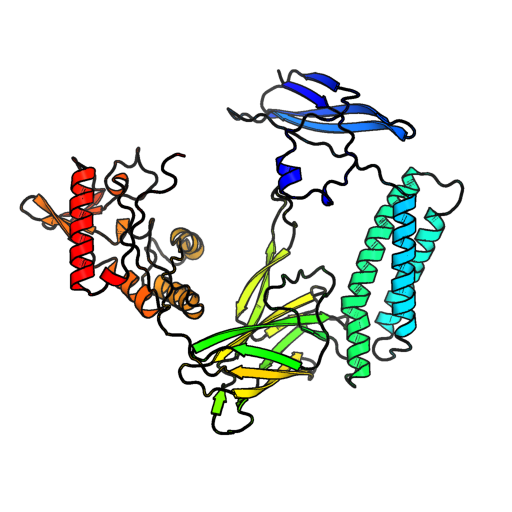 . ARG A 1 361 ? 23.687 -3.539 -8.974 1.00 74.25 361 ARG A C 1
ATOM 2796 O O . ARG A 1 361 ? 24.393 -4.438 -8.536 1.00 74.25 361 ARG A O 1
ATOM 2803 N N . THR A 1 362 ? 23.669 -2.313 -8.448 1.00 73.25 362 THR A N 1
ATOM 2804 C CA . THR A 1 362 ? 24.456 -1.941 -7.260 1.00 73.25 362 THR A CA 1
ATOM 2805 C C . THR A 1 362 ? 24.020 -2.748 -6.038 1.00 73.25 362 THR A C 1
ATOM 2807 O O . THR A 1 362 ? 24.866 -3.253 -5.305 1.00 73.25 362 THR A O 1
ATOM 2810 N N . TYR A 1 363 ? 22.711 -2.919 -5.837 1.00 78.69 363 TYR A N 1
ATOM 2811 C CA . TYR A 1 363 ? 22.171 -3.676 -4.704 1.00 78.69 363 TYR A CA 1
ATOM 2812 C C . TYR A 1 363 ? 22.539 -5.169 -4.761 1.00 78.69 363 TYR A C 1
ATOM 2814 O O . TYR A 1 363 ? 23.031 -5.738 -3.787 1.00 78.69 363 TYR A O 1
ATOM 2822 N N . TYR A 1 364 ? 22.371 -5.799 -5.924 1.00 75.50 364 TYR A N 1
ATOM 2823 C CA . TYR A 1 364 ? 22.684 -7.215 -6.138 1.00 75.50 364 TYR A CA 1
ATOM 2824 C C . TYR A 1 364 ? 24.171 -7.487 -6.411 1.00 75.50 364 TYR A C 1
ATOM 2826 O O . TYR A 1 364 ? 24.538 -8.640 -6.635 1.00 75.50 364 TYR A O 1
ATOM 2834 N N . GLY A 1 365 ? 25.031 -6.461 -6.368 1.00 61.91 365 GLY A N 1
ATOM 2835 C CA . GLY A 1 365 ? 26.387 -6.441 -6.936 1.00 61.91 365 GLY A CA 1
ATOM 2836 C C . GLY A 1 365 ? 27.365 -7.550 -6.520 1.00 61.91 365 GLY A C 1
ATOM 2837 O O . GLY A 1 365 ? 28.390 -7.703 -7.167 1.00 61.91 365 GLY A O 1
ATOM 2838 N N . HIS A 1 366 ? 27.064 -8.346 -5.491 1.00 50.72 366 HIS A N 1
ATOM 2839 C CA . HIS A 1 366 ? 27.871 -9.484 -5.025 1.00 50.72 366 HIS A CA 1
ATOM 2840 C C . HIS A 1 366 ? 27.393 -10.854 -5.550 1.00 50.72 366 HIS A C 1
ATOM 2842 O O . HIS A 1 366 ? 28.150 -11.816 -5.493 1.00 50.72 366 HIS A O 1
ATOM 2848 N N . ARG A 1 367 ? 26.153 -10.967 -6.053 1.00 49.69 367 ARG A N 1
ATOM 2849 C CA . ARG A 1 367 ? 25.610 -12.188 -6.697 1.00 49.69 367 ARG A CA 1
ATOM 2850 C C . ARG A 1 367 ? 25.856 -12.236 -8.204 1.00 49.69 367 ARG A C 1
ATOM 2852 O O . ARG A 1 367 ? 25.628 -13.257 -8.840 1.00 49.69 367 ARG A O 1
ATOM 2859 N N . LEU A 1 368 ? 26.297 -11.117 -8.762 1.00 54.97 368 LEU A N 1
ATOM 2860 C CA . LEU A 1 368 ? 26.646 -10.944 -10.160 1.00 54.97 368 LEU A CA 1
ATOM 2861 C C . LEU A 1 368 ? 28.169 -10.782 -10.217 1.00 54.97 368 LEU A C 1
ATOM 2863 O O . LEU A 1 368 ? 28.646 -9.656 -10.295 1.00 54.97 368 LEU A O 1
ATOM 2867 N N . GLU A 1 369 ? 28.934 -11.874 -10.098 1.00 45.84 369 GLU A N 1
ATOM 2868 C CA . GLU A 1 369 ? 30.412 -11.904 -10.156 1.00 45.84 369 GLU A CA 1
ATOM 2869 C C . GLU A 1 369 ? 30.945 -11.219 -11.433 1.00 45.84 369 GLU A C 1
ATOM 2871 O O . GLU A 1 369 ? 31.153 -11.850 -12.464 1.00 45.84 369 GLU A O 1
ATOM 2876 N N . GLY A 1 370 ? 31.070 -9.888 -11.423 1.00 50.16 370 GLY A N 1
ATOM 2877 C CA . GLY A 1 370 ? 31.333 -9.097 -12.631 1.00 50.16 370 GLY A CA 1
ATOM 2878 C C . GLY A 1 370 ? 30.209 -9.118 -13.684 1.00 50.16 370 GLY A C 1
ATOM 2879 O O . GLY A 1 370 ? 30.359 -8.490 -14.734 1.00 50.16 370 GLY A O 1
ATOM 2880 N N . ALA A 1 371 ? 29.087 -9.800 -13.427 1.00 51.59 371 ALA A N 1
ATOM 2881 C CA . ALA A 1 371 ? 28.045 -10.031 -14.419 1.00 51.59 371 ALA A CA 1
ATOM 2882 C C . ALA A 1 371 ? 27.202 -8.773 -14.690 1.00 51.59 371 ALA A C 1
ATOM 2884 O O . ALA A 1 371 ? 26.800 -8.019 -13.799 1.00 51.59 371 ALA A O 1
ATOM 2885 N N . PHE A 1 372 ? 26.942 -8.556 -15.975 1.00 66.19 372 PHE A N 1
ATOM 2886 C CA . PHE A 1 372 ? 25.978 -7.590 -16.480 1.00 66.19 372 PHE A CA 1
ATOM 2887 C C . PHE A 1 372 ? 24.567 -7.891 -15.926 1.00 66.19 372 PHE A C 1
ATOM 2889 O O . PHE A 1 372 ? 24.281 -9.025 -15.549 1.00 66.19 372 PHE A O 1
ATOM 2896 N N . PHE A 1 373 ? 23.679 -6.892 -15.857 1.00 77.12 373 PHE A N 1
ATOM 2897 C CA . PHE A 1 373 ? 22.294 -7.094 -15.406 1.00 77.12 373 PHE A CA 1
ATOM 2898 C C . PHE A 1 373 ? 21.575 -8.039 -16.381 1.00 77.12 373 PHE A C 1
ATOM 2900 O O . PHE A 1 373 ? 21.221 -7.615 -17.480 1.00 77.12 373 PHE A O 1
ATOM 2907 N N . SER A 1 374 ? 21.442 -9.322 -16.028 1.00 84.06 374 SER A N 1
ATOM 2908 C CA . SER A 1 374 ? 21.034 -10.371 -16.971 1.00 84.06 374 SER A CA 1
ATOM 2909 C C . SER A 1 374 ? 19.592 -10.194 -17.457 1.00 84.06 374 SER A C 1
ATOM 2911 O O . SER A 1 374 ? 18.783 -9.510 -16.822 1.00 84.06 374 SER A O 1
ATOM 2913 N N . VAL A 1 375 ? 19.256 -10.806 -18.594 1.00 87.44 375 VAL A N 1
ATOM 2914 C CA . VAL A 1 375 ? 17.888 -10.751 -19.128 1.00 87.44 375 VAL A CA 1
ATOM 2915 C C . VAL A 1 375 ? 16.900 -11.469 -18.206 1.00 87.44 375 VAL A C 1
ATOM 2917 O O . VAL A 1 375 ? 15.744 -11.067 -18.127 1.00 87.44 375 VAL A O 1
ATOM 2920 N N . GLU A 1 376 ? 17.337 -12.492 -17.473 1.00 89.00 376 GLU A N 1
ATOM 2921 C CA . GLU A 1 376 ? 16.517 -13.213 -16.495 1.00 89.00 376 GLU A CA 1
ATOM 2922 C C . GLU A 1 376 ? 16.116 -12.291 -15.346 1.00 89.00 376 GLU A C 1
ATOM 2924 O O . GLU A 1 376 ? 14.927 -12.142 -15.078 1.00 89.00 376 GLU A O 1
ATOM 2929 N N . LEU A 1 377 ? 17.085 -11.594 -14.741 1.00 86.81 377 LEU A N 1
ATOM 2930 C CA . LEU A 1 377 ? 16.798 -10.633 -13.678 1.00 86.81 377 LEU A CA 1
ATOM 2931 C C . LEU A 1 377 ? 15.970 -9.455 -14.207 1.00 86.81 377 LEU A C 1
ATOM 2933 O O . LEU A 1 377 ? 15.036 -9.010 -13.546 1.00 86.81 377 LEU A O 1
ATOM 2937 N N . TYR A 1 378 ? 16.252 -8.969 -15.421 1.00 89.06 378 TYR A N 1
ATOM 2938 C CA . TYR A 1 378 ? 15.409 -7.956 -16.061 1.00 89.06 378 TYR A CA 1
ATOM 2939 C C . TYR A 1 378 ? 13.968 -8.433 -16.237 1.00 89.06 378 TYR A C 1
ATOM 2941 O O . TYR A 1 378 ? 13.047 -7.664 -15.967 1.00 89.06 378 TYR A O 1
ATOM 2949 N N . ARG A 1 379 ? 13.765 -9.687 -16.654 1.00 91.81 379 ARG A N 1
ATOM 2950 C CA . ARG A 1 379 ? 12.436 -10.279 -16.824 1.00 91.81 379 ARG A CA 1
ATOM 2951 C C . ARG A 1 379 ? 11.679 -10.328 -15.500 1.00 91.81 379 ARG A C 1
ATOM 2953 O O . ARG A 1 379 ? 10.524 -9.939 -15.491 1.00 91.81 379 ARG A O 1
ATOM 2960 N N . GLU A 1 380 ? 12.323 -10.675 -14.385 1.00 90.88 380 GLU A N 1
ATOM 2961 C CA . GLU A 1 380 ? 11.673 -10.642 -13.063 1.00 90.88 380 GLU A CA 1
ATOM 2962 C C . GLU A 1 380 ? 11.141 -9.241 -12.710 1.00 90.88 380 GLU A C 1
ATOM 2964 O O . GLU A 1 380 ? 9.992 -9.090 -12.290 1.00 90.88 380 GLU A O 1
ATOM 2969 N N . PHE A 1 381 ? 11.943 -8.194 -12.934 1.00 90.81 381 PHE A N 1
ATOM 2970 C CA . PHE A 1 381 ? 11.495 -6.811 -12.731 1.00 90.81 381 PHE A CA 1
ATOM 2971 C C . PHE A 1 381 ? 10.401 -6.400 -13.720 1.00 90.81 381 PHE A C 1
ATOM 2973 O O . PHE A 1 381 ? 9.435 -5.740 -13.329 1.00 90.81 381 PHE A O 1
ATOM 2980 N N . ALA A 1 382 ? 10.546 -6.775 -14.991 1.00 91.88 382 ALA A N 1
ATOM 2981 C CA . ALA A 1 382 ? 9.565 -6.479 -16.022 1.00 91.88 382 ALA A CA 1
ATOM 2982 C C . ALA A 1 382 ? 8.222 -7.149 -15.721 1.00 91.88 382 ALA A C 1
ATOM 2984 O O . ALA A 1 382 ? 7.198 -6.490 -15.854 1.00 91.88 382 ALA A O 1
ATOM 2985 N N . ASP A 1 383 ? 8.225 -8.390 -15.238 1.00 91.50 383 ASP A N 1
ATOM 2986 C CA . ASP A 1 383 ? 7.026 -9.132 -14.855 1.00 91.50 383 ASP A CA 1
ATOM 2987 C C . ASP A 1 383 ? 6.323 -8.472 -13.666 1.00 91.50 383 ASP A C 1
ATOM 2989 O O . ASP A 1 383 ? 5.109 -8.277 -13.709 1.00 91.50 383 ASP A O 1
ATOM 2993 N N . ILE A 1 384 ? 7.062 -8.062 -12.625 1.00 90.38 384 ILE A N 1
ATOM 2994 C CA . ILE A 1 384 ? 6.484 -7.344 -11.474 1.00 90.38 384 ILE A CA 1
ATOM 2995 C C . ILE A 1 384 ? 5.826 -6.039 -11.929 1.00 90.38 384 ILE A C 1
ATOM 2997 O O . ILE A 1 384 ? 4.669 -5.787 -11.607 1.00 90.38 384 ILE A O 1
ATOM 3001 N N . LEU A 1 385 ? 6.536 -5.216 -12.701 1.00 90.25 385 LEU A N 1
ATOM 3002 C CA . LEU A 1 385 ? 6.008 -3.945 -13.206 1.00 90.25 385 LEU A CA 1
ATOM 3003 C C . LEU A 1 385 ? 4.865 -4.154 -14.215 1.00 90.25 385 LEU A C 1
ATOM 3005 O O . LEU A 1 385 ? 3.915 -3.371 -14.262 1.00 90.25 385 LEU A O 1
ATOM 3009 N N . GLY A 1 386 ? 4.933 -5.226 -15.003 1.00 89.50 386 GLY A N 1
ATOM 3010 C CA . GLY A 1 386 ? 3.931 -5.632 -15.982 1.00 89.50 386 GLY A CA 1
ATOM 3011 C C . GLY A 1 386 ? 2.594 -6.008 -15.350 1.00 89.50 386 GLY A C 1
ATOM 3012 O O . GLY A 1 386 ? 1.557 -5.626 -15.894 1.00 89.50 386 GLY A O 1
ATOM 3013 N N . ARG A 1 387 ? 2.595 -6.639 -14.161 1.00 87.69 387 ARG A N 1
ATOM 3014 C CA . ARG A 1 387 ? 1.367 -6.902 -13.373 1.00 87.69 387 ARG A CA 1
ATOM 3015 C C . ARG A 1 387 ? 0.548 -5.633 -13.140 1.00 87.69 387 ARG A C 1
ATOM 3017 O O . ARG A 1 387 ? -0.673 -5.669 -13.221 1.00 87.69 387 ARG A O 1
ATOM 3024 N N . TYR A 1 388 ? 1.223 -4.505 -12.925 1.00 85.19 388 TYR A N 1
ATOM 3025 C CA . TYR A 1 388 ? 0.599 -3.198 -12.696 1.00 85.19 388 TYR A CA 1
ATOM 3026 C C . TYR A 1 388 ? 0.479 -2.355 -13.971 1.00 85.19 388 TYR A C 1
ATOM 3028 O O . TYR A 1 388 ? 0.227 -1.151 -13.913 1.00 85.19 388 TYR A O 1
ATOM 3036 N N . GLN A 1 389 ? 0.665 -2.976 -15.143 1.00 85.31 389 GLN A N 1
ATOM 3037 C CA . GLN A 1 389 ? 0.613 -2.324 -16.453 1.00 85.31 389 GLN A CA 1
ATOM 3038 C C . GLN A 1 389 ? 1.599 -1.134 -16.552 1.00 85.31 389 GLN A C 1
ATOM 3040 O O . GLN A 1 389 ? 1.329 -0.116 -17.201 1.00 85.31 389 GLN A O 1
ATOM 3045 N N . MET A 1 390 ? 2.756 -1.283 -15.895 1.00 88.31 390 MET A N 1
ATOM 3046 C CA . MET A 1 390 ? 3.887 -0.346 -15.865 1.00 88.31 390 MET A CA 1
ATOM 3047 C C . MET A 1 390 ? 5.155 -0.964 -16.472 1.00 88.31 390 MET A C 1
ATOM 3049 O O . MET A 1 390 ? 6.268 -0.573 -16.117 1.00 88.31 390 MET A O 1
ATOM 3053 N N . ALA A 1 391 ? 4.995 -1.951 -17.360 1.00 87.12 391 ALA A N 1
ATOM 3054 C CA . ALA A 1 391 ? 6.101 -2.700 -17.945 1.00 87.12 391 ALA A CA 1
ATOM 3055 C C . ALA A 1 391 ? 7.216 -1.762 -18.462 1.00 87.12 391 ALA A C 1
ATOM 3057 O O . ALA A 1 391 ? 6.934 -0.816 -19.209 1.00 87.12 391 ALA A O 1
ATOM 3058 N N . PRO A 1 392 ? 8.476 -1.993 -18.055 1.00 90.25 392 PRO A N 1
ATOM 3059 C CA . PRO A 1 392 ? 9.580 -1.102 -18.361 1.00 90.25 392 PRO A CA 1
ATOM 3060 C C . PRO A 1 392 ? 10.085 -1.330 -19.785 1.00 90.25 392 PRO A C 1
ATOM 3062 O O . PRO A 1 392 ? 9.850 -2.372 -20.392 1.00 90.25 392 PRO A O 1
ATOM 3065 N N . SER A 1 393 ? 10.888 -0.391 -20.276 1.00 87.81 393 SER A N 1
ATOM 3066 C CA . SER A 1 393 ? 11.762 -0.587 -21.435 1.00 87.81 393 SER A CA 1
ATOM 3067 C C . SER A 1 393 ? 13.217 -0.418 -21.002 1.00 87.81 393 SER A C 1
ATOM 3069 O O . SER A 1 393 ? 13.485 0.433 -20.148 1.00 87.81 393 SER A O 1
ATOM 3071 N N . PRO A 1 394 ? 14.175 -1.170 -21.578 1.00 83.62 394 PRO A N 1
ATOM 3072 C CA . PRO A 1 394 ? 15.588 -0.891 -21.364 1.00 83.62 394 PRO A CA 1
ATOM 3073 C C . PRO A 1 394 ? 15.915 0.531 -21.838 1.00 83.62 394 PRO A C 1
ATOM 3075 O O . PRO A 1 394 ? 15.312 1.024 -22.796 1.00 83.62 394 PRO A O 1
ATOM 3078 N N . ARG A 1 395 ? 16.829 1.203 -21.132 1.00 78.56 395 ARG A N 1
ATOM 3079 C CA . ARG A 1 395 ? 17.217 2.595 -21.388 1.00 78.56 395 ARG A CA 1
ATOM 3080 C C . ARG A 1 395 ? 18.627 2.870 -20.868 1.00 78.56 395 ARG A C 1
ATOM 3082 O O . ARG A 1 395 ? 19.088 2.171 -19.968 1.00 78.56 395 ARG A O 1
ATOM 3089 N N . GLY A 1 396 ? 19.262 3.921 -21.392 1.00 73.94 396 GLY A N 1
ATOM 3090 C CA . GLY A 1 396 ? 20.387 4.598 -20.751 1.00 73.94 396 GLY A CA 1
ATOM 3091 C C . GLY A 1 396 ? 21.550 3.658 -20.471 1.00 73.94 396 GLY A C 1
ATOM 3092 O O . GLY A 1 396 ? 22.117 3.090 -21.388 1.00 73.94 396 GLY A O 1
ATOM 3093 N N . ASP A 1 397 ? 21.872 3.459 -19.198 1.00 68.19 397 ASP A N 1
ATOM 3094 C CA . ASP A 1 397 ? 23.015 2.693 -18.692 1.00 68.19 397 ASP A CA 1
ATOM 3095 C C . ASP A 1 397 ? 23.087 1.220 -19.137 1.00 68.19 397 ASP A C 1
ATOM 3097 O O . ASP A 1 397 ? 24.161 0.616 -19.072 1.00 68.19 397 ASP A O 1
ATOM 3101 N N . LEU A 1 398 ? 21.979 0.637 -19.604 1.00 73.81 398 LEU A N 1
ATOM 3102 C CA . LEU A 1 398 ? 21.947 -0.736 -20.115 1.00 73.81 398 LEU A CA 1
ATOM 3103 C C . LEU A 1 398 ? 22.334 -0.835 -21.603 1.00 73.81 398 LEU A C 1
ATOM 3105 O O . LEU A 1 398 ? 22.976 -1.800 -22.015 1.00 73.81 398 LEU A O 1
ATOM 3109 N N . MET A 1 399 ? 21.924 0.142 -22.416 1.00 76.50 399 MET A N 1
ATOM 3110 C CA . MET A 1 399 ? 21.954 0.043 -23.882 1.00 76.50 399 MET A CA 1
ATOM 3111 C C . MET A 1 399 ? 23.375 0.026 -24.478 1.00 76.50 399 MET A C 1
ATOM 3113 O O . MET A 1 399 ? 23.636 -0.865 -25.288 1.00 76.50 399 MET A O 1
ATOM 3117 N N . PRO A 1 400 ? 24.324 0.878 -24.035 1.00 71.62 400 PRO A N 1
ATOM 3118 C CA . PRO A 1 400 ? 25.696 0.941 -24.539 1.00 71.62 400 PRO A CA 1
ATOM 3119 C C . PRO A 1 400 ? 26.469 -0.369 -24.636 1.00 71.62 400 PRO A C 1
ATOM 3121 O O . PRO A 1 400 ? 27.302 -0.534 -25.520 1.00 71.62 400 PRO A O 1
ATOM 3124 N N . ARG A 1 401 ? 26.216 -1.302 -23.715 1.00 72.81 401 ARG A N 1
ATOM 3125 C CA . ARG A 1 401 ? 26.917 -2.595 -23.671 1.00 72.81 401 ARG A CA 1
ATOM 3126 C C . ARG A 1 401 ? 26.177 -3.713 -24.396 1.00 72.81 401 ARG A C 1
ATOM 3128 O O . ARG A 1 401 ? 26.784 -4.727 -24.734 1.00 72.81 401 ARG A O 1
ATOM 3135 N N . LEU A 1 402 ? 24.871 -3.550 -24.588 1.00 81.56 402 LEU A N 1
ATOM 3136 C CA . LEU A 1 402 ? 24.017 -4.536 -25.249 1.00 81.56 402 LEU A CA 1
ATOM 3137 C C . LEU A 1 402 ? 23.888 -4.296 -26.749 1.00 81.56 402 LEU A C 1
ATOM 3139 O O . LEU A 1 402 ? 23.620 -5.236 -27.495 1.00 81.56 402 LEU A O 1
ATOM 3143 N N . ILE A 1 403 ? 24.069 -3.049 -27.173 1.00 86.12 403 ILE A N 1
ATOM 3144 C CA . ILE A 1 403 ? 24.176 -2.663 -28.572 1.00 86.12 403 ILE A CA 1
ATOM 3145 C C . ILE A 1 403 ? 25.661 -2.594 -28.893 1.00 86.12 403 ILE A C 1
ATOM 3147 O O . ILE A 1 403 ? 26.351 -1.662 -28.484 1.00 86.12 403 ILE A O 1
ATOM 3151 N N . ARG A 1 404 ? 26.153 -3.603 -29.607 1.00 85.06 404 ARG A N 1
ATOM 3152 C CA . ARG A 1 404 ? 27.563 -3.684 -29.990 1.00 85.06 404 ARG A CA 1
ATOM 3153 C C . ARG A 1 404 ? 27.743 -3.145 -31.395 1.00 85.06 404 ARG A C 1
ATOM 3155 O O . ARG A 1 404 ? 26.928 -3.410 -32.277 1.00 85.06 404 ARG A O 1
ATOM 3162 N N . LEU A 1 405 ? 28.821 -2.411 -31.617 1.00 89.31 405 LEU A N 1
ATOM 3163 C CA . LEU A 1 405 ? 29.273 -2.097 -32.964 1.00 89.31 405 LEU A CA 1
ATOM 3164 C C . LEU A 1 405 ? 30.146 -3.256 -33.446 1.00 89.31 405 LEU A C 1
ATOM 3166 O O . LEU A 1 405 ? 30.848 -3.879 -32.652 1.00 89.31 405 LEU A O 1
ATOM 3170 N N . ARG A 1 406 ? 30.123 -3.552 -34.741 1.00 90.06 406 ARG A N 1
ATOM 3171 C CA . ARG A 1 406 ? 31.022 -4.532 -35.356 1.00 90.06 406 ARG A CA 1
ATOM 3172 C C . ARG A 1 406 ? 31.799 -3.891 -36.482 1.00 90.06 406 ARG A C 1
ATOM 3174 O O . ARG A 1 406 ? 31.185 -3.265 -37.345 1.00 90.06 406 ARG A O 1
ATOM 3181 N N . ARG A 1 407 ? 33.121 -4.050 -36.467 1.00 90.88 407 ARG A N 1
ATOM 3182 C CA . ARG A 1 407 ? 34.001 -3.639 -37.563 1.00 90.88 407 ARG A CA 1
ATOM 3183 C C . ARG A 1 407 ? 34.289 -4.851 -38.438 1.00 90.88 407 ARG A C 1
ATOM 3185 O O . ARG A 1 407 ? 34.924 -5.796 -37.972 1.00 90.88 407 ARG A O 1
ATOM 3192 N N . ASP A 1 408 ? 33.821 -4.814 -39.680 1.00 88.06 408 ASP A N 1
ATOM 3193 C CA . ASP A 1 408 ? 34.142 -5.855 -40.655 1.00 88.06 408 ASP A CA 1
ATOM 3194 C C . ASP A 1 408 ? 35.599 -5.739 -41.150 1.00 88.06 408 ASP A C 1
ATOM 3196 O O . ASP A 1 408 ? 36.302 -4.756 -40.901 1.00 88.06 408 ASP A O 1
ATOM 3200 N N . THR A 1 409 ? 36.061 -6.747 -41.893 1.00 82.00 409 THR A N 1
ATOM 3201 C CA . THR A 1 409 ? 37.427 -6.779 -42.464 1.00 82.00 409 THR A CA 1
ATOM 3202 C C . THR A 1 409 ? 37.720 -5.658 -43.471 1.00 82.00 409 THR A C 1
ATOM 3204 O O . THR A 1 409 ? 38.885 -5.386 -43.759 1.00 82.00 409 THR A O 1
ATOM 3207 N N . GLY A 1 410 ? 36.686 -4.998 -44.002 1.00 82.75 410 GLY A N 1
ATOM 3208 C CA . GLY A 1 410 ? 36.790 -3.826 -44.871 1.00 82.75 410 GLY A CA 1
ATOM 3209 C C . GLY A 1 410 ? 36.785 -2.495 -44.111 1.00 82.75 410 GLY A C 1
ATOM 3210 O O . GLY A 1 410 ? 36.895 -1.445 -44.743 1.00 82.75 410 GLY A O 1
ATOM 3211 N N . GLY A 1 411 ? 36.665 -2.524 -42.780 1.00 80.50 411 GLY A N 1
ATOM 3212 C CA . GLY A 1 411 ? 36.592 -1.347 -41.918 1.00 80.50 411 GLY A CA 1
ATOM 3213 C C . GLY A 1 411 ? 35.191 -0.743 -41.780 1.00 80.50 411 GLY A C 1
ATOM 3214 O O . GLY A 1 411 ? 35.056 0.307 -41.147 1.00 80.50 411 GLY A O 1
ATOM 3215 N N . ASN A 1 412 ? 34.145 -1.369 -42.330 1.00 86.00 412 ASN A N 1
ATOM 3216 C CA . ASN A 1 412 ? 32.779 -0.875 -42.174 1.00 86.00 412 ASN A CA 1
ATOM 3217 C C . ASN A 1 412 ? 32.252 -1.192 -40.777 1.00 86.00 412 ASN A C 1
ATOM 3219 O O . ASN A 1 412 ? 32.445 -2.288 -40.251 1.00 86.00 412 ASN A O 1
ATOM 3223 N N . VAL A 1 413 ? 31.529 -0.232 -40.203 1.00 88.44 413 VAL A N 1
ATOM 3224 C CA . VAL A 1 413 ? 30.889 -0.379 -38.898 1.00 88.44 413 VAL A CA 1
ATOM 3225 C C . VAL A 1 413 ? 29.424 -0.761 -39.086 1.00 88.44 413 VAL A C 1
ATOM 3227 O O . VAL A 1 413 ? 28.679 -0.088 -39.797 1.00 88.44 413 VAL A O 1
ATOM 3230 N N . THR A 1 414 ? 29.001 -1.835 -38.429 1.00 90.69 414 THR A N 1
ATOM 3231 C CA . THR A 1 414 ? 27.601 -2.271 -38.360 1.00 90.69 414 THR 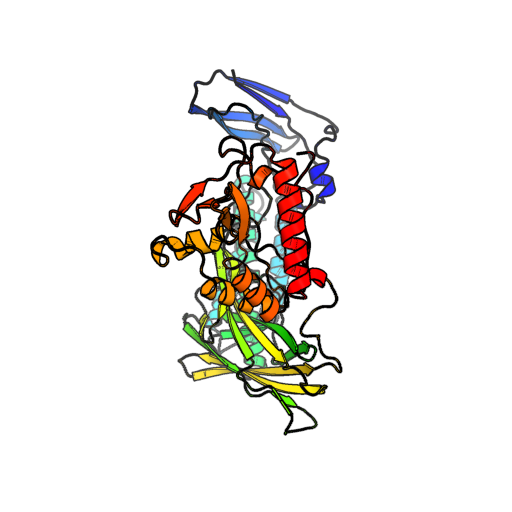A CA 1
ATOM 3232 C C . THR A 1 414 ? 27.126 -2.340 -36.912 1.00 90.69 414 THR A C 1
ATOM 3234 O O . THR A 1 414 ? 27.928 -2.291 -35.982 1.00 90.69 414 THR A O 1
ATOM 3237 N N . PHE A 1 415 ? 25.810 -2.422 -36.712 1.00 90.44 415 PHE A N 1
ATOM 3238 C CA . PHE A 1 415 ? 25.190 -2.445 -35.388 1.00 90.44 415 PHE A CA 1
ATOM 3239 C C . PHE A 1 415 ? 24.589 -3.822 -35.114 1.00 90.44 415 PHE A C 1
ATOM 3241 O O . PHE A 1 415 ? 23.760 -4.311 -35.885 1.00 90.44 415 PHE A O 1
ATOM 3248 N N . ASP A 1 416 ? 24.997 -4.427 -34.006 1.00 89.94 416 ASP A N 1
ATOM 3249 C CA . ASP A 1 416 ? 24.526 -5.715 -33.520 1.00 89.94 416 ASP A CA 1
ATOM 3250 C C . ASP A 1 416 ? 23.569 -5.513 -32.338 1.00 89.94 416 ASP A C 1
ATOM 3252 O O . ASP A 1 416 ? 23.959 -5.095 -31.244 1.00 89.94 416 ASP A O 1
ATOM 3256 N N . PHE A 1 417 ? 22.297 -5.829 -32.579 1.00 91.38 417 PHE A N 1
ATOM 3257 C CA . PHE A 1 417 ? 21.217 -5.723 -31.598 1.00 91.38 417 PHE A CA 1
ATOM 3258 C C . PHE A 1 417 ? 20.955 -7.031 -30.835 1.00 91.38 417 PHE A C 1
ATOM 3260 O O . PHE A 1 417 ? 20.055 -7.077 -29.995 1.00 91.38 417 PHE A O 1
ATOM 3267 N N . SER A 1 418 ? 21.713 -8.102 -31.098 1.00 90.81 418 SER A N 1
ATOM 3268 C CA . SER A 1 418 ? 21.460 -9.423 -30.501 1.00 90.81 418 SER A CA 1
ATOM 3269 C C . SER A 1 418 ? 21.536 -9.424 -28.970 1.00 90.81 418 SER A C 1
ATOM 3271 O O . SER A 1 418 ? 20.818 -10.194 -28.332 1.00 90.81 418 SER A O 1
ATOM 3273 N N . GLY A 1 419 ? 22.336 -8.533 -28.374 1.00 88.62 419 GLY A N 1
ATOM 3274 C CA . GLY A 1 419 ? 22.426 -8.374 -26.922 1.00 88.62 419 GLY A CA 1
ATOM 3275 C C . GLY A 1 419 ? 21.212 -7.678 -26.298 1.00 88.62 419 GLY A C 1
ATOM 3276 O O . GLY A 1 419 ? 20.788 -8.053 -25.207 1.00 88.62 419 GLY A O 1
ATOM 3277 N N . ILE A 1 420 ? 20.624 -6.685 -26.974 1.00 89.19 420 ILE A N 1
ATOM 3278 C CA . ILE A 1 420 ? 19.505 -5.882 -26.444 1.00 89.19 420 ILE A CA 1
ATOM 3279 C C . ILE A 1 420 ? 18.131 -6.490 -26.760 1.00 89.19 420 ILE A C 1
ATOM 3281 O O . ILE A 1 420 ? 17.181 -6.320 -25.993 1.00 89.19 420 ILE A O 1
ATOM 3285 N N . ASP A 1 421 ? 18.022 -7.253 -27.847 1.00 93.69 421 ASP A N 1
ATOM 3286 C CA . ASP A 1 421 ? 16.774 -7.871 -28.302 1.00 93.69 421 ASP A CA 1
ATOM 3287 C C . ASP A 1 421 ? 16.033 -8.686 -27.230 1.00 93.69 421 ASP A C 1
ATOM 3289 O O . ASP A 1 421 ? 14.813 -8.522 -27.108 1.00 93.69 421 ASP A O 1
ATOM 3293 N N . PRO A 1 422 ? 16.704 -9.534 -26.425 1.00 94.19 422 PRO A N 1
ATOM 3294 C CA . PRO A 1 422 ? 16.039 -10.280 -25.362 1.00 94.19 422 PRO A CA 1
ATOM 3295 C C . PRO A 1 422 ? 15.372 -9.381 -24.311 1.00 94.19 422 PRO A C 1
ATOM 3297 O O . PRO A 1 422 ? 14.341 -9.761 -23.758 1.00 94.19 422 PRO A O 1
ATOM 3300 N N . TYR A 1 423 ? 15.911 -8.182 -24.068 1.00 92.06 423 TYR A N 1
ATOM 3301 C CA . TYR A 1 423 ? 15.371 -7.222 -23.103 1.00 92.06 423 TYR A CA 1
ATOM 3302 C C . TYR A 1 423 ? 14.129 -6.524 -23.652 1.00 92.06 423 TYR A C 1
ATOM 3304 O O . TYR A 1 423 ? 13.105 -6.498 -22.976 1.00 92.06 423 TYR A O 1
ATOM 3312 N N . TRP A 1 424 ? 14.169 -6.033 -24.899 1.00 93.12 424 TRP A N 1
ATOM 3313 C CA . TRP A 1 424 ? 12.964 -5.504 -25.553 1.00 93.12 424 TRP A CA 1
ATOM 3314 C C . TRP A 1 424 ? 11.867 -6.565 -25.652 1.00 93.12 424 TRP A C 1
ATOM 3316 O O . TRP A 1 424 ? 10.697 -6.262 -25.424 1.00 93.12 424 TRP A O 1
ATOM 3326 N N . LYS A 1 425 ? 12.232 -7.821 -25.935 1.00 95.25 425 LYS A N 1
ATOM 3327 C CA . LYS A 1 425 ? 11.275 -8.930 -25.948 1.00 95.25 425 LYS A CA 1
ATOM 3328 C C . LYS A 1 425 ? 10.646 -9.146 -24.571 1.00 95.25 425 LYS A C 1
ATOM 3330 O O . LYS A 1 425 ? 9.425 -9.239 -24.498 1.00 95.25 425 LYS A O 1
ATOM 3335 N N . ALA A 1 426 ? 11.446 -9.158 -23.503 1.00 94.19 426 ALA A N 1
ATOM 3336 C CA . ALA A 1 426 ? 10.944 -9.272 -22.133 1.00 94.19 426 ALA A CA 1
ATOM 3337 C C . ALA A 1 426 ? 9.981 -8.123 -21.779 1.00 94.19 426 ALA A C 1
ATOM 3339 O O . ALA A 1 426 ? 8.915 -8.371 -21.224 1.00 94.19 426 ALA A O 1
ATOM 3340 N N . SER A 1 427 ? 10.290 -6.884 -22.181 1.00 93.19 427 SER A N 1
ATOM 3341 C CA . SER A 1 427 ? 9.381 -5.739 -22.031 1.00 93.19 427 SER A CA 1
ATOM 3342 C C . SER A 1 427 ? 8.038 -5.962 -22.732 1.00 93.19 427 SER A C 1
ATOM 3344 O O . SER A 1 427 ? 6.986 -5.751 -22.132 1.00 93.19 427 SER A O 1
ATOM 3346 N N . ILE A 1 428 ? 8.051 -6.399 -23.998 1.00 93.38 428 ILE A N 1
ATOM 3347 C CA . ILE A 1 428 ? 6.825 -6.661 -24.773 1.00 93.38 428 ILE A CA 1
ATOM 3348 C C . ILE A 1 428 ? 6.015 -7.798 -24.138 1.00 93.38 428 ILE A C 1
ATOM 3350 O O . ILE A 1 428 ? 4.796 -7.689 -24.015 1.00 93.38 428 ILE A O 1
ATOM 3354 N N . GLU A 1 429 ? 6.678 -8.884 -23.734 1.00 93.94 429 GLU A N 1
ATOM 3355 C CA . GLU A 1 429 ? 6.045 -10.037 -23.082 1.00 93.94 429 GLU A CA 1
ATOM 3356 C C . GLU A 1 429 ? 5.327 -9.619 -21.787 1.00 93.94 429 GLU A C 1
ATOM 3358 O O . GLU A 1 429 ? 4.180 -10.036 -21.579 1.00 93.94 429 GLU A O 1
ATOM 3363 N N . ALA A 1 430 ? 5.944 -8.716 -21.015 1.00 92.50 430 ALA A N 1
ATOM 3364 C CA . ALA A 1 430 ? 5.400 -8.101 -19.804 1.00 92.50 430 ALA A CA 1
ATOM 3365 C C . ALA A 1 430 ? 4.323 -7.021 -20.055 1.00 92.50 430 ALA A C 1
ATOM 3367 O O . ALA A 1 430 ? 3.736 -6.510 -19.104 1.00 92.50 430 ALA A O 1
ATOM 3368 N N . GLY A 1 431 ? 4.030 -6.673 -21.314 1.00 91.75 431 GLY A N 1
ATOM 3369 C CA . GLY A 1 431 ? 2.947 -5.752 -21.681 1.00 91.75 431 GLY A CA 1
ATOM 3370 C C . GLY A 1 431 ? 3.381 -4.333 -22.065 1.00 91.75 431 GLY A C 1
ATOM 3371 O O . GLY A 1 431 ? 2.524 -3.458 -22.210 1.00 91.75 431 GLY A O 1
ATOM 3372 N N . ALA A 1 432 ? 4.678 -4.072 -22.260 1.00 91.88 432 ALA A N 1
ATOM 3373 C CA . ALA A 1 432 ? 5.153 -2.751 -22.665 1.00 91.88 432 ALA A CA 1
ATOM 3374 C C . ALA A 1 432 ? 4.599 -2.364 -24.045 1.00 91.88 432 ALA A C 1
ATOM 3376 O O . ALA A 1 432 ? 4.754 -3.081 -25.038 1.00 91.88 432 ALA A O 1
ATOM 3377 N N . ASN A 1 433 ? 3.979 -1.188 -24.118 1.00 90.94 433 ASN A N 1
ATOM 3378 C CA . ASN A 1 433 ? 3.492 -0.578 -25.359 1.00 90.94 433 ASN A CA 1
ATOM 3379 C C . ASN A 1 433 ? 4.386 0.581 -25.846 1.00 90.94 433 ASN A C 1
ATOM 3381 O O . ASN A 1 433 ? 4.098 1.222 -26.860 1.00 90.94 433 ASN A O 1
ATOM 3385 N N . VAL A 1 434 ? 5.480 0.828 -25.126 1.00 91.81 434 VAL A N 1
ATOM 3386 C CA . VAL A 1 434 ? 6.514 1.810 -25.429 1.00 91.81 434 VAL A CA 1
ATOM 3387 C C . VAL A 1 434 ? 7.878 1.152 -25.245 1.00 91.81 434 VAL A C 1
ATOM 3389 O O . VAL A 1 434 ? 8.148 0.565 -24.202 1.00 91.81 434 VAL A O 1
ATOM 3392 N N . LEU A 1 435 ? 8.740 1.272 -26.253 1.00 91.12 435 LEU A N 1
ATOM 3393 C CA . LEU A 1 435 ? 10.118 0.791 -26.244 1.00 91.12 435 LEU A CA 1
ATOM 3394 C C . LEU A 1 435 ? 11.054 1.940 -26.600 1.00 91.12 435 LEU A C 1
ATOM 3396 O O . LEU A 1 435 ? 10.901 2.582 -27.638 1.00 91.12 435 LEU A O 1
ATOM 3400 N N . TYR A 1 436 ? 12.035 2.188 -25.748 1.00 87.56 436 TYR A N 1
ATOM 3401 C CA . TYR A 1 436 ? 13.081 3.162 -25.997 1.00 87.56 436 TYR A CA 1
ATOM 3402 C C . TYR A 1 436 ? 14.071 2.628 -27.031 1.00 87.56 436 TYR A C 1
ATOM 3404 O O . TYR A 1 436 ? 14.648 1.555 -26.858 1.00 87.56 436 TYR A O 1
ATOM 3412 N N . ILE A 1 437 ? 14.299 3.428 -28.073 1.00 83.12 437 ILE A N 1
ATOM 3413 C CA . ILE A 1 437 ? 15.375 3.241 -29.061 1.00 83.12 437 ILE A CA 1
ATOM 3414 C C . ILE A 1 437 ? 16.586 4.152 -28.769 1.00 83.12 437 ILE A C 1
ATOM 3416 O O . ILE A 1 437 ? 17.349 4.500 -29.661 1.00 83.12 437 ILE A O 1
ATOM 3420 N N . ASP A 1 438 ? 16.748 4.488 -27.484 1.00 71.19 438 ASP A N 1
ATOM 3421 C CA . ASP A 1 438 ? 17.714 5.416 -26.877 1.00 71.19 438 ASP A CA 1
ATOM 3422 C C . ASP A 1 438 ? 17.620 6.893 -27.309 1.00 71.19 438 ASP A C 1
ATOM 3424 O O . ASP A 1 438 ? 16.767 7.278 -28.117 1.00 71.19 438 ASP A O 1
ATOM 3428 N N . ARG A 1 439 ? 18.448 7.743 -26.683 1.00 65.69 439 ARG A N 1
ATOM 3429 C CA . ARG A 1 439 ? 18.570 9.179 -26.971 1.00 65.69 439 ARG A CA 1
ATOM 3430 C C . ARG A 1 439 ? 19.219 9.410 -28.336 1.00 65.69 439 ARG A C 1
ATOM 3432 O O . ARG A 1 439 ? 20.228 8.792 -28.649 1.00 65.69 439 ARG A O 1
ATOM 3439 N N . LEU A 1 440 ? 18.728 10.398 -29.086 1.00 58.12 440 LEU A N 1
ATOM 3440 C CA . LEU A 1 440 ? 19.345 10.877 -30.341 1.00 58.12 440 LEU A CA 1
ATOM 3441 C C . LEU A 1 440 ? 20.662 11.659 -30.127 1.00 58.12 440 LEU A C 1
ATOM 3443 O O . LEU A 1 440 ? 21.073 12.435 -30.985 1.00 58.12 440 LEU A O 1
ATOM 3447 N N . GLY A 1 441 ? 21.297 11.522 -28.963 1.00 62.75 441 GLY A N 1
ATOM 3448 C CA . GLY A 1 441 ? 22.448 12.329 -28.578 1.00 62.75 441 GLY A CA 1
ATOM 3449 C C . GLY A 1 441 ? 23.760 11.757 -29.106 1.00 62.75 441 GLY A C 1
ATOM 3450 O O . GLY A 1 441 ? 24.017 10.562 -28.988 1.00 62.75 441 GLY A O 1
ATOM 3451 N N . THR A 1 442 ? 24.644 12.631 -29.588 1.00 65.62 442 THR A N 1
ATOM 3452 C CA . THR A 1 442 ? 26.027 12.282 -29.957 1.00 65.62 442 THR A CA 1
ATOM 3453 C C . THR A 1 442 ? 26.842 11.747 -28.778 1.00 65.62 442 THR A C 1
ATOM 3455 O O . THR A 1 442 ? 27.832 11.056 -28.996 1.00 65.62 442 THR A O 1
ATOM 3458 N N . ASN A 1 443 ? 26.405 12.009 -27.538 1.00 68.69 443 ASN A N 1
ATOM 3459 C CA . ASN A 1 443 ? 27.057 11.622 -26.280 1.00 68.69 443 ASN A CA 1
ATOM 3460 C C . ASN A 1 443 ? 27.428 10.137 -26.178 1.00 68.69 443 ASN A C 1
ATOM 3462 O O . ASN A 1 443 ? 28.385 9.813 -25.475 1.00 68.69 443 ASN A O 1
ATOM 3466 N N . PHE A 1 444 ? 26.709 9.258 -26.882 1.00 71.56 444 PHE A N 1
ATOM 3467 C CA . PHE A 1 444 ? 27.007 7.827 -26.946 1.00 71.56 444 PHE A CA 1
ATOM 3468 C C . PHE A 1 444 ? 28.315 7.509 -27.702 1.00 71.56 444 PHE A C 1
ATOM 3470 O O . PHE A 1 444 ? 28.983 6.518 -27.409 1.00 71.56 444 PHE A O 1
ATOM 3477 N N . PHE A 1 445 ? 28.714 8.387 -28.628 1.00 75.44 445 PHE A N 1
ATOM 3478 C CA . PHE A 1 445 ? 29.895 8.257 -29.490 1.00 75.44 445 PHE A CA 1
ATOM 3479 C C . PHE A 1 445 ? 31.011 9.267 -29.157 1.00 75.44 445 PHE A C 1
ATOM 3481 O O . PHE A 1 445 ? 31.996 9.365 -29.893 1.00 75.44 445 PHE A O 1
ATOM 3488 N N . LEU A 1 446 ? 30.864 10.039 -28.071 1.00 70.00 446 LEU A N 1
ATOM 3489 C CA . LEU A 1 446 ? 31.870 10.996 -27.593 1.00 70.00 446 LEU A CA 1
ATOM 3490 C C . LEU A 1 446 ? 32.901 10.338 -26.664 1.00 70.00 446 LEU A C 1
ATOM 3492 O O . LEU A 1 446 ? 32.659 9.287 -26.076 1.00 70.00 446 LEU A O 1
ATOM 3496 N N . LYS A 1 447 ? 34.045 11.016 -26.484 1.00 63.81 447 LYS A N 1
ATOM 3497 C CA . LYS A 1 447 ? 35.101 10.616 -25.539 1.00 63.81 447 LYS A CA 1
ATOM 3498 C C . LYS A 1 447 ? 34.596 10.558 -24.079 1.00 63.81 447 LYS A C 1
ATOM 3500 O O . LYS A 1 447 ? 33.788 11.413 -23.705 1.00 63.81 447 LYS A O 1
ATOM 3505 N N . PRO A 1 448 ? 35.167 9.681 -23.226 1.00 60.69 448 PRO A N 1
ATOM 3506 C CA . PRO A 1 448 ? 34.846 9.578 -21.789 1.00 60.69 448 PRO A CA 1
ATOM 3507 C C . PRO A 1 448 ? 34.940 10.868 -20.992 1.00 60.69 448 PRO A C 1
ATOM 3509 O O . PRO A 1 448 ? 34.158 11.125 -20.089 1.00 60.69 448 PRO A O 1
ATOM 3512 N N . GLU A 1 449 ? 35.859 11.736 -21.379 1.00 64.12 449 GLU A N 1
ATOM 3513 C CA . GLU A 1 449 ? 36.109 13.020 -20.722 1.00 64.12 449 GLU A CA 1
ATOM 3514 C C . GLU A 1 449 ? 34.990 14.045 -20.974 1.00 64.12 449 GLU A C 1
ATOM 3516 O O . GLU A 1 449 ? 34.931 15.083 -20.319 1.00 64.12 449 GLU A O 1
ATOM 3521 N N . LYS A 1 450 ? 34.130 13.782 -21.966 1.00 57.78 450 LYS A N 1
ATOM 3522 C CA . LYS A 1 450 ? 33.095 14.699 -22.460 1.00 57.78 450 LYS A CA 1
ATOM 3523 C C . LYS A 1 450 ? 31.673 14.177 -22.252 1.00 57.78 450 LYS A C 1
ATOM 3525 O O . LYS A 1 450 ? 30.732 14.847 -22.665 1.00 57.78 450 LYS A O 1
ATOM 3530 N N . SER A 1 451 ? 31.504 12.999 -21.652 1.00 60.00 451 SER A N 1
ATOM 3531 C CA . SER A 1 451 ? 30.197 12.376 -21.450 1.00 60.00 451 SER A CA 1
ATOM 3532 C C . SER A 1 451 ? 30.141 11.664 -20.105 1.00 60.00 451 SER A C 1
ATOM 3534 O O . SER A 1 451 ? 31.037 10.911 -19.747 1.00 60.00 451 SER A O 1
ATOM 3536 N N . TRP A 1 452 ? 29.055 11.875 -19.365 1.00 60.16 452 TRP A N 1
ATOM 3537 C CA . TRP A 1 452 ? 28.728 11.099 -18.165 1.00 60.16 452 TRP A CA 1
ATOM 3538 C C . TRP A 1 452 ? 28.051 9.755 -18.492 1.00 60.16 452 TRP A C 1
ATOM 3540 O O . TRP A 1 452 ? 27.692 9.011 -17.578 1.00 60.16 452 TRP A O 1
ATOM 3550 N N . GLN A 1 453 ? 27.815 9.455 -19.776 1.00 60.50 453 GLN A N 1
ATOM 3551 C CA . GLN A 1 453 ? 27.152 8.230 -20.227 1.00 60.50 453 GLN A CA 1
ATOM 3552 C C . GLN A 1 453 ? 28.165 7.141 -20.610 1.00 60.50 453 GLN A C 1
ATOM 3554 O O . GLN A 1 453 ? 29.262 7.468 -21.057 1.00 60.50 453 GLN A O 1
ATOM 3559 N N . PRO A 1 454 ? 27.804 5.849 -20.482 1.00 63.97 454 PRO A N 1
ATOM 3560 C CA . PRO A 1 454 ? 28.655 4.763 -20.959 1.00 63.97 454 PRO A CA 1
ATOM 3561 C C . PRO A 1 454 ? 28.819 4.806 -22.489 1.00 63.97 454 PRO A C 1
ATOM 3563 O O . PRO A 1 454 ? 27.872 5.135 -23.203 1.00 63.97 454 PRO A O 1
ATOM 3566 N N . HIS A 1 455 ? 30.005 4.439 -22.976 1.00 72.00 455 HIS A N 1
ATOM 3567 C CA . HIS A 1 455 ? 30.385 4.529 -24.391 1.00 72.00 455 HIS A CA 1
ATOM 3568 C C . HIS A 1 455 ? 29.960 3.311 -25.203 1.00 72.00 455 HIS A C 1
ATOM 3570 O O . HIS A 1 455 ? 29.800 2.211 -24.665 1.00 72.00 455 HIS A O 1
ATOM 3576 N N . ALA A 1 456 ? 29.819 3.521 -26.510 1.00 77.69 456 ALA A N 1
ATOM 3577 C CA . ALA A 1 456 ? 29.700 2.442 -27.475 1.00 77.69 456 ALA A CA 1
ATOM 3578 C C . ALA A 1 456 ? 30.927 1.520 -27.407 1.00 77.69 456 ALA A C 1
ATOM 3580 O O . ALA A 1 456 ? 32.059 1.990 -27.326 1.00 77.69 456 ALA A O 1
ATOM 3581 N N . VAL A 1 457 ? 30.701 0.210 -27.484 1.00 82.19 457 VAL A N 1
ATOM 3582 C CA . VAL A 1 457 ? 31.765 -0.797 -27.599 1.00 82.19 457 VAL A CA 1
ATOM 3583 C C . VAL A 1 457 ? 31.757 -1.340 -29.021 1.00 82.19 457 VAL A C 1
ATOM 3585 O O . VAL A 1 457 ? 30.696 -1.730 -29.523 1.00 82.19 457 VAL A O 1
ATOM 3588 N N . ILE A 1 458 ? 32.922 -1.376 -29.668 1.00 87.50 458 ILE A N 1
ATOM 3589 C CA . ILE A 1 458 ? 33.098 -2.010 -30.977 1.00 87.50 458 ILE A CA 1
ATOM 3590 C C . ILE A 1 458 ? 33.843 -3.334 -30.834 1.00 87.50 458 ILE A C 1
ATOM 3592 O O . ILE A 1 458 ? 34.773 -3.462 -30.042 1.00 87.50 458 ILE A O 1
ATOM 3596 N N . VAL A 1 459 ? 33.402 -4.321 -31.607 1.00 89.12 459 VAL A N 1
ATOM 3597 C CA . VAL A 1 459 ? 34.013 -5.642 -31.718 1.00 89.12 459 VAL A CA 1
ATOM 3598 C C . VAL A 1 459 ? 34.626 -5.771 -33.106 1.00 89.12 459 VAL A C 1
ATOM 3600 O O . VAL A 1 459 ? 33.931 -5.611 -34.113 1.00 89.12 459 VAL A O 1
ATOM 3603 N N . ASP A 1 460 ? 35.921 -6.051 -33.171 1.00 87.50 460 ASP A N 1
ATOM 3604 C CA . ASP A 1 460 ? 36.608 -6.336 -34.430 1.00 87.50 460 ASP A CA 1
ATOM 3605 C C . ASP A 1 460 ? 36.299 -7.772 -34.875 1.00 87.50 460 ASP A C 1
ATOM 3607 O O . ASP A 1 460 ? 36.556 -8.726 -34.142 1.00 87.50 460 ASP A O 1
ATOM 3611 N N . GLU A 1 461 ? 35.719 -7.951 -36.064 1.00 86.25 461 GLU A N 1
ATOM 3612 C CA . GLU A 1 461 ? 35.269 -9.279 -36.505 1.00 86.25 461 GLU A CA 1
ATOM 3613 C C . GLU A 1 461 ? 36.420 -10.239 -36.826 1.00 86.25 461 GLU A C 1
ATOM 3615 O O . GLU A 1 461 ? 36.243 -11.454 -36.736 1.00 86.25 461 GLU A O 1
ATOM 3620 N N . ALA A 1 462 ? 37.596 -9.723 -37.191 1.00 83.81 462 ALA A N 1
ATOM 3621 C CA . ALA A 1 462 ? 38.746 -10.551 -37.542 1.00 83.81 462 ALA A CA 1
ATOM 3622 C C . ALA A 1 462 ? 39.444 -11.122 -36.301 1.00 83.81 462 ALA A C 1
ATOM 3624 O O . ALA A 1 462 ? 39.969 -12.236 -36.334 1.00 83.81 462 ALA A O 1
ATOM 3625 N N . THR A 1 463 ? 39.464 -10.354 -35.214 1.00 86.81 463 THR A N 1
ATOM 3626 C CA . THR A 1 463 ? 40.220 -10.673 -33.994 1.00 86.81 463 THR A CA 1
ATOM 3627 C C . THR A 1 463 ? 39.335 -11.036 -32.804 1.00 86.81 463 THR A C 1
ATOM 3629 O O . THR A 1 463 ? 39.812 -11.666 -31.862 1.00 86.81 463 THR A O 1
ATOM 3632 N N . GLY A 1 464 ? 38.058 -10.647 -32.828 1.00 85.69 464 GLY A N 1
ATOM 3633 C CA . GLY A 1 464 ? 37.135 -10.750 -31.698 1.00 85.69 464 GLY A CA 1
ATOM 3634 C C . GLY A 1 464 ? 37.441 -9.778 -30.554 1.00 85.69 464 GLY A C 1
ATOM 3635 O O . GLY A 1 464 ? 36.844 -9.906 -29.486 1.00 85.69 464 GLY A O 1
ATOM 3636 N N . ALA A 1 465 ? 38.376 -8.840 -30.738 1.00 87.81 465 ALA A N 1
ATOM 3637 C CA . ALA A 1 465 ? 38.746 -7.874 -29.711 1.00 87.81 465 ALA A CA 1
ATOM 3638 C C . ALA A 1 465 ? 37.615 -6.861 -29.471 1.00 87.81 465 ALA A C 1
ATOM 3640 O O . ALA A 1 465 ? 36.998 -6.387 -30.424 1.00 87.81 465 ALA A O 1
ATOM 3641 N N . GLU A 1 466 ? 37.366 -6.522 -28.202 1.00 87.44 466 GLU A N 1
ATOM 3642 C CA . GLU A 1 466 ? 36.422 -5.474 -27.796 1.00 87.44 466 GLU A CA 1
ATOM 3643 C C . GLU A 1 466 ? 37.196 -4.210 -27.385 1.00 87.44 466 GLU A C 1
ATOM 3645 O O . GLU A 1 466 ? 38.126 -4.289 -26.578 1.00 87.44 466 GLU A O 1
ATOM 3650 N N . GLU A 1 467 ? 36.808 -3.048 -27.913 1.00 86.38 467 GLU A N 1
ATOM 3651 C CA . GLU A 1 467 ? 37.391 -1.744 -27.568 1.00 86.38 467 GLU A CA 1
ATOM 3652 C C . GLU A 1 467 ? 36.307 -0.665 -27.407 1.00 86.38 467 GLU A C 1
ATOM 3654 O O . GLU A 1 467 ? 35.233 -0.740 -28.014 1.00 86.38 467 GLU A O 1
ATOM 3659 N N . ASP A 1 468 ? 36.582 0.351 -26.584 1.00 82.50 468 ASP A N 1
ATOM 3660 C CA . ASP A 1 468 ? 35.725 1.536 -26.500 1.00 82.50 468 ASP A CA 1
ATOM 3661 C C . ASP A 1 468 ? 35.759 2.280 -27.842 1.00 82.50 468 ASP A C 1
ATOM 3663 O O . ASP A 1 468 ? 36.825 2.608 -28.371 1.00 82.50 468 ASP A O 1
ATOM 3667 N N . PHE A 1 469 ? 34.583 2.568 -28.393 1.00 82.31 469 PHE A N 1
ATOM 3668 C CA . PHE A 1 469 ? 34.438 3.210 -29.689 1.00 82.31 469 PHE A CA 1
ATOM 3669 C C . PHE A 1 469 ? 34.182 4.708 -29.550 1.00 82.31 469 PHE A C 1
ATOM 3671 O O . PHE A 1 469 ? 33.247 5.150 -28.881 1.00 82.31 469 PHE A O 1
ATOM 3678 N N . VAL A 1 470 ? 34.981 5.492 -30.270 1.00 82.38 470 VAL A N 1
ATOM 3679 C CA . VAL A 1 470 ? 34.792 6.932 -30.446 1.00 82.38 470 VAL A CA 1
ATOM 3680 C C . VAL A 1 470 ? 34.672 7.201 -31.937 1.00 82.38 470 VAL A C 1
ATOM 3682 O O . VAL A 1 470 ? 35.533 6.788 -32.713 1.00 82.38 470 VAL A O 1
ATOM 3685 N N . ALA A 1 471 ? 33.604 7.883 -32.341 1.00 84.06 471 ALA A N 1
ATOM 3686 C CA . ALA A 1 471 ? 33.405 8.234 -33.740 1.00 84.06 471 ALA A CA 1
ATOM 3687 C C . ALA A 1 471 ? 34.201 9.494 -34.104 1.00 84.06 471 ALA A C 1
ATOM 3689 O O . ALA A 1 471 ? 34.175 10.479 -33.363 1.00 84.06 471 ALA A O 1
ATOM 3690 N N . ASP A 1 472 ? 34.836 9.490 -35.278 1.00 85.94 472 ASP A N 1
ATOM 3691 C CA . ASP A 1 472 ? 35.450 10.696 -35.854 1.00 85.94 472 ASP A CA 1
ATOM 3692 C C . ASP A 1 472 ? 34.395 11.770 -36.168 1.00 85.94 472 ASP A C 1
ATOM 3694 O O . ASP A 1 472 ? 34.632 12.961 -35.979 1.00 85.94 472 ASP A O 1
ATOM 3698 N N . ASP A 1 473 ? 33.207 11.330 -36.598 1.00 87.88 473 ASP A N 1
ATOM 3699 C CA . ASP A 1 473 ? 32.014 12.150 -36.815 1.00 87.88 473 ASP A CA 1
ATOM 3700 C C . ASP A 1 473 ? 30.839 11.582 -35.989 1.00 87.88 473 ASP A C 1
ATOM 3702 O O . ASP A 1 473 ? 30.101 10.704 -36.456 1.00 87.88 473 ASP A O 1
ATOM 3706 N N . PRO A 1 474 ? 30.683 12.033 -34.729 1.00 83.81 474 PRO A N 1
ATOM 3707 C CA . PRO A 1 474 ? 29.628 11.562 -33.833 1.00 83.81 474 PRO A CA 1
ATOM 3708 C C . PRO A 1 474 ? 28.206 11.841 -34.328 1.00 83.81 474 PRO A C 1
ATOM 3710 O O . PRO A 1 474 ? 27.300 11.075 -34.002 1.00 83.81 474 PRO A O 1
ATOM 3713 N N . GLU A 1 475 ? 27.990 12.911 -35.099 1.00 84.56 475 GLU A N 1
ATOM 3714 C CA . GLU A 1 475 ? 26.666 13.263 -35.629 1.00 84.56 475 GLU A CA 1
ATOM 3715 C C . GLU A 1 475 ? 26.251 12.295 -36.730 1.00 84.56 475 GLU A C 1
ATOM 3717 O O . GLU A 1 475 ? 25.162 11.715 -36.675 1.00 84.56 475 GLU A O 1
ATOM 3722 N N . ARG A 1 476 ? 27.144 12.051 -37.695 1.00 87.38 476 ARG A N 1
ATOM 3723 C CA . ARG A 1 476 ? 26.892 11.069 -38.752 1.00 87.38 476 ARG A CA 1
ATOM 3724 C C . ARG A 1 476 ? 26.723 9.661 -38.187 1.00 87.38 476 ARG A C 1
ATOM 3726 O O . ARG A 1 476 ? 25.814 8.950 -38.607 1.00 87.38 476 ARG A O 1
ATOM 3733 N N . MET A 1 477 ? 27.547 9.268 -37.214 1.00 86.94 477 MET A N 1
ATOM 3734 C CA . MET A 1 477 ? 27.409 7.966 -36.551 1.00 86.94 477 MET A CA 1
ATOM 3735 C C . MET A 1 477 ? 26.057 7.829 -35.832 1.00 86.94 477 MET A C 1
ATOM 3737 O O . MET A 1 477 ? 25.432 6.770 -35.895 1.00 86.94 477 MET A O 1
ATOM 3741 N N . ALA A 1 478 ? 25.570 8.897 -35.193 1.00 84.56 478 ALA A N 1
ATOM 3742 C CA . ALA A 1 478 ? 24.248 8.907 -34.574 1.00 84.56 478 ALA A CA 1
ATOM 3743 C C . ALA A 1 478 ? 23.108 8.774 -35.601 1.00 84.56 478 ALA A C 1
ATOM 3745 O O . ALA A 1 478 ? 22.152 8.038 -35.342 1.00 84.56 478 ALA A O 1
ATOM 3746 N N . ASP A 1 479 ? 23.211 9.411 -36.775 1.00 87.25 479 ASP A N 1
ATOM 3747 C CA . ASP A 1 479 ? 22.239 9.234 -37.867 1.00 87.25 479 ASP A CA 1
ATOM 3748 C C . ASP A 1 479 ? 22.258 7.796 -38.417 1.00 87.25 479 ASP A C 1
ATOM 3750 O O . ASP A 1 479 ? 21.203 7.169 -38.568 1.00 87.25 479 ASP A O 1
ATOM 3754 N N . ASP A 1 480 ? 23.445 7.226 -38.645 1.00 89.19 480 ASP A N 1
ATOM 3755 C CA . ASP A 1 480 ? 23.609 5.841 -39.107 1.00 89.19 480 ASP A CA 1
ATOM 3756 C C . ASP A 1 480 ? 23.033 4.835 -38.095 1.00 89.19 480 ASP A C 1
ATOM 3758 O O . ASP A 1 480 ? 22.296 3.913 -38.477 1.00 89.19 480 ASP A O 1
ATOM 3762 N N . TYR A 1 481 ? 23.291 5.054 -36.803 1.00 87.25 481 TYR A N 1
ATOM 3763 C CA . TYR A 1 481 ? 22.722 4.278 -35.702 1.00 87.25 481 TYR A CA 1
ATOM 3764 C C . TYR A 1 481 ? 21.193 4.363 -35.674 1.00 87.25 481 TYR A C 1
ATOM 3766 O O . TYR A 1 481 ? 20.516 3.330 -35.653 1.00 87.25 481 TYR A O 1
ATOM 3774 N N . LEU A 1 482 ? 20.625 5.571 -35.749 1.00 87.44 482 LEU A N 1
ATOM 3775 C CA . LEU A 1 482 ? 19.175 5.761 -35.766 1.00 87.44 482 LEU A CA 1
ATOM 3776 C C . LEU A 1 482 ? 18.539 5.046 -36.963 1.00 87.44 482 LEU A C 1
ATOM 3778 O O . LEU A 1 482 ? 17.531 4.349 -36.822 1.00 87.44 482 LEU A O 1
ATOM 3782 N N . ARG A 1 483 ? 19.130 5.163 -38.156 1.00 90.62 483 ARG A N 1
ATOM 3783 C CA . ARG A 1 483 ? 18.640 4.447 -39.344 1.00 90.62 483 ARG A CA 1
ATOM 3784 C C . ARG A 1 483 ? 18.699 2.935 -39.146 1.00 90.62 483 ARG A C 1
ATOM 3786 O O . ARG A 1 483 ? 17.765 2.241 -39.555 1.00 90.62 483 ARG A O 1
ATOM 3793 N N . ALA A 1 484 ? 19.763 2.419 -38.534 1.00 91.88 484 ALA A N 1
ATOM 3794 C CA . ALA A 1 484 ? 19.905 0.998 -38.242 1.00 91.88 484 ALA A CA 1
ATOM 3795 C C . ALA A 1 484 ? 18.847 0.509 -37.243 1.00 91.88 484 ALA A C 1
ATOM 3797 O O . ALA A 1 484 ? 18.161 -0.473 -37.536 1.00 91.88 484 ALA A O 1
ATOM 3798 N N . VAL A 1 485 ? 18.639 1.222 -36.131 1.00 90.31 485 VAL A N 1
ATOM 3799 C CA . VAL A 1 485 ? 17.647 0.841 -35.112 1.00 90.31 485 VAL A CA 1
ATOM 3800 C C . VAL A 1 485 ? 16.223 0.908 -35.673 1.00 90.31 485 VAL A C 1
ATOM 3802 O O . VAL A 1 485 ? 15.428 -0.001 -35.452 1.00 90.31 485 VAL A O 1
ATOM 3805 N N . VAL A 1 486 ? 15.907 1.914 -36.500 1.00 92.25 486 VAL A N 1
ATOM 3806 C CA . VAL A 1 486 ? 14.602 2.026 -37.175 1.00 92.25 486 VAL A CA 1
ATOM 3807 C C . VAL A 1 486 ? 14.372 0.856 -38.130 1.00 92.25 486 VAL A C 1
ATOM 3809 O O . VAL A 1 486 ? 13.282 0.279 -38.134 1.00 92.25 486 VAL A O 1
ATOM 3812 N N . ARG A 1 487 ? 15.372 0.484 -38.943 1.00 95.44 487 ARG A N 1
ATOM 3813 C CA . ARG A 1 487 ? 15.273 -0.689 -39.830 1.00 95.44 487 ARG A CA 1
ATOM 3814 C C . ARG A 1 487 ? 15.062 -1.970 -39.028 1.00 95.44 487 ARG A C 1
ATOM 3816 O O . ARG A 1 487 ? 14.181 -2.750 -39.382 1.00 95.44 487 ARG A O 1
ATOM 3823 N N . HIS A 1 488 ? 15.813 -2.150 -37.945 1.00 94.94 488 HIS A N 1
ATOM 3824 C CA . HIS A 1 488 ? 15.699 -3.309 -37.060 1.00 94.94 488 HIS A CA 1
ATOM 3825 C C . HIS A 1 488 ? 14.305 -3.418 -36.434 1.00 94.94 488 HIS A C 1
ATOM 3827 O O . HIS A 1 488 ? 13.641 -4.445 -36.566 1.00 94.94 488 HIS A O 1
ATOM 3833 N N . PHE A 1 489 ? 13.793 -2.329 -35.856 1.00 95.12 489 PHE A N 1
ATOM 3834 C CA . PHE A 1 489 ? 12.453 -2.290 -35.263 1.00 95.12 489 PHE A CA 1
ATOM 3835 C C . PHE A 1 489 ? 11.347 -2.541 -36.287 1.00 95.12 489 PHE A C 1
ATOM 3837 O O . PHE A 1 489 ? 10.374 -3.229 -35.979 1.00 95.12 489 PHE A O 1
ATOM 3844 N N . LYS A 1 490 ? 11.481 -2.019 -37.512 1.00 96.50 490 LYS A N 1
ATOM 3845 C CA . LYS A 1 490 ? 10.536 -2.313 -38.599 1.00 96.50 490 LYS A CA 1
ATOM 3846 C C . LYS A 1 490 ? 10.580 -3.787 -38.999 1.00 96.50 490 LYS A C 1
ATOM 3848 O O . LYS A 1 490 ? 9.523 -4.396 -39.115 1.00 96.50 490 LYS A O 1
ATOM 3853 N N . ALA A 1 491 ? 11.771 -4.368 -39.147 1.00 97.50 491 ALA A N 1
ATOM 3854 C CA . ALA A 1 491 ? 11.940 -5.783 -39.485 1.00 97.50 491 ALA A CA 1
ATOM 3855 C C . ALA A 1 491 ? 11.366 -6.724 -38.410 1.00 97.50 491 ALA A C 1
ATOM 3857 O O . ALA A 1 491 ? 10.865 -7.797 -38.734 1.00 97.50 491 ALA A O 1
ATOM 3858 N N . ARG A 1 492 ? 11.401 -6.311 -37.138 1.00 96.50 492 ARG A N 1
ATOM 3859 C CA . ARG A 1 492 ? 10.824 -7.056 -36.008 1.00 96.50 492 ARG A CA 1
ATOM 3860 C C . ARG A 1 492 ? 9.341 -6.776 -35.750 1.00 96.50 492 ARG A C 1
ATOM 3862 O O . ARG A 1 492 ? 8.743 -7.454 -34.921 1.00 96.50 492 ARG A O 1
ATOM 3869 N N . GLY A 1 493 ? 8.747 -5.795 -36.431 1.00 96.19 493 GLY A N 1
ATOM 3870 C CA . GLY A 1 493 ? 7.369 -5.368 -36.175 1.00 96.19 493 GLY A CA 1
ATOM 3871 C C . GLY A 1 493 ? 7.182 -4.655 -34.830 1.00 96.19 493 GLY A C 1
ATOM 3872 O O . GLY A 1 493 ? 6.096 -4.701 -34.268 1.00 96.19 493 GLY A O 1
ATOM 3873 N N . TRP A 1 494 ? 8.232 -4.025 -34.294 1.00 95.50 494 TRP A N 1
ATOM 3874 C CA . TRP A 1 494 ? 8.220 -3.301 -33.011 1.00 95.50 494 TRP A CA 1
ATOM 3875 C C . TRP A 1 494 ? 8.144 -1.779 -33.173 1.00 95.50 494 TRP A C 1
ATOM 3877 O O . TRP A 1 494 ? 8.092 -1.040 -32.189 1.00 95.50 494 TRP A O 1
ATOM 3887 N N . PHE A 1 495 ? 8.196 -1.284 -34.412 1.00 94.81 495 PHE A N 1
ATOM 3888 C CA . PHE A 1 495 ? 8.325 0.144 -34.703 1.00 94.81 495 PHE A CA 1
ATOM 3889 C C . PHE A 1 495 ? 7.149 0.990 -34.186 1.00 94.81 495 PHE A C 1
ATOM 3891 O O . PHE A 1 495 ? 7.353 2.134 -33.796 1.00 94.81 495 PHE A O 1
ATOM 3898 N N . ASP A 1 496 ? 5.942 0.427 -34.107 1.00 92.81 496 ASP A N 1
ATOM 3899 C CA . ASP A 1 496 ? 4.760 1.071 -33.514 1.00 92.81 496 ASP A CA 1
ATOM 3900 C C . ASP A 1 496 ? 4.942 1.406 -32.022 1.00 92.81 496 ASP A C 1
ATOM 3902 O O . ASP A 1 496 ? 4.316 2.337 -31.511 1.00 92.81 496 ASP A O 1
ATOM 3906 N N . LYS A 1 497 ? 5.828 0.681 -31.328 1.00 92.50 497 LYS A N 1
ATOM 3907 C CA . LYS A 1 497 ? 6.142 0.871 -29.903 1.00 92.50 497 LYS A CA 1
ATOM 3908 C C . LYS A 1 497 ? 7.346 1.773 -29.682 1.00 92.50 497 LYS A C 1
ATOM 3910 O O . LYS A 1 497 ? 7.503 2.283 -28.575 1.00 92.50 497 LYS A O 1
ATOM 3915 N N . ALA A 1 498 ? 8.154 2.027 -30.709 1.00 91.75 498 ALA A N 1
ATOM 3916 C CA . ALA A 1 498 ? 9.378 2.805 -30.585 1.00 91.75 498 ALA A CA 1
ATOM 3917 C C . ALA A 1 498 ? 9.104 4.251 -30.131 1.00 91.75 498 ALA A C 1
ATOM 3919 O O . ALA A 1 498 ? 8.196 4.921 -30.637 1.00 91.75 498 ALA A O 1
ATOM 3920 N N . VAL A 1 499 ? 9.908 4.729 -29.183 1.00 89.69 499 VAL A N 1
ATOM 3921 C CA . VAL A 1 499 ? 10.026 6.138 -28.791 1.00 89.69 499 VAL A CA 1
ATOM 3922 C C . VAL A 1 499 ? 11.495 6.490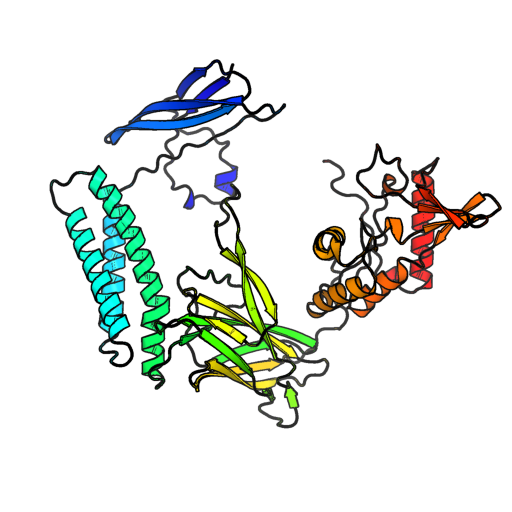 -28.614 1.00 89.69 499 VAL A C 1
ATOM 3924 O O . VAL A 1 499 ? 12.309 5.664 -28.202 1.00 89.69 499 VAL A O 1
ATOM 3927 N N . THR A 1 500 ? 11.831 7.742 -28.885 1.00 85.06 500 THR A N 1
ATOM 3928 C CA . THR A 1 500 ? 13.165 8.282 -28.633 1.00 85.06 500 THR A CA 1
ATOM 3929 C C . THR A 1 500 ? 13.055 9.556 -27.810 1.00 85.06 500 THR A C 1
ATOM 3931 O O . THR A 1 500 ? 12.076 10.297 -27.915 1.00 85.06 500 THR A O 1
ATOM 3934 N N . GLN A 1 501 ? 14.051 9.793 -26.963 1.00 77.75 501 GLN A N 1
ATOM 3935 C CA . GLN A 1 501 ? 14.216 11.067 -26.280 1.00 77.75 501 GLN A CA 1
ATOM 3936 C C . GLN A 1 501 ? 15.184 11.922 -27.102 1.00 77.75 501 GLN A C 1
ATOM 3938 O O . GLN A 1 501 ? 16.338 11.549 -27.292 1.00 77.75 501 GLN A O 1
ATOM 3943 N N . VAL A 1 502 ? 14.718 13.078 -27.572 1.00 74.44 502 VAL A N 1
ATOM 3944 C CA . VAL A 1 502 ? 15.537 13.988 -28.388 1.00 74.44 502 VAL A CA 1
ATOM 3945 C C . VAL A 1 502 ? 16.609 14.679 -27.540 1.00 74.44 502 VAL A C 1
ATOM 3947 O O . VAL A 1 502 ? 17.756 14.770 -27.957 1.00 74.44 502 VAL A O 1
ATOM 3950 N N . SER A 1 503 ? 16.251 15.133 -26.337 1.00 72.38 503 SER A N 1
ATOM 3951 C CA . SER A 1 503 ? 17.181 15.732 -25.377 1.00 72.38 503 SER A CA 1
ATOM 3952 C C . SER A 1 503 ? 16.675 15.568 -23.938 1.00 72.38 503 SER A C 1
ATOM 3954 O O . SER A 1 503 ? 15.506 15.236 -23.712 1.00 72.38 503 SER A O 1
ATOM 3956 N N . ASP A 1 504 ? 17.568 15.768 -22.977 1.00 72.25 504 ASP A N 1
ATOM 3957 C CA . ASP A 1 504 ? 17.327 15.741 -21.535 1.00 72.25 504 ASP A CA 1
ATOM 3958 C C . ASP A 1 504 ? 17.796 17.089 -20.990 1.00 72.25 504 ASP A C 1
ATOM 3960 O O . ASP A 1 504 ? 18.971 17.403 -21.129 1.00 72.25 504 ASP A O 1
ATOM 3964 N N . GLU A 1 505 ? 16.865 17.900 -20.486 1.00 74.00 505 GLU A N 1
ATOM 3965 C CA . GLU A 1 505 ? 17.133 19.256 -19.974 1.00 74.00 505 GLU A CA 1
ATOM 3966 C C . GLU A 1 505 ? 18.013 20.127 -20.912 1.00 74.00 505 GLU A C 1
ATOM 3968 O O . GLU A 1 505 ? 19.056 20.625 -20.518 1.00 74.00 505 GLU A O 1
ATOM 3973 N N . PRO A 1 506 ? 17.611 20.370 -22.178 1.00 64.38 506 PRO A N 1
ATOM 3974 C CA . PRO A 1 506 ? 18.459 21.023 -23.194 1.00 64.38 506 PRO A CA 1
ATOM 3975 C C . PRO A 1 506 ? 18.934 22.455 -22.880 1.00 64.38 506 PRO A C 1
ATOM 3977 O O . PRO A 1 506 ? 19.712 23.010 -23.652 1.00 64.38 506 PRO A O 1
ATOM 3980 N N . TRP A 1 507 ? 18.445 23.067 -21.801 1.00 67.38 507 TRP A N 1
ATOM 3981 C CA . TRP A 1 507 ? 18.733 24.449 -21.408 1.00 67.38 507 TRP A CA 1
ATOM 3982 C C . TRP A 1 507 ? 19.341 24.565 -20.000 1.00 67.38 507 TRP A C 1
ATOM 3984 O O . TRP A 1 507 ? 19.467 25.688 -19.511 1.00 67.38 507 TRP A O 1
ATOM 3994 N N . SER A 1 508 ? 19.639 23.438 -19.337 1.00 44.47 508 SER A N 1
ATOM 3995 C CA . SER A 1 508 ? 20.216 23.400 -17.983 1.00 44.47 508 SER A CA 1
ATOM 3996 C C . SER A 1 508 ? 21.724 23.595 -17.970 1.00 44.47 508 SER A C 1
ATOM 3998 O O . SER A 1 508 ? 22.384 22.980 -18.841 1.00 44.47 508 SER A O 1
#

Secondary structure (DSSP, 8-state):
-EEEEEE----SS-GGGS-HHHHTTTTSPPS----EEEEEE---TT-EEEEEEEEEETTTEEEEEEEEEE----SS-------------HHHHHHHHHHHHHHHHHHHHTT---GGGHHHHHHHHHHHHHHHHHHHHHHSTT--HHHHHHHHHHHHHHHHHHHHHIIIIIHHHHHHHHTT--S-SEEEEEE-TTS---TTS---SEE-SEEEEEEEETEEEEEEEEEEE-SSS-EEEEEEEPPEEETTEEEEEE-GGGEEEEEEEEEEE---SSSPPPEEEEEEEEE-SEEEESSSSEEEEEEEEEEPTTPPSEEEEEEEEEEETTS-EEEEEEEEEEEEEE--SS-SS----B--THHHHHHTTTTSSS----HHHHHHHHHHHHHTT---B--GGGHHHHSEEEE-TTS-EEEE-TTTHHHHHHHHHTT-S-EEEEE--GGGGS-GGG-SSPPPEEEETTT--EEE---SSHHHHHHHHHHHHHHHHHHHT-GGGEEEE--SSTT-

pLDDT: mean 81.95, std 17.25, range [35.47, 98.75]

Foldseek 3Di:
DDKDKDFDADDPDDPVPDDPVRVVVPVPPGPDGPDIDIDDDDDDEQDKDKDKDWDQDVVPGIDIDIDIDTRHDDDDDDDDDDDDDDPDPLVVLLVVLVVLLVVLVVLLVVLPDDPLQNVLNVVLVVLSVVLVVLSVVLPDPPDDPVVSSVSSVVSVVSSQVSQQSCQQARVQSSVCVVVVHGNDQKFKFWDAPPDWDDLAHHDPTGGDQADEAEEAALAKDKTKMKIGGHHPDKFKKQKFKQWWAFPVHRVQIQHSVQKWKWWFFWDAADDPVPPPDGGTTRDDTHTDRMYIDDPTRITMMMIMGHRHHVRDFHKTKIKMWIATPVGRIRIHIYIYGHHPHHADLADPDQDADDDDVVVVCVVCVVVQPVHDCDLVNLLVVQLVCLSNVNRHADEFQRCQVQWAWEQEPVRDIDIDNPSRVSRRVSSVVSHHLAYELYELDLLQQADPVPHPGHHHWYAYPVPRDIDGHHDPDSNVVSVVSVVNSCVVCVVVVNNSRYDYDHDDPPPD